Protein 7L0A (pdb70)

Radius of gyration: 26.51 Å; Cα contacts (8 Å, |Δi|>4): 1055; chains: 2; bounding box: 72×67×64 Å

Organism: Staphylococcus aureus (strain NCTC 8325 / PS 47) (NCBI:txid93061)

InterPro domains:
  IPR000801 Esterase-like [PF00756] (11-247)
  IPR014186 S-formylglutathione hydrolase [PTHR10061] (5-252)
  IPR029058 Alpha/Beta hydrolase fold [G3DSA:3.40.50.1820] (1-252)
  IPR029058 Alpha/Beta hydrolase fold [SSF53474] (3-250)

Sequence (503 aa):
GLVPRGSHMMAYISSLLNYHSPTIGMHQNLTVILPEDQSFFNSDTTVKPLKTLMLLHGLSSDETTYMRYTSIERYANEHKLAVIMPNVDHSAYANMAYGHSYYDYILEVYDYVHQIFPLSKKRDDNFIAGHSMGGYGTIKFALTQGDKFAKAVPLSAVFEAQNLMDLEWNDFSKEAEHDPYYLLDKAVAEDKQIPKLLIMCGKQDFLYQDNLDFIDYLSRINVPYQFEDGPGDHDYAYWDQAIKRAITWMVNSHMAYISLLNNYHSPTIGMHQNLTVILPEDQSFFNSDTTVKPLKTLMLLHGLSSDETTYMRYTSIERYANEHKLAVIMPNVDHSAYANMAYGHSSYYDYILEVYDYVHQIFPLSKKRDDNFIAGHSMGGYGTIKFALTQGDKFAKAVPLSAVFEAQNLMDLEWNDFSKEAIIGNLSSVKGTEHDPYYLLDKAVVAEDKQIPKLLIMCGKQDFLYQDNLDFIDYLSRINVPYQFEDGPGDHDYAYWDQAIKRAITWMVN

Solvent-accessible surface area: 21302 Å² total; per-residue (Å²): 106,74,46,2,216,66,73,49,16,0,62,0,46,3,48,0,30,0,79,50,28,46,109,98,16,64,1,1,0,0,0,4,8,13,100,6,0,4,55,63,135,60,111,46,105,83,9,81,2,0,4,1,0,7,3,23,121,13,49,18,36,17,4,36,160,130,13,38,0,49,150,12,0,36,121,47,103,0,0,0,0,5,0,10,6,40,22,73,13,13,26,75,0,34,157,48,144,15,20,54,79,0,1,36,16,0,15,29,0,0,9,16,3,8,11,5,6,129,140,62,108,33,1,3,0,0,0,4,9,8,2,0,8,1,0,7,4,0,1,6,35,41,2,92,48,2,13,26,0,0,1,0,0,0,10,28,116,30,103,52,32,80,103,82,176,66,97,92,164,46,96,154,80,122,97,71,0,59,103,4,0,61,63,1,56,88,99,133,73,98,40,3,111,10,0,1,6,0,0,104,111,7,196,24,42,107,64,0,55,72,5,20,80,53,2,58,170,38,130,10,113,66,70,44,53,62,13,114,17,65,68,60,28,74,19,13,36,119,5,0,97,90,0,0,49,20,2,26,126,118,75,12,0,63,0,50,2,60,0,31,0,19,4,22,48,105,110,8,58,1,1,0,0,0,3,26,6,155,8,0,43,65,64,137,63,116,40,85,81,5,74,3,0,3,2,0,7,4,24,98,21,54,24,40,13,5,37,158,128,13,37,0,47,154,12,0,37,123,46,87,0,0,0,0,6,0,21,8,44,34,39,3,31,33,44,66,70,210,24,66,23,8,56,36,1,1,28,12,0,16,25,0,0,8,17,2,8,10,6,3,133,142,59,102,25,1,2,0,0,0,4,7,3,0,0,22,0,0,0,20,0,0,9,53,29,6,100,54,2,13,30,0,0,0,0,0,0,0,0,51,26,137,9,14,61,89,21,124,21,75,132,147,0,59,119,15,14,88,58,76,57,118,65,16,175,45,36,91,85,13,2,52,87,8,0,68,88,3,75,83,82,135,118,97,41,2,119,0,0,0,11,0,0,103,109,8,103,1,39,109,33,0,43,57,0,13,71,46,0,66,172,52,133,8,112,62,68,46,48,61,14,112,19,65,50,59,29,76,16,12,35,118,3,0,95,89,0,0,47,21,3,35,131

Structure (mmCIF, N/CA/C/O backbone):
data_7L0A
#
_entry.id   7L0A
#
_cell.length_a   128.303
_cell.length_b   80.500
_cell.length_c   66.651
_cell.angle_alpha   90.000
_cell.angle_beta   113.840
_cell.angle_gamma   90.000
#
_symmetry.space_group_name_H-M   'C 1 2 1'
#
loop_
_entity.id
_entity.type
_entity.pdbx_description
1 polymer 'Esterase family protein'
2 non-polymer 'MAGNESIUM ION'
3 water water
#
loop_
_atom_site.group_PDB
_atom_site.id
_atom_site.type_symbol
_atom_site.label_atom_id
_atom_site.label_alt_id
_atom_site.label_comp_id
_atom_site.label_asym_id
_atom_site.label_entity_id
_atom_site.label_seq_id
_atom_site.pdbx_PDB_ins_code
_atom_site.Cartn_x
_atom_site.Cartn_y
_atom_site.Cartn_z
_atom_site.occupancy
_atom_site.B_iso_or_equiv
_atom_site.auth_seq_id
_atom_site.auth_comp_id
_atom_site.auth_asym_id
_atom_site.auth_atom_id
_atom_site.pdbx_PDB_model_num
ATOM 1 N N . GLY A 1 1 ? 7.664 13.982 65.526 1.00 38.04 -8 GLY A N 1
ATOM 2 C CA . GLY A 1 1 ? 9.052 13.910 65.084 1.00 22.75 -8 GLY A CA 1
ATOM 3 C C . GLY A 1 1 ? 9.496 12.479 64.843 1.00 22.08 -8 GLY A C 1
ATOM 4 O O . GLY A 1 1 ? 9.260 11.607 65.684 1.00 25.99 -8 GLY A O 1
ATOM 8 N N . LEU A 1 2 ? 10.155 12.244 63.707 1.00 18.17 -7 LEU A N 1
ATOM 9 C CA . LEU A 1 2 ? 10.544 10.891 63.339 1.00 19.38 -7 LEU A CA 1
ATOM 10 C C . LEU A 1 2 ? 11.711 10.399 64.194 1.00 17.50 -7 LEU A C 1
ATOM 11 O O . LEU A 1 2 ? 12.566 11.180 64.622 1.00 18.78 -7 LEU A O 1
ATOM 27 N N . VAL A 1 3 ? 11.741 9.092 64.415 1.00 17.99 -6 VAL A N 1
ATOM 28 C CA . VAL A 1 3 ? 12.782 8.461 65.229 1.00 16.70 -6 VAL A CA 1
ATOM 29 C C . VAL A 1 3 ? 13.429 7.340 64.431 1.00 17.41 -6 VAL A C 1
ATOM 30 O O . VAL A 1 3 ? 12.834 6.798 63.494 1.00 19.88 -6 VAL A O 1
ATOM 43 N N . PRO A 1 4 ? 14.650 6.944 64.798 1.00 17.21 -5 PRO A N 1
ATOM 44 C CA . PRO A 1 4 ? 15.335 5.913 64.010 1.00 20.58 -5 PRO A CA 1
ATOM 45 C C . PRO A 1 4 ? 14.617 4.576 64.019 1.00 25.85 -5 PRO A C 1
ATOM 46 O O . PRO A 1 4 ? 14.090 4.128 65.041 1.00 25.54 -5 PRO A O 1
ATOM 57 N N . ARG A 1 5 ? 14.625 3.932 62.851 1.00 22.01 -4 ARG A N 1
ATOM 58 C CA . ARG A 1 5 ? 14.298 2.520 62.733 1.00 24.65 -4 ARG A CA 1
ATOM 59 C C . ARG A 1 5 ? 15.601 1.735 62.866 1.00 25.33 -4 ARG A C 1
ATOM 60 O O . ARG A 1 5 ? 16.578 2.017 62.163 1.00 49.92 -4 ARG A O 1
ATOM 70 N N . GLY A 1 6 ? 15.618 0.767 63.732 1.00 34.65 -3 GLY A N 1
ATOM 71 C CA . GLY A 1 6 ? 16.766 -0.085 63.796 1.00 28.35 -3 GLY A CA 1
ATOM 72 C C . GLY A 1 6 ? 17.928 0.658 64.404 1.00 25.67 -3 GLY A C 1
ATOM 73 O O . GLY A 1 6 ? 17.796 1.727 64.975 1.00 31.59 -3 GLY A O 1
ATOM 77 N N . SER A 1 7 ? 19.092 0.048 64.247 1.00 22.70 -2 SER A N 1
ATOM 78 C CA . SER A 1 7 ? 20.284 0.421 65.004 1.00 18.71 -2 SER A CA 1
ATOM 79 C C . SER A 1 7 ? 21.232 1.268 64.173 1.00 16.80 -2 SER A C 1
ATOM 80 O O . SER A 1 7 ? 21.741 0.820 63.134 1.00 20.62 -2 SER A O 1
ATOM 88 N N . HIS A 1 8 ? 21.476 2.495 64.655 1.00 15.99 -1 HIS A N 1
ATOM 89 C CA . HIS A 1 8 ? 22.380 3.431 64.033 1.00 16.57 -1 HIS A CA 1
ATOM 90 C C . HIS A 1 8 ? 23.229 4.050 65.119 1.00 16.61 -1 HIS A C 1
ATOM 91 O O . HIS A 1 8 ? 22.823 4.107 66.278 1.00 17.67 -1 HIS A O 1
ATOM 105 N N A MET A 1 9 ? 24.433 4.472 64.725 0.51 16.83 0 MET A N 1
ATOM 106 N N B MET A 1 9 ? 24.391 4.553 64.710 0.49 17.11 0 MET A N 1
ATOM 107 C CA A MET A 1 9 ? 25.380 5.139 65.594 0.51 16.79 0 MET A CA 1
ATOM 108 C CA B MET A 1 9 ? 25.392 5.117 65.597 0.49 16.99 0 MET A CA 1
ATOM 109 C C A MET A 1 9 ? 25.669 6.543 65.085 0.51 17.19 0 MET A C 1
ATOM 110 C C B MET A 1 9 ? 25.798 6.492 65.099 0.49 17.66 0 MET A C 1
ATOM 111 O O A MET A 1 9 ? 25.756 6.779 63.875 0.51 19.12 0 MET A O 1
ATOM 112 O O B MET A 1 9 ? 26.078 6.662 63.907 0.49 16.33 0 MET A O 1
ATOM 139 N N . ALA A 1 10 ? 25.840 7.454 66.016 1.00 12.91 1 ALA A N 1
ATOM 140 C CA . ALA A 1 10 ? 26.432 8.744 65.742 1.00 13.43 1 ALA A CA 1
ATOM 141 C C . ALA A 1 10 ? 27.938 8.650 65.982 1.00 13.28 1 ALA A C 1
ATOM 142 O O . ALA A 1 10 ? 28.368 8.158 67.034 1.00 15.62 1 ALA A O 1
ATOM 150 N N . TYR A 1 11 ? 28.732 9.094 65.011 1.00 15.53 2 TYR A N 1
ATOM 151 C CA . TYR A 1 11 ? 30.186 9.168 65.123 1.00 14.73 2 TYR A CA 1
ATOM 152 C C . TYR A 1 11 ? 30.550 10.603 65.469 1.00 15.53 2 TYR A C 1
ATOM 153 O O . TYR A 1 11 ? 30.258 11.532 64.692 1.00 12.70 2 TYR A O 1
ATOM 164 N N . ILE A 1 12 ? 31.194 10.780 66.632 1.00 13.46 3 ILE A N 1
ATOM 165 C CA . ILE A 1 12 ? 31.426 12.100 67.217 1.00 13.32 3 ILE A CA 1
ATOM 166 C C . ILE A 1 12 ? 32.919 12.283 67.453 1.00 15.80 3 ILE A C 1
ATOM 167 O O . ILE A 1 12 ? 33.558 11.469 68.127 1.00 18.52 3 ILE A O 1
ATOM 183 N N A SER A 1 13 ? 33.472 13.344 66.892 0.84 14.51 4 SER A N 1
ATOM 184 N N B SER A 1 13 ? 33.470 13.360 66.895 0.16 14.09 4 SER A N 1
ATOM 185 C CA A SER A 1 13 ? 34.803 13.808 67.250 0.84 13.65 4 SER A CA 1
ATOM 186 C CA B SER A 1 13 ? 34.824 13.806 67.218 0.16 14.82 4 SER A CA 1
ATOM 187 C C A SER A 1 13 ? 34.669 15.061 68.097 0.84 15.23 4 SER A C 1
ATOM 188 C C B SER A 1 13 ? 34.743 15.090 68.050 0.16 14.92 4 SER A C 1
ATOM 189 O O A SER A 1 13 ? 34.015 16.025 67.682 0.84 17.27 4 SER A O 1
ATOM 190 O O B SER A 1 13 ? 34.151 16.082 67.608 0.16 12.79 4 SER A O 1
ATOM 205 N N . LEU A 1 14 ? 35.344 15.088 69.235 1.00 13.94 5 LEU A N 1
ATOM 206 C CA A LEU A 1 14 ? 35.262 16.197 70.176 0.64 13.80 5 LEU A CA 1
ATOM 207 C CA C LEU A 1 14 ? 35.273 16.189 70.192 0.36 13.86 5 LEU A CA 1
ATOM 208 C C . LEU A 1 14 ? 36.662 16.673 70.534 1.00 17.49 5 LEU A C 1
ATOM 209 O O . LEU A 1 14 ? 37.544 15.876 70.861 1.00 19.64 5 LEU A O 1
ATOM 239 N N . ASN A 1 15 ? 36.861 17.979 70.469 1.00 13.92 6 ASN A N 1
ATOM 240 C CA . ASN A 1 15 ? 38.103 18.556 70.961 1.00 14.69 6 ASN A CA 1
ATOM 241 C C . ASN A 1 15 ? 37.742 19.509 72.084 1.00 17.73 6 ASN A C 1
ATOM 242 O O . ASN A 1 15 ? 36.943 20.405 71.878 1.00 18.16 6 ASN A O 1
ATOM 253 N N . TYR A 1 16 ? 38.350 19.337 73.257 1.00 17.84 7 TYR A N 1
ATOM 254 C CA . TYR A 1 16 ? 37.985 20.165 74.401 1.00 18.51 7 TYR A CA 1
ATOM 255 C C . TYR A 1 16 ? 39.236 20.524 75.188 1.00 18.52 7 TYR A C 1
ATOM 256 O O . TYR A 1 16 ? 40.255 19.831 75.138 1.00 19.74 7 TYR A O 1
ATOM 274 N N . HIS A 1 17 ? 39.157 21.628 75.928 1.00 22.09 8 HIS A N 1
ATOM 275 C CA . HIS A 1 17 ? 40.252 22.012 76.807 1.00 23.59 8 HIS A CA 1
ATOM 276 C C . HIS A 1 17 ? 40.090 21.306 78.150 1.00 22.23 8 HIS A C 1
ATOM 277 O O . HIS A 1 17 ? 39.059 21.461 78.822 1.00 23.75 8 HIS A O 1
ATOM 291 N N . SER A 1 18 ? 41.105 20.535 78.531 1.00 22.78 9 SER A N 1
ATOM 292 C CA . SER A 1 18 ? 41.071 19.748 79.749 1.00 23.23 9 SER A CA 1
ATOM 293 C C . SER A 1 18 ? 41.531 20.584 80.928 1.00 24.23 9 SER A C 1
ATOM 294 O O . SER A 1 18 ? 42.690 21.006 80.955 1.00 30.12 9 SER A O 1
ATOM 302 N N . PRO A 1 19 ? 40.657 20.857 81.899 1.00 27.20 10 PRO A N 1
ATOM 303 C CA . PRO A 1 19 ? 41.126 21.529 83.120 1.00 30.04 10 PRO A CA 1
ATOM 304 C C . PRO A 1 19 ? 42.229 20.759 83.811 1.00 36.52 10 PRO A C 1
ATOM 305 O O . PRO A 1 19 ? 43.109 21.376 84.422 1.00 33.93 10 PRO A O 1
ATOM 316 N N . THR A 1 20 ? 42.231 19.423 83.708 1.00 30.01 11 THR A N 1
ATOM 317 C CA . THR A 1 20 ? 43.202 18.639 84.472 1.00 36.36 11 THR A CA 1
ATOM 318 C C . THR A 1 20 ? 44.615 18.859 83.971 1.00 35.21 11 THR A C 1
ATOM 319 O O . THR A 1 20 ? 45.534 19.074 84.770 1.00 33.15 11 THR A O 1
ATOM 323 N N . ILE A 1 21 ? 44.825 18.786 82.658 1.00 33.49 12 ILE A N 1
ATOM 324 C CA . ILE A 1 21 ? 46.170 18.929 82.111 1.00 40.43 12 ILE A CA 1
ATOM 325 C C . ILE A 1 21 ? 46.410 20.265 81.452 1.00 39.43 12 ILE A C 1
ATOM 326 O O . ILE A 1 21 ? 47.558 20.535 81.023 1.00 37.98 12 ILE A O 1
ATOM 342 N N . GLY A 1 22 ? 45.419 21.147 81.431 1.00 32.27 13 GLY A N 1
ATOM 343 C CA . GLY A 1 22 ? 45.600 22.466 80.852 1.00 31.59 13 GLY A CA 1
ATOM 344 C C . GLY A 1 22 ? 45.988 22.447 79.390 1.00 36.99 13 GLY A C 1
ATOM 345 O O . GLY A 1 22 ? 46.762 23.304 78.934 1.00 32.02 13 GLY A O 1
ATOM 349 N N . MET A 1 23 ? 45.450 21.491 78.636 1.00 31.29 14 MET A N 1
ATOM 350 C CA . MET A 1 23 ? 45.723 21.383 77.211 1.00 27.92 14 MET A CA 1
ATOM 351 C C . MET A 1 23 ? 44.463 20.903 76.502 1.00 22.34 14 MET A C 1
ATOM 352 O O . MET A 1 23 ? 43.587 20.277 77.108 1.00 24.85 14 MET A O 1
ATOM 357 N N . HIS A 1 24 ? 44.358 21.241 75.220 1.00 22.95 15 HIS A N 1
ATOM 358 C CA . HIS A 1 24 ? 43.317 20.672 74.381 1.00 23.84 15 HIS A CA 1
ATOM 359 C C . HIS A 1 24 ? 43.595 19.212 74.070 1.00 20.71 15 HIS A C 1
ATOM 360 O O . HIS A 1 24 ? 44.741 18.799 73.872 1.00 23.55 15 HIS A O 1
ATOM 374 N N . GLN A 1 25 ? 42.511 18.417 74.050 1.00 19.35 16 GLN A N 1
ATOM 375 C CA . GLN A 1 25 ? 42.616 16.976 73.860 1.00 18.01 16 GLN A CA 1
ATOM 376 C C . GLN A 1 25 ? 41.488 16.532 72.949 1.00 18.99 16 GLN A C 1
ATOM 377 O O . GLN A 1 25 ? 40.375 17.069 73.028 1.00 18.44 16 GLN A O 1
ATOM 391 N N . ASN A 1 26 ? 41.768 15.541 72.106 1.00 18.78 17 ASN A N 1
ATOM 392 C CA . ASN A 1 26 ? 40.747 14.941 71.259 1.00 16.11 17 ASN A CA 1
ATOM 393 C C . ASN A 1 26 ? 40.110 13.726 71.925 1.00 14.85 17 ASN A C 1
ATOM 394 O O . ASN A 1 26 ? 40.779 12.940 72.602 1.00 16.98 17 ASN A O 1
ATOM 405 N N . LEU A 1 27 ? 38.804 13.578 71.719 1.00 14.11 18 LEU A N 1
ATOM 406 C CA . LEU A 1 27 ? 38.069 12.391 72.090 1.00 15.31 18 LEU A CA 1
ATOM 407 C C . LEU A 1 27 ? 37.275 11.904 70.876 1.00 16.18 18 LEU A C 1
ATOM 408 O O . LEU A 1 27 ? 36.762 12.724 70.084 1.00 16.20 18 LEU A O 1
ATOM 424 N N . THR A 1 28 ? 37.150 10.588 70.754 1.00 14.06 19 THR A N 1
ATOM 425 C CA . THR A 1 28 ? 36.167 9.983 69.863 1.00 15.40 19 THR A CA 1
ATOM 426 C C . THR A 1 28 ? 35.048 9.373 70.705 1.00 14.74 19 THR A C 1
ATOM 427 O O . THR A 1 28 ? 35.301 8.633 71.655 1.00 16.01 19 THR A O 1
ATOM 438 N N . VAL A 1 29 ? 33.797 9.596 70.291 1.00 13.70 20 VAL A N 1
ATOM 439 C CA . VAL A 1 29 ? 32.635 9.061 70.996 1.00 13.92 20 VAL A CA 1
ATOM 440 C C . VAL A 1 29 ? 31.744 8.484 69.921 1.00 16.10 20 VAL A C 1
ATOM 441 O O . VAL A 1 29 ? 31.457 9.165 68.938 1.00 16.23 20 VAL A O 1
ATOM 454 N N . ILE A 1 30 ? 31.372 7.232 70.067 1.00 13.44 21 ILE A N 1
ATOM 455 C CA . ILE A 1 30 ? 30.313 6.647 69.253 1.00 12.69 21 ILE A CA 1
ATOM 456 C C . ILE A 1 30 ? 29.096 6.449 70.146 1.00 15.49 21 ILE A C 1
ATOM 457 O O . ILE A 1 30 ? 29.167 5.785 71.191 1.00 15.57 21 ILE A O 1
ATOM 473 N N . LEU A 1 31 ? 27.974 7.022 69.723 1.00 14.08 22 LEU A N 1
ATOM 474 C CA . LEU A 1 31 ? 26.791 7.170 70.564 1.00 12.64 22 LEU A CA 1
ATOM 475 C C . LEU A 1 31 ? 25.585 6.571 69.838 1.00 13.59 22 LEU A C 1
ATOM 476 O O . LEU A 1 31 ? 25.154 7.130 68.807 1.00 14.27 22 LEU A O 1
ATOM 492 N N . PRO A 1 32 ? 25.027 5.467 70.323 1.00 14.64 23 PRO A N 1
ATOM 493 C CA . PRO A 1 32 ? 23.835 4.905 69.679 1.00 13.73 23 PRO A CA 1
ATOM 494 C C . PRO A 1 32 ? 22.700 5.911 69.534 1.00 15.12 23 PRO A C 1
ATOM 495 O O . PRO A 1 32 ? 22.464 6.735 70.412 1.00 16.21 23 PRO A O 1
ATOM 506 N N . GLU A 1 33 ? 21.966 5.809 68.425 1.00 14.96 24 GLU A N 1
ATOM 507 C CA . GLU A 1 33 ? 20.837 6.696 68.148 1.00 15.64 24 GLU A CA 1
ATOM 508 C C . GLU A 1 33 ? 19.549 6.117 68.746 1.00 18.50 24 GLU A C 1
ATOM 509 O O . GLU A 1 33 ? 18.649 5.615 68.069 1.00 16.99 24 GLU A O 1
ATOM 521 N N . ASP A 1 34 ? 19.470 6.212 70.064 1.00 16.95 25 ASP A N 1
ATOM 522 C CA . ASP A 1 34 ? 18.281 5.723 70.723 1.00 16.02 25 ASP A CA 1
ATOM 523 C C . ASP A 1 34 ? 17.085 6.567 70.326 1.00 14.43 25 ASP A C 1
ATOM 524 O O . ASP A 1 34 ? 17.208 7.790 70.193 1.00 16.65 25 ASP A O 1
ATOM 533 N N . GLN A 1 35 ? 15.915 5.923 70.184 1.00 15.98 26 GLN A N 1
ATOM 534 C CA . GLN A 1 35 ? 14.707 6.651 69.812 1.00 17.38 26 GLN A CA 1
ATOM 535 C C . GLN A 1 35 ? 14.379 7.782 70.785 1.00 16.08 26 GLN A C 1
ATOM 536 O O . GLN A 1 35 ? 13.867 8.828 70.353 1.00 17.51 26 GLN A O 1
ATOM 550 N N . SER A 1 36 ? 14.716 7.623 72.071 1.00 14.34 27 SER A N 1
ATOM 551 C CA . SER A 1 36 ? 14.419 8.671 73.031 1.00 15.20 27 SER A CA 1
ATOM 552 C C . SER A 1 36 ? 15.195 9.948 72.744 1.00 17.61 27 SER A C 1
ATOM 553 O O . SER A 1 36 ? 14.807 11.016 73.218 1.00 18.05 27 SER A O 1
ATOM 561 N N . PHE A 1 37 ? 16.274 9.873 71.969 1.00 14.31 28 PHE A N 1
ATOM 562 C CA . PHE A 1 37 ? 17.069 11.059 71.690 1.00 17.78 28 PHE A CA 1
ATOM 563 C C . PHE A 1 37 ? 16.447 11.927 70.603 1.00 17.17 28 PHE A C 1
ATOM 564 O O . PHE A 1 37 ? 16.880 13.069 70.401 1.00 16.48 28 PHE A O 1
ATOM 581 N N . PHE A 1 38 ? 15.440 11.419 69.904 1.00 17.55 29 PHE A N 1
ATOM 582 C CA . PHE A 1 38 ? 14.774 12.123 68.821 1.00 19.56 29 PHE A CA 1
ATOM 583 C C . PHE A 1 38 ? 13.362 12.548 69.182 1.00 21.47 29 PHE A C 1
ATOM 584 O O . PHE A 1 38 ? 12.705 13.208 68.379 1.00 27.88 29 PHE A O 1
ATOM 601 N N . ASN A 1 39 ? 12.905 12.221 70.383 1.00 19.91 30 ASN A N 1
ATOM 602 C CA . ASN A 1 39 ? 11.534 12.453 70.831 1.00 20.44 30 ASN A CA 1
ATOM 603 C C . ASN A 1 39 ? 11.637 13.490 71.943 1.00 24.30 30 ASN A C 1
ATOM 604 O O . ASN A 1 39 ? 12.111 13.187 73.039 1.00 22.82 30 ASN A O 1
ATOM 615 N N . SER A 1 40 ? 11.240 14.722 71.643 1.00 21.37 31 SER A N 1
ATOM 616 C CA . SER A 1 40 ? 11.342 15.790 72.636 1.00 19.83 31 SER A CA 1
ATOM 617 C C . SER A 1 40 ? 10.361 15.628 73.791 1.00 25.94 31 SER A C 1
ATOM 618 O O . SER A 1 40 ? 10.476 16.356 74.783 1.00 31.30 31 SER A O 1
ATOM 626 N N . ASP A 1 41 ? 9.438 14.678 73.720 1.00 26.01 32 ASP A N 1
ATOM 627 C CA . ASP A 1 41 ? 8.457 14.541 74.782 1.00 33.50 32 ASP A CA 1
ATOM 628 C C . ASP A 1 41 ? 8.800 13.456 75.784 1.00 34.39 32 ASP A C 1
ATOM 629 O O . ASP A 1 41 ? 8.053 13.270 76.747 1.00 38.12 32 ASP A O 1
ATOM 634 N N . THR A 1 42 ? 9.889 12.749 75.605 1.00 24.68 33 THR A N 1
ATOM 635 C CA . THR A 1 42 ? 10.247 11.649 76.523 1.00 21.57 33 THR A CA 1
ATOM 636 C C . THR A 1 42 ? 11.551 11.965 77.240 1.00 24.81 33 THR A C 1
ATOM 637 O O . THR A 1 42 ? 12.281 12.747 76.771 1.00 26.09 33 THR A O 1
ATOM 648 N N . THR A 1 43 ? 11.829 11.349 78.357 1.00 22.42 34 THR A N 1
ATOM 649 C CA . THR A 1 43 ? 13.139 11.536 79.011 1.00 27.62 34 THR A CA 1
ATOM 650 C C . THR A 1 43 ? 14.159 10.699 78.232 1.00 24.26 34 THR A C 1
ATOM 651 O O . THR A 1 43 ? 13.773 9.699 77.704 1.00 30.60 34 THR A O 1
ATOM 662 N N . VAL A 1 44 ? 15.419 11.091 78.190 1.00 22.76 35 VAL A N 1
ATOM 663 C CA . VAL A 1 44 ? 16.448 10.323 77.443 1.00 20.82 35 VAL A CA 1
ATOM 664 C C . VAL A 1 44 ? 16.731 9.020 78.186 1.00 28.35 35 VAL A C 1
ATOM 665 O O . VAL A 1 44 ? 16.737 9.046 79.381 1.00 29.30 35 VAL A O 1
ATOM 678 N N . LYS A 1 45 ? 16.970 7.935 77.476 1.00 20.71 36 LYS A N 1
ATOM 679 C CA . LYS A 1 45 ? 17.289 6.639 78.091 1.00 25.90 36 LYS A CA 1
ATOM 680 C C . LYS A 1 45 ? 18.799 6.629 78.257 1.00 26.98 36 LYS A C 1
ATOM 681 O O . LYS A 1 45 ? 19.417 6.644 77.243 1.00 27.40 36 LYS A O 1
ATOM 689 N N . PRO A 1 46 ? 19.410 6.651 79.451 1.00 18.67 37 PRO A N 1
ATOM 690 C CA . PRO A 1 46 ? 20.861 6.636 79.522 1.00 21.58 37 PRO A CA 1
ATOM 691 C C . PRO A 1 46 ? 21.439 5.313 78.996 1.00 24.02 37 PRO A C 1
ATOM 692 O O . PRO A 1 46 ? 20.927 4.317 79.318 1.00 22.20 37 PRO A O 1
ATOM 703 N N . LEU A 1 47 ? 22.562 5.366 78.282 1.00 17.68 38 LEU A N 1
ATOM 704 C CA . LEU A 1 47 ? 23.114 4.221 77.592 1.00 16.83 38 LEU A CA 1
ATOM 705 C C . LEU A 1 47 ? 24.247 3.567 78.377 1.00 18.15 38 LEU A C 1
ATOM 706 O O . LEU A 1 47 ? 24.988 4.238 79.095 1.00 16.85 38 LEU A O 1
ATOM 722 N N . LYS A 1 48 ? 24.384 2.253 78.214 1.00 16.14 39 LYS A N 1
ATOM 723 C CA . LYS A 1 48 ? 25.581 1.578 78.681 1.00 15.88 39 LYS A CA 1
ATOM 724 C C . LYS A 1 48 ? 26.801 2.121 77.945 1.00 17.41 39 LYS A C 1
ATOM 725 O O . LYS A 1 48 ? 26.745 2.444 76.758 1.00 15.84 39 LYS A O 1
ATOM 744 N N . THR A 1 49 ? 27.943 2.169 78.647 1.00 16.15 40 THR A N 1
ATOM 745 C CA . THR A 1 49 ? 29.075 2.973 78.212 1.00 14.71 40 THR A CA 1
ATOM 746 C C . THR A 1 49 ? 30.385 2.253 78.499 1.00 17.80 40 THR A C 1
ATOM 747 O O . THR A 1 49 ? 30.611 1.780 79.615 1.00 15.28 40 THR A O 1
ATOM 758 N N . LEU A 1 50 ? 31.228 2.170 77.473 1.00 14.42 41 LEU A N 1
ATOM 759 C CA . LEU A 1 50 ? 32.579 1.637 77.564 1.00 14.26 41 LEU A CA 1
ATOM 760 C C . LEU A 1 50 ? 33.611 2.748 77.446 1.00 15.37 41 LEU A C 1
ATOM 761 O O . LEU A 1 50 ? 33.593 3.518 76.478 1.00 16.85 41 LEU A O 1
ATOM 777 N N . MET A 1 51 ? 34.532 2.802 78.409 1.00 15.19 42 MET A N 1
ATOM 778 C CA . MET A 1 51 ? 35.743 3.608 78.303 1.00 15.62 42 MET A CA 1
ATOM 779 C C . MET A 1 51 ? 36.827 2.712 77.714 1.00 17.27 42 MET A C 1
ATOM 780 O O . MET A 1 51 ? 37.144 1.667 78.299 1.00 15.97 42 MET A O 1
ATOM 794 N N . LEU A 1 52 ? 37.369 3.097 76.559 1.00 14.96 43 LEU A N 1
ATOM 795 C CA . LEU A 1 52 ? 38.342 2.275 75.833 1.00 16.80 43 LEU A CA 1
ATOM 796 C C . LEU A 1 52 ? 39.664 3.007 75.702 1.00 17.32 43 LEU A C 1
ATOM 797 O O . LEU A 1 52 ? 39.711 4.134 75.211 1.00 18.22 43 LEU A O 1
ATOM 813 N N . LEU A 1 53 ? 40.739 2.359 76.159 1.00 14.77 44 LEU A N 1
ATOM 814 C CA . LEU A 1 53 ? 42.060 2.967 76.243 1.00 17.37 44 LEU A CA 1
ATOM 815 C C . LEU A 1 53 ? 43.031 2.330 75.249 1.00 17.67 44 LEU A C 1
ATOM 816 O O . LEU A 1 53 ? 43.409 1.160 75.382 1.00 16.81 44 LEU A O 1
ATOM 832 N N . HIS A 1 54 ? 43.453 3.109 74.262 1.00 15.17 45 HIS A N 1
ATOM 833 C CA . HIS A 1 54 ? 44.416 2.651 73.277 1.00 16.25 45 HIS A CA 1
ATOM 834 C C . HIS A 1 54 ? 45.828 2.673 73.880 1.00 19.78 45 HIS A C 1
ATOM 835 O O . HIS A 1 54 ? 46.055 3.214 74.961 1.00 19.42 45 HIS A O 1
ATOM 849 N N . GLY A 1 55 ? 46.770 2.036 73.174 1.00 16.40 46 GLY A N 1
ATOM 850 C CA . GLY A 1 55 ? 48.156 1.971 73.579 1.00 16.78 46 GLY A CA 1
ATOM 851 C C . GLY A 1 55 ? 48.996 3.119 73.025 1.00 21.13 46 GLY A C 1
ATOM 852 O O . GLY A 1 55 ? 48.512 4.037 72.373 1.00 18.38 46 GLY A O 1
ATOM 856 N N . LEU A 1 56 ? 50.296 3.068 73.306 1.00 20.79 47 LEU A N 1
ATOM 857 C CA . LEU A 1 56 ? 51.150 4.207 72.995 1.00 17.02 47 LEU A CA 1
ATOM 858 C C . LEU A 1 56 ? 51.541 4.333 71.539 1.00 20.46 47 LEU A C 1
ATOM 859 O O . LEU A 1 56 ? 52.173 5.337 71.179 1.00 27.36 47 LEU A O 1
ATOM 875 N N . SER A 1 57 ? 51.170 3.381 70.686 1.00 18.02 48 SER A N 1
ATOM 876 C CA . SER A 1 57 ? 51.410 3.505 69.260 1.00 20.27 48 SER A CA 1
ATOM 877 C C . SER A 1 57 ? 50.172 3.942 68.503 1.00 21.75 48 SER A C 1
ATOM 878 O O . SER A 1 57 ? 50.130 3.795 67.279 1.00 24.47 48 SER A O 1
ATOM 886 N N . SER A 1 58 ? 49.164 4.455 69.201 1.00 17.44 49 SER A N 1
ATOM 887 C CA . SER A 1 58 ? 47.879 4.795 68.624 1.00 16.03 49 SER A CA 1
ATOM 888 C C . SER A 1 58 ? 47.452 6.195 69.053 1.00 18.66 49 SER A C 1
ATOM 889 O O . SER A 1 58 ? 48.063 6.840 69.918 1.00 19.23 49 SER A O 1
ATOM 897 N N . ASP A 1 59 ? 46.344 6.658 68.467 1.00 17.63 50 ASP A N 1
ATOM 898 C CA . ASP A 1 59 ? 45.642 7.848 68.933 1.00 18.10 50 ASP A CA 1
ATOM 899 C C . ASP A 1 59 ? 44.147 7.506 69.010 1.00 16.79 50 ASP A C 1
ATOM 900 O O . ASP A 1 59 ? 43.756 6.332 68.932 1.00 15.97 50 ASP A O 1
ATOM 909 N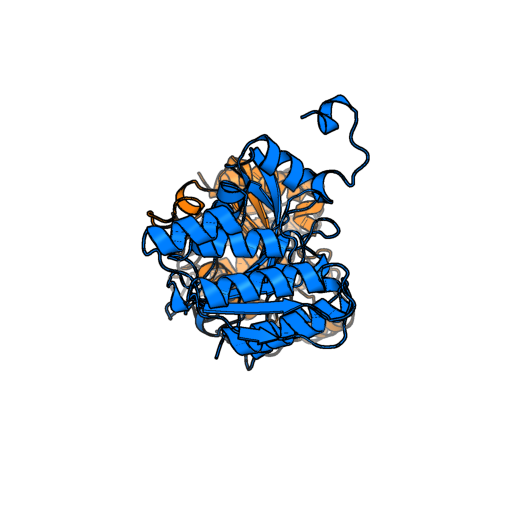 N . GLU A 1 60 ? 43.321 8.524 69.227 1.00 16.21 51 GLU A N 1
ATOM 910 C CA . GLU A 1 60 ? 41.894 8.330 69.446 1.00 17.01 51 GLU A CA 1
ATOM 911 C C . GLU A 1 60 ? 41.122 7.905 68.206 1.00 14.90 51 GLU A C 1
ATOM 912 O O . GLU A 1 60 ? 39.918 7.657 68.314 1.00 18.72 51 GLU A O 1
ATOM 924 N N . THR A 1 61 ? 41.768 7.844 67.041 1.00 14.81 52 THR A N 1
ATOM 925 C CA . THR A 1 61 ? 41.141 7.380 65.810 1.00 12.35 52 THR A CA 1
ATOM 926 C C . THR A 1 61 ? 41.527 5.958 65.445 1.00 15.16 52 THR A C 1
ATOM 927 O O . THR A 1 61 ? 40.923 5.384 64.538 1.00 14.81 52 THR A O 1
ATOM 938 N N . THR A 1 62 ? 42.535 5.366 66.121 1.00 13.16 53 THR A N 1
ATOM 939 C CA . THR A 1 62 ? 43.086 4.136 65.590 1.00 13.71 53 THR A CA 1
ATOM 940 C C . THR A 1 62 ? 42.108 2.977 65.680 1.00 13.54 53 THR A C 1
ATOM 941 O O . THR A 1 62 ? 42.021 2.180 64.735 1.00 15.06 53 THR A O 1
ATOM 952 N N . TYR A 1 63 ? 41.396 2.828 66.814 1.00 14.46 54 TYR A N 1
ATOM 953 C CA . TYR A 1 63 ? 40.409 1.752 66.913 1.00 14.32 54 TYR A CA 1
ATOM 954 C C . TYR A 1 63 ? 39.351 1.876 65.814 1.00 15.64 54 TYR A C 1
ATOM 955 O O . TYR A 1 63 ? 38.941 0.870 65.222 1.00 15.23 54 TYR A O 1
ATOM 973 N N . MET A 1 64 ? 38.905 3.105 65.525 1.00 15.44 55 MET A N 1
ATOM 974 C CA . MET A 1 64 ? 37.917 3.308 64.468 1.00 15.40 55 MET A CA 1
ATOM 975 C C . MET A 1 64 ? 38.435 2.778 63.147 1.00 15.84 55 MET A C 1
ATOM 976 O O . MET A 1 64 ? 37.719 2.106 62.396 1.00 17.32 55 MET A O 1
ATOM 990 N N . ARG A 1 65 ? 39.705 3.085 62.838 1.00 13.89 56 ARG A N 1
ATOM 991 C CA . ARG A 1 65 ? 40.265 2.791 61.538 1.00 14.66 56 ARG A CA 1
ATOM 992 C C . ARG A 1 65 ? 40.697 1.331 61.430 1.00 21.10 56 ARG A C 1
ATOM 993 O O . ARG A 1 65 ? 40.460 0.696 60.407 1.00 20.74 56 ARG A O 1
ATOM 1014 N N . TYR A 1 66 ? 41.323 0.769 62.460 1.00 13.78 57 TYR A N 1
ATOM 1015 C CA . TYR A 1 66 ? 41.985 -0.510 62.319 1.00 13.09 57 TYR A CA 1
ATOM 1016 C C . TYR A 1 66 ? 41.188 -1.671 62.879 1.00 14.97 57 TYR A C 1
ATOM 1017 O O . TYR A 1 66 ? 41.662 -2.815 62.837 1.00 15.31 57 TYR A O 1
ATOM 1035 N N . THR A 1 67 ? 39.977 -1.414 63.368 1.00 15.18 58 THR A N 1
ATOM 1036 C CA . THR A 1 67 ? 39.057 -2.465 63.768 1.00 15.66 58 THR A CA 1
ATOM 1037 C C . THR A 1 67 ? 37.682 -2.098 63.201 1.00 13.78 58 THR A C 1
ATOM 1038 O O . THR A 1 67 ? 37.481 -1.009 62.646 1.00 15.58 58 THR A O 1
ATOM 1049 N N . SER A 1 68 ? 36.713 -2.988 63.400 1.00 13.54 59 SER A N 1
ATOM 1050 C CA . SER A 1 68 ? 35.310 -2.672 63.143 1.00 15.62 59 SER A CA 1
ATOM 1051 C C . SER A 1 68 ? 34.533 -2.417 64.434 1.00 16.10 59 SER A C 1
ATOM 1052 O O . SER A 1 68 ? 33.336 -2.761 64.499 1.00 15.44 59 SER A O 1
ATOM 1060 N N . ILE A 1 69 ? 35.175 -1.822 65.447 1.00 15.49 60 ILE A N 1
ATOM 1061 C CA . ILE A 1 69 ? 34.519 -1.647 66.738 1.00 15.73 60 ILE A CA 1
ATOM 1062 C C . ILE A 1 69 ? 33.163 -0.961 66.614 1.00 16.03 60 ILE A C 1
ATOM 1063 O O . ILE A 1 69 ? 32.217 -1.330 67.310 1.00 15.82 60 ILE A O 1
ATOM 1079 N N . GLU A 1 70 ? 33.029 0.038 65.739 1.00 13.40 61 GLU A N 1
ATOM 1080 C CA . GLU A 1 70 ? 31.739 0.715 65.676 1.00 11.65 61 GLU A CA 1
ATOM 1081 C C . GLU A 1 70 ? 30.614 -0.229 65.242 1.00 15.41 61 GLU A C 1
ATOM 1082 O O . GLU A 1 70 ? 29.456 -0.096 65.690 1.00 14.77 61 GLU A O 1
ATOM 1094 N N . ARG A 1 71 ? 30.918 -1.178 64.338 1.00 16.18 62 ARG A N 1
ATOM 1095 C CA . ARG A 1 71 ? 29.915 -2.155 63.925 1.00 15.70 62 ARG A CA 1
ATOM 1096 C C . ARG A 1 71 ? 29.494 -3.056 65.086 1.00 14.43 62 ARG A C 1
ATOM 1097 O O . ARG A 1 71 ? 28.299 -3.368 65.239 1.00 17.31 62 ARG A O 1
ATOM 1118 N N . TYR A 1 72 ? 30.453 -3.441 65.928 1.00 14.65 63 TYR A N 1
ATOM 1119 C CA . TYR A 1 72 ? 30.149 -4.276 67.079 1.00 14.99 63 TYR A CA 1
ATOM 1120 C C . TYR A 1 72 ? 29.324 -3.516 68.102 1.00 16.90 63 TYR A C 1
ATOM 1121 O O . TYR A 1 72 ? 28.337 -4.041 68.650 1.00 18.19 63 TYR A O 1
ATOM 1139 N N . ALA A 1 73 ? 29.704 -2.266 68.351 1.00 14.46 64 ALA A N 1
ATOM 1140 C CA . ALA A 1 73 ? 29.009 -1.437 69.308 1.00 14.68 64 ALA A CA 1
ATOM 1141 C C . ALA A 1 73 ? 27.616 -1.102 68.815 1.00 16.36 64 ALA A C 1
ATOM 1142 O O . ALA A 1 73 ? 26.678 -1.038 69.608 1.00 16.09 64 ALA A O 1
ATOM 1149 N N . ASN A 1 74 ? 27.460 -0.881 67.518 1.00 15.17 65 ASN A N 1
ATOM 1150 C CA . ASN A 1 74 ? 26.123 -0.616 66.997 1.00 14.87 65 ASN A CA 1
ATOM 1151 C C . ASN A 1 74 ? 25.180 -1.789 67.233 1.00 20.41 65 ASN A C 1
ATOM 1152 O O . ASN A 1 74 ? 24.031 -1.606 67.650 1.00 22.98 65 ASN A O 1
ATOM 1163 N N . GLU A 1 75 ? 25.639 -3.011 66.952 1.00 18.85 66 GLU A N 1
ATOM 1164 C CA . GLU A 1 75 ? 24.833 -4.204 67.209 1.00 19.46 66 GLU A CA 1
ATOM 1165 C C . GLU A 1 75 ? 24.354 -4.298 68.657 1.00 18.09 66 GLU A C 1
ATOM 1166 O O . GLU A 1 75 ? 23.197 -4.693 68.918 1.00 22.03 66 GLU A O 1
ATOM 1178 N N . HIS A 1 76 ? 25.199 -3.936 69.611 1.00 19.49 67 HIS A N 1
ATOM 1179 C CA . HIS A 1 76 ? 24.921 -4.115 71.021 1.00 19.68 67 HIS A CA 1
ATOM 1180 C C . HIS A 1 76 ? 24.514 -2.831 71.722 1.00 19.44 67 HIS A C 1
ATOM 1181 O O . HIS A 1 76 ? 24.381 -2.820 72.944 1.00 21.17 67 HIS A O 1
ATOM 1195 N N . LYS A 1 77 ? 24.220 -1.779 70.960 1.00 16.80 68 LYS A N 1
ATOM 1196 C CA . LYS A 1 77 ? 23.733 -0.507 71.487 1.00 15.59 68 LYS A CA 1
ATOM 1197 C C . LYS A 1 77 ? 24.619 0.029 72.610 1.00 16.54 68 LYS A C 1
ATOM 1198 O O . LYS A 1 77 ? 24.141 0.544 73.618 1.00 20.92 68 LYS A O 1
ATOM 1204 N N . LEU A 1 78 ? 25.935 -0.020 72.397 1.00 14.24 69 LEU A N 1
ATOM 1205 C CA . LEU A 1 78 ? 26.918 0.404 73.390 1.00 15.75 69 LEU A CA 1
ATOM 1206 C C . LEU A 1 78 ? 27.569 1.721 72.984 1.00 14.35 69 LEU A C 1
ATOM 1207 O O . LEU A 1 78 ? 28.132 1.844 71.893 1.00 17.27 69 LEU A O 1
ATOM 1223 N N . ALA A 1 79 ? 27.553 2.689 73.900 1.00 15.16 70 ALA A N 1
ATOM 1224 C CA . ALA A 1 79 ? 28.335 3.893 73.714 1.00 13.29 70 ALA A CA 1
ATOM 1225 C C . ALA A 1 79 ? 29.788 3.592 74.036 1.00 15.11 70 ALA A C 1
ATOM 1226 O O . ALA A 1 79 ? 30.081 2.858 74.990 1.00 15.10 70 ALA A O 1
ATOM 1233 N N . VAL A 1 80 ? 30.692 4.132 73.238 1.00 13.36 71 VAL A N 1
ATOM 1234 C CA . VAL A 1 80 ? 32.115 3.901 73.470 1.00 13.68 71 VAL A CA 1
ATOM 1235 C C . VAL A 1 80 ? 32.834 5.241 73.476 1.00 13.47 71 VAL A C 1
ATOM 1236 O O . VAL A 1 80 ? 32.637 6.060 72.571 1.00 13.69 71 VAL A O 1
ATOM 1249 N N . ILE A 1 81 ? 33.687 5.442 74.492 1.00 13.34 72 ILE A N 1
ATOM 1250 C CA . ILE A 1 81 ? 34.436 6.668 74.717 1.00 12.66 72 ILE A CA 1
ATOM 1251 C C . ILE A 1 81 ? 35.893 6.335 74.506 1.00 15.91 72 ILE A C 1
ATOM 1252 O O . ILE A 1 81 ? 36.417 5.465 75.195 1.00 15.11 72 ILE A O 1
ATOM 1268 N N . MET A 1 82 ? 36.531 6.992 73.529 1.00 14.53 73 MET A N 1
ATOM 1269 C CA . MET A 1 82 ? 37.937 6.724 73.174 1.00 16.73 73 MET A CA 1
ATOM 1270 C C . MET A 1 82 ? 38.737 8.011 73.311 1.00 15.50 73 MET A C 1
ATOM 1271 O O . MET A 1 82 ? 38.842 8.797 72.355 1.00 15.63 73 MET A O 1
ATOM 1285 N N . PRO A 1 83 ? 39.310 8.270 74.494 1.00 15.66 74 PRO A N 1
ATOM 1286 C CA . PRO A 1 83 ? 40.114 9.479 74.697 1.00 15.68 74 PRO A CA 1
ATOM 1287 C C . PRO A 1 83 ? 41.490 9.310 74.087 1.00 20.30 74 PRO A C 1
ATOM 1288 O O . PRO A 1 83 ? 42.030 8.209 74.031 1.00 18.81 74 PRO A O 1
ATOM 1299 N N . ASN A 1 84 ? 42.056 10.427 73.636 1.00 16.17 75 ASN A N 1
ATOM 1300 C CA . ASN A 1 84 ? 43.469 10.411 73.283 1.00 17.00 75 ASN A CA 1
ATOM 1301 C C . ASN A 1 84 ? 44.302 10.200 74.540 1.00 18.87 75 ASN A C 1
ATOM 1302 O O . ASN A 1 84 ? 44.147 10.908 75.545 1.00 21.34 75 ASN A O 1
ATOM 1313 N N . VAL A 1 85 ? 45.138 9.157 74.501 1.00 15.74 76 VAL A N 1
ATOM 1314 C CA . VAL A 1 85 ? 46.193 8.894 75.481 1.00 15.19 76 VAL A CA 1
ATOM 1315 C C . VAL A 1 85 ? 47.469 8.557 74.702 1.00 16.80 76 VAL A C 1
ATOM 1316 O O . VAL A 1 85 ? 48.102 7.521 74.955 1.00 22.95 76 VAL A O 1
ATOM 1329 N N . ASP A 1 86 ? 47.850 9.414 73.747 1.00 22.08 77 ASP A N 1
ATOM 1330 C CA . ASP A 1 86 ? 48.975 9.120 72.854 1.00 19.94 77 ASP A CA 1
ATOM 1331 C C . ASP A 1 86 ? 50.264 9.358 73.608 1.00 23.78 77 ASP A C 1
ATOM 1332 O O . ASP A 1 86 ? 50.271 9.739 74.782 1.00 22.29 77 ASP A O 1
ATOM 1341 N N . HIS A 1 87 ? 51.377 9.085 72.935 1.00 25.02 78 HIS A N 1
ATOM 1342 C CA . HIS A 1 87 ? 52.621 8.901 73.647 1.00 25.42 78 HIS A CA 1
ATOM 1343 C C . HIS A 1 87 ? 53.051 10.188 74.350 1.00 31.30 78 HIS A C 1
ATOM 1344 O O . HIS A 1 87 ? 53.463 10.151 75.519 1.00 26.25 78 HIS A O 1
ATOM 1358 N N . SER A 1 88 ? 52.946 11.340 73.670 1.00 27.98 79 SER A N 1
ATOM 1359 C CA . SER A 1 88 ? 53.335 12.597 74.305 1.00 30.32 79 SER A CA 1
ATOM 1360 C C . SER A 1 88 ? 52.348 12.982 75.405 1.00 31.39 79 SER A C 1
ATOM 1361 O O . SER A 1 88 ? 52.750 13.483 76.465 1.00 25.50 79 SER A O 1
ATOM 1369 N N . ALA A 1 89 ? 51.052 12.775 75.173 1.00 28.91 80 ALA A N 1
ATOM 1370 C CA . ALA A 1 89 ? 50.074 13.107 76.206 1.00 31.97 80 ALA A CA 1
ATOM 1371 C C . ALA A 1 89 ? 50.279 12.249 77.444 1.00 35.08 80 ALA A C 1
ATOM 1372 O O . ALA A 1 89 ? 50.240 12.758 78.582 1.00 25.64 80 ALA A O 1
ATOM 1379 N N . TYR A 1 90 ? 50.534 10.950 77.245 1.00 29.14 81 TYR A N 1
ATOM 1380 C CA . TYR A 1 90 ? 50.776 10.078 78.388 1.00 21.31 81 TYR A CA 1
ATOM 1381 C C . TYR A 1 90 ? 52.029 10.492 79.147 1.00 35.39 81 TYR A C 1
ATOM 1382 O O . TYR A 1 90 ? 52.039 10.489 80.387 1.00 26.99 81 TYR A O 1
ATOM 1400 N N . ALA A 1 91 ? 53.107 10.820 78.417 1.00 23.18 82 ALA A N 1
ATOM 1401 C CA . ALA A 1 91 ? 54.337 11.244 79.071 1.00 22.48 82 ALA A CA 1
ATOM 1402 C C . ALA A 1 91 ? 54.073 12.435 79.984 1.00 30.74 82 ALA A C 1
ATOM 1403 O O . ALA A 1 91 ? 54.643 12.523 81.078 1.00 29.99 82 ALA A O 1
ATOM 1410 N N . ASN A 1 92 ? 53.232 13.376 79.538 1.00 29.85 83 ASN A N 1
ATOM 1411 C CA . ASN A 1 92 ? 52.918 14.539 80.366 1.00 29.84 83 ASN A CA 1
ATOM 1412 C C . ASN A 1 92 ? 52.070 14.147 81.573 1.00 31.40 83 ASN A C 1
ATOM 1413 O O . ASN A 1 92 ? 52.315 14.630 82.693 1.00 29.11 83 ASN A O 1
ATOM 1424 N N . MET A 1 93 ? 51.095 13.258 81.373 1.00 26.00 84 MET A N 1
ATOM 1425 C CA . MET A 1 93 ? 50.251 12.791 82.472 1.00 27.68 84 MET A CA 1
ATOM 1426 C C . MET A 1 93 ? 51.052 11.984 83.483 1.00 34.02 84 MET A C 1
ATOM 1427 O O . MET A 1 93 ? 50.799 12.072 84.694 1.00 28.71 84 MET A O 1
ATOM 1434 N N . ALA A 1 94 ? 51.997 11.163 83.004 1.00 28.43 85 ALA A N 1
ATOM 1435 C CA . ALA A 1 94 ? 52.819 10.377 83.925 1.00 27.06 85 ALA A CA 1
ATOM 1436 C C . ALA A 1 94 ? 53.761 11.265 84.725 1.00 39.28 85 ALA A C 1
ATOM 1437 O O . ALA A 1 94 ? 53.917 11.074 85.940 1.00 39.34 85 ALA A O 1
ATOM 1444 N N . TYR A 1 95 ? 54.382 12.248 84.074 1.00 33.27 86 TYR A N 1
ATOM 1445 C CA . TYR A 1 95 ? 55.291 13.126 84.796 1.00 37.20 86 TYR A CA 1
ATOM 1446 C C . TYR A 1 95 ? 54.548 13.971 85.825 1.00 42.02 86 TYR A C 1
ATOM 1447 O O . TYR A 1 95 ? 55.006 14.125 86.966 1.00 35.92 86 TYR A O 1
ATOM 1465 N N . GLY A 1 96 ? 53.427 14.566 85.425 1.00 40.27 87 GLY A N 1
ATOM 1466 C CA . GLY A 1 96 ? 52.653 15.391 86.321 1.00 35.03 87 GLY A CA 1
ATOM 1467 C C . GLY A 1 96 ? 51.727 14.644 87.234 1.00 46.33 87 GLY A C 1
ATOM 1468 O O . GLY A 1 96 ? 50.966 15.280 87.968 1.00 38.36 87 GLY A O 1
ATOM 1472 N N . HIS A 1 97 ? 51.760 13.309 87.193 1.00 34.01 88 HIS A N 1
ATOM 1473 C CA . HIS A 1 97 ? 50.892 12.472 88.021 1.00 45.84 88 HIS A CA 1
ATOM 1474 C C . HIS A 1 97 ? 49.424 12.855 87.848 1.00 39.97 88 HIS A C 1
ATOM 1475 O O . HIS A 1 97 ? 48.685 13.051 88.810 1.00 33.06 88 HIS A O 1
ATOM 1489 N N . SER A 1 98 ? 48.989 12.927 86.595 1.00 32.00 89 SER A N 1
ATOM 1490 C CA . SER A 1 98 ? 47.634 13.369 86.286 1.00 32.24 89 SER A CA 1
ATOM 1491 C C . SER A 1 98 ? 46.885 12.377 85.395 1.00 30.68 89 SER A C 1
ATOM 1492 O O . SER A 1 98 ? 45.829 12.721 84.843 1.00 26.89 89 SER A O 1
ATOM 1500 N N . TYR A 1 99 ? 47.381 11.145 85.278 1.00 28.03 90 TYR A N 1
ATOM 1501 C CA . TYR A 1 99 ? 46.755 10.159 84.400 1.00 30.10 90 TYR A CA 1
ATOM 1502 C C . TYR A 1 99 ? 45.408 9.687 84.940 1.00 29.00 90 TYR A C 1
ATOM 1503 O O . TYR A 1 99 ? 44.399 9.676 84.204 1.00 23.20 90 TYR A O 1
ATOM 1521 N N . TYR A 1 100 ? 45.375 9.249 86.199 1.00 29.24 91 TYR A N 1
ATOM 1522 C CA . TYR A 1 100 ? 44.104 8.930 86.835 1.00 29.20 91 TYR A CA 1
ATOM 1523 C C . TYR A 1 100 ? 43.162 10.118 86.732 1.00 22.16 91 TYR A C 1
ATOM 1524 O O . TYR A 1 100 ? 41.987 9.976 86.352 1.00 22.16 91 TYR A O 1
ATOM 1542 N N . ASP A 1 101 ? 43.676 11.312 87.040 1.00 23.63 92 ASP A N 1
ATOM 1543 C CA . ASP A 1 101 ? 42.838 12.507 87.033 1.00 21.22 92 ASP A CA 1
ATOM 1544 C C . ASP A 1 101 ? 42.257 12.755 85.647 1.00 21.04 92 ASP A C 1
ATOM 1545 O O . ASP A 1 101 ? 41.076 13.101 85.522 1.00 22.98 92 ASP A O 1
ATOM 1554 N N . TYR A 1 102 ? 43.056 12.563 84.590 1.00 19.87 93 TYR A N 1
ATOM 1555 C CA . TYR A 1 102 ? 42.565 12.843 83.244 1.00 20.75 93 TYR A CA 1
ATOM 1556 C C . TYR A 1 102 ? 41.488 11.859 82.828 1.00 17.59 93 TYR A C 1
ATOM 1557 O O . TYR A 1 102 ? 40.443 12.260 82.305 1.00 16.64 93 TYR A O 1
ATOM 1575 N N . ILE A 1 103 ? 41.730 10.557 83.015 1.00 17.97 94 ILE A N 1
ATOM 1576 C CA . ILE A 1 103 ? 40.722 9.595 82.567 1.00 18.33 94 ILE A CA 1
ATOM 1577 C C . ILE A 1 103 ? 39.438 9.767 83.379 1.00 20.66 94 ILE A C 1
ATOM 1578 O O . ILE A 1 103 ? 38.331 9.691 82.826 1.00 17.80 94 ILE A O 1
ATOM 1594 N N . LEU A 1 104 ? 39.560 10.051 84.693 1.00 20.11 95 LEU A N 1
ATOM 1595 C CA . LEU A 1 104 ? 38.373 10.330 85.503 1.00 17.92 95 LEU A CA 1
ATOM 1596 C C . LEU A 1 104 ? 37.664 11.614 85.044 1.00 17.77 95 LEU A C 1
ATOM 1597 O O . LEU A 1 104 ? 36.429 11.709 85.128 1.00 20.18 95 LEU A O 1
ATOM 1613 N N . GLU A 1 105 ? 38.436 12.608 84.597 1.00 16.79 96 GLU A N 1
ATOM 1614 C CA . GLU A 1 105 ? 37.866 13.821 84.041 1.00 19.83 96 GLU A CA 1
ATOM 1615 C C . GLU A 1 105 ? 37.088 13.520 82.765 1.00 20.09 96 GLU A C 1
ATOM 1616 O O . GLU A 1 105 ? 35.982 14.032 82.568 1.00 18.68 96 GLU A O 1
ATOM 1628 N N . VAL A 1 106 ? 37.674 12.713 81.868 1.00 17.92 97 VAL A N 1
ATOM 1629 C CA . VAL A 1 106 ? 36.964 12.342 80.651 1.00 15.00 97 VAL A CA 1
ATOM 1630 C C . VAL A 1 106 ? 35.663 11.638 81.011 1.00 15.30 97 VAL A C 1
ATOM 1631 O O . VAL A 1 106 ? 34.601 11.933 80.458 1.00 15.92 97 VAL A O 1
ATOM 1644 N N . TYR A 1 107 ? 35.743 10.663 81.919 1.00 17.07 98 TYR A N 1
ATOM 1645 C CA . TYR A 1 107 ? 34.553 9.959 82.395 1.00 16.11 98 TYR A CA 1
ATOM 1646 C C . TYR A 1 107 ? 33.497 10.941 82.876 1.00 17.24 98 TYR A C 1
ATOM 1647 O O . TYR A 1 107 ? 32.339 10.882 82.434 1.00 16.95 98 TYR A O 1
ATOM 1665 N N . ASP A 1 108 ? 33.875 11.858 83.774 1.00 18.58 99 ASP A N 1
ATOM 1666 C CA . ASP A 1 108 ? 32.901 12.787 84.337 1.00 18.48 99 ASP A CA 1
ATOM 1667 C C . ASP A 1 108 ? 32.318 13.697 83.261 1.00 19.72 99 ASP A C 1
ATOM 1668 O O . ASP A 1 108 ? 31.101 13.918 83.213 1.00 22.34 99 ASP A O 1
ATOM 1677 N N . TYR A 1 109 ? 33.167 14.233 82.380 1.00 15.01 100 TYR A N 1
ATOM 1678 C CA . TYR A 1 109 ? 32.718 15.150 81.342 1.00 15.89 100 TYR A CA 1
ATOM 1679 C C . TYR A 1 109 ? 31.720 14.494 80.401 1.00 16.87 100 TYR A C 1
ATOM 1680 O O . TYR A 1 109 ? 30.654 15.064 80.124 1.00 17.69 100 TYR A O 1
ATOM 1698 N N . VAL A 1 110 ? 32.038 13.296 79.892 1.00 15.50 101 VAL A N 1
ATOM 1699 C CA . VAL A 1 110 ? 31.129 12.703 78.916 1.00 16.29 101 VAL A CA 1
ATOM 1700 C C . VAL A 1 110 ? 29.835 12.253 79.587 1.00 17.32 101 VAL A C 1
ATOM 1701 O O . VAL A 1 110 ? 28.778 12.257 78.952 1.00 16.27 101 VAL A O 1
ATOM 1714 N N . HIS A 1 111 ? 29.878 11.845 80.862 1.00 15.79 102 HIS A N 1
ATOM 1715 C CA . HIS A 1 111 ? 28.619 11.501 81.535 1.00 15.03 102 HIS A CA 1
ATOM 1716 C C . HIS A 1 111 ? 27.804 12.748 81.881 1.00 17.72 102 HIS A C 1
ATOM 1717 O O . HIS A 1 111 ? 26.572 12.650 81.982 1.00 21.03 102 HIS A O 1
ATOM 1732 N N . GLN A 1 112 ? 28.436 13.917 81.996 1.00 19.04 103 GLN A N 1
ATOM 1733 C CA . GLN A 1 112 ? 27.667 15.142 82.177 1.00 20.05 103 GLN A CA 1
ATOM 1734 C C . GLN A 1 112 ? 27.027 15.609 80.880 1.00 22.81 103 GLN A C 1
ATOM 1735 O O . GLN A 1 112 ? 25.829 15.944 80.874 1.00 26.96 103 GLN A O 1
ATOM 1749 N N . ILE A 1 113 ? 27.757 15.571 79.762 1.00 17.62 104 ILE A N 1
ATOM 1750 C CA . ILE A 1 113 ? 27.247 16.237 78.573 1.00 18.10 104 ILE A CA 1
ATOM 1751 C C . ILE A 1 113 ? 26.514 15.304 77.616 1.00 23.50 104 ILE A C 1
ATOM 1752 O O . ILE A 1 113 ? 25.863 15.787 76.679 1.00 28.52 104 ILE A O 1
ATOM 1768 N N . PHE A 1 114 ? 26.615 13.997 77.795 1.00 14.49 105 PHE A N 1
ATOM 1769 C CA . PHE A 1 114 ? 25.969 13.011 76.947 1.00 17.18 105 PHE A CA 1
ATOM 1770 C C . PHE A 1 114 ? 25.015 12.132 77.760 1.00 17.88 105 PHE A C 1
ATOM 1771 O O . PHE A 1 114 ? 25.165 11.991 78.980 1.00 18.06 105 PHE A O 1
ATOM 1788 N N . PRO A 1 115 ? 24.016 11.482 77.090 1.00 18.23 106 PRO A N 1
ATOM 1789 C CA . PRO A 1 115 ? 23.052 10.581 77.766 1.00 17.94 106 PRO A CA 1
ATOM 1790 C C . PRO A 1 115 ? 23.610 9.196 78.084 1.00 19.24 106 PRO A C 1
ATOM 1791 O O . PRO A 1 115 ? 23.223 8.164 77.514 1.00 19.21 106 PRO A O 1
ATOM 1802 N N . LEU A 1 116 ? 24.536 9.185 79.030 1.00 18.22 107 LEU A N 1
ATOM 1803 C CA . LEU A 1 116 ? 25.266 7.991 79.440 1.00 18.89 107 LEU A CA 1
ATOM 1804 C C . LEU A 1 116 ? 24.873 7.590 80.845 1.00 18.60 107 LEU A C 1
ATOM 1805 O O . LEU A 1 116 ? 24.813 8.434 81.741 1.00 20.30 107 LEU A O 1
ATOM 1821 N N . SER A 1 117 ? 24.592 6.307 81.032 1.00 15.41 108 SER A N 1
ATOM 1822 C CA . SER A 1 117 ? 24.227 5.822 82.343 1.00 16.13 108 SER A CA 1
ATOM 1823 C C . SER A 1 117 ? 25.345 6.074 83.326 1.00 18.50 108 SER A C 1
ATOM 1824 O O . SER A 1 117 ? 26.525 5.857 83.011 1.00 16.84 108 SER A O 1
ATOM 1832 N N . LYS A 1 118 ? 24.971 6.505 84.526 1.00 20.68 109 LYS A N 1
ATOM 1833 C CA . LYS A 1 118 ? 25.915 6.711 85.617 1.00 17.18 109 LYS A CA 1
ATOM 1834 C C . LYS A 1 118 ? 25.984 5.526 86.566 1.00 17.53 109 LYS A C 1
ATOM 1835 O O . LYS A 1 118 ? 26.781 5.551 87.523 1.00 24.67 109 LYS A O 1
ATOM 1854 N N . LYS A 1 119 ? 25.222 4.472 86.295 1.00 20.36 110 LYS A N 1
ATOM 1855 C CA . LYS A 1 119 ? 25.202 3.307 87.175 1.00 22.43 110 LYS A CA 1
ATOM 1856 C C . LYS A 1 119 ? 26.394 2.393 86.909 1.00 19.61 110 LYS A C 1
ATOM 1857 O O . LYS A 1 119 ? 26.747 2.129 85.756 1.00 19.28 110 LYS A O 1
ATOM 1865 N N . ARG A 1 120 ? 26.985 1.873 87.996 1.00 21.43 111 ARG A N 1
ATOM 1866 C CA . ARG A 1 120 ? 28.131 0.986 87.866 1.00 20.05 111 ARG A CA 1
ATOM 1867 C C . ARG A 1 120 ? 27.837 -0.162 86.910 1.00 18.53 111 ARG A C 1
ATOM 1868 O O . ARG A 1 120 ? 28.673 -0.513 86.079 1.00 20.04 111 ARG A O 1
ATOM 1889 N N . ASP A 1 121 ? 26.649 -0.769 87.016 1.00 21.94 112 ASP A N 1
ATOM 1890 C CA . ASP A 1 121 ? 26.359 -1.957 86.215 1.00 22.09 112 ASP A CA 1
ATOM 1891 C C . ASP A 1 121 ? 26.366 -1.674 84.721 1.00 20.44 112 ASP A C 1
ATOM 1892 O O . ASP A 1 121 ? 26.397 -2.613 83.913 1.00 24.85 112 ASP A O 1
ATOM 1901 N N . ASP A 1 122 ? 26.306 -0.397 84.342 1.00 18.01 113 ASP A N 1
ATOM 1902 C CA . ASP A 1 122 ? 26.251 0.033 82.955 1.00 18.19 113 ASP A CA 1
ATOM 1903 C C . ASP A 1 122 ? 27.568 0.613 82.441 1.00 14.28 113 ASP A C 1
ATOM 1904 O O . ASP A 1 122 ? 27.600 1.147 81.331 1.00 17.18 113 ASP A O 1
ATOM 1913 N N . ASN A 1 123 ? 28.638 0.564 83.225 1.00 16.59 114 ASN A N 1
ATOM 1914 C CA . ASN A 1 123 ? 29.892 1.181 82.842 1.00 18.41 114 ASN A CA 1
ATOM 1915 C C . ASN A 1 123 ? 31.024 0.168 82.863 1.00 17.71 114 ASN A C 1
ATOM 1916 O O . ASN A 1 123 ? 31.185 -0.587 83.829 1.00 18.58 114 ASN A O 1
ATOM 1927 N N . PHE A 1 124 ? 31.764 0.143 81.766 1.00 15.44 115 PHE A N 1
ATOM 1928 C CA . PHE A 1 124 ? 32.824 -0.831 81.540 1.00 17.25 115 PHE A CA 1
ATOM 1929 C C . PHE A 1 124 ? 34.081 -0.102 81.112 1.00 13.55 115 PHE A C 1
ATOM 1930 O O . PHE A 1 124 ? 34.049 1.045 80.637 1.00 15.10 115 PHE A O 1
ATOM 1947 N N . ILE A 1 125 ? 35.220 -0.779 81.278 1.00 18.12 116 ILE A N 1
ATOM 1948 C CA . ILE A 1 125 ? 36.495 -0.230 80.846 1.00 16.41 116 ILE A CA 1
ATOM 1949 C C . ILE A 1 125 ? 37.309 -1.340 80.192 1.00 16.99 116 ILE A C 1
ATOM 1950 O O . ILE A 1 125 ? 37.254 -2.504 80.588 1.00 16.34 116 ILE A O 1
ATOM 1966 N N . ALA A 1 126 ? 38.102 -0.957 79.200 1.00 15.59 117 ALA A N 1
ATOM 1967 C CA . ALA A 1 126 ? 38.875 -1.905 78.402 1.00 16.52 117 ALA A CA 1
ATOM 1968 C C . ALA A 1 126 ? 40.025 -1.159 77.739 1.00 17.65 117 ALA A C 1
ATOM 1969 O O . ALA A 1 126 ? 40.002 0.066 77.605 1.00 17.29 117 ALA A O 1
ATOM 1976 N N . GLY A 1 127 ? 41.043 -1.899 77.329 1.00 18.29 118 GLY A N 1
ATOM 1977 C CA . GLY A 1 127 ? 42.176 -1.272 76.648 1.00 17.57 118 GLY A CA 1
ATOM 1978 C C . GLY A 1 127 ? 43.239 -2.307 76.372 1.00 16.19 118 GLY A C 1
ATOM 1979 O O . GLY A 1 127 ? 43.221 -3.391 76.956 1.00 18.32 118 GLY A O 1
ATOM 1983 N N . HIS A 1 128 ? 44.138 -1.965 75.454 1.00 15.25 119 HIS A N 1
ATOM 1984 C CA . HIS A 1 128 ? 45.212 -2.885 75.083 1.00 16.10 119 HIS A CA 1
ATOM 1985 C C . HIS A 1 128 ? 46.585 -2.282 75.340 1.00 18.39 119 HIS A C 1
ATOM 1986 O O . HIS A 1 128 ? 46.785 -1.073 75.274 1.00 17.74 119 HIS A O 1
ATOM 2000 N N . SER A 1 129 ? 47.537 -3.174 75.643 1.00 17.74 120 SER A N 1
ATOM 2001 C CA . SER A 1 129 ? 48.948 -2.818 75.856 1.00 16.99 120 SER A CA 1
ATOM 2002 C C . SER A 1 129 ? 49.012 -1.819 77.004 1.00 17.82 120 SER A C 1
ATOM 2003 O O . SER A 1 129 ? 48.549 -2.163 78.108 1.00 19.58 120 SER A O 1
ATOM 2011 N N . MET A 1 130 ? 49.567 -0.612 76.826 1.00 18.01 121 MET A N 1
ATOM 2012 C CA . MET A 1 130 ? 49.565 0.354 77.924 1.00 18.59 121 MET A CA 1
ATOM 2013 C C . MET A 1 130 ? 48.149 0.724 78.348 1.00 16.98 121 MET A C 1
ATOM 2014 O O . MET A 1 130 ? 47.916 1.093 79.505 1.00 19.13 121 MET A O 1
ATOM 2028 N N . GLY A 1 131 ? 47.174 0.619 77.445 1.00 16.38 122 GLY A N 1
ATOM 2029 C CA . GLY A 1 131 ? 45.776 0.763 77.805 1.00 15.42 122 GLY A CA 1
ATOM 2030 C C . GLY A 1 131 ? 45.216 -0.408 78.575 1.00 16.59 122 GLY A C 1
ATOM 2031 O O . GLY A 1 131 ? 44.193 -0.256 79.258 1.00 19.55 122 GLY A O 1
ATOM 2035 N N . GLY A 1 132 ? 45.858 -1.570 78.483 1.00 17.21 123 GLY A N 1
ATOM 2036 C CA . GLY A 1 132 ? 45.480 -2.695 79.311 1.00 17.99 123 GLY A CA 1
ATOM 2037 C C . GLY A 1 132 ? 46.030 -2.537 80.711 1.00 21.90 123 GLY A C 1
ATOM 2038 O O . GLY A 1 132 ? 45.364 -2.846 81.700 1.00 19.29 123 GLY A O 1
ATOM 2042 N N . TYR A 1 133 ? 47.279 -2.075 80.782 1.00 19.67 124 TYR A N 1
ATOM 2043 C CA . TYR A 1 133 ? 47.869 -1.659 82.055 1.00 18.94 124 TYR A CA 1
ATOM 2044 C C . TYR A 1 133 ? 46.995 -0.612 82.729 1.00 19.45 124 TYR A C 1
ATOM 2045 O O . TYR A 1 133 ? 46.634 -0.761 83.90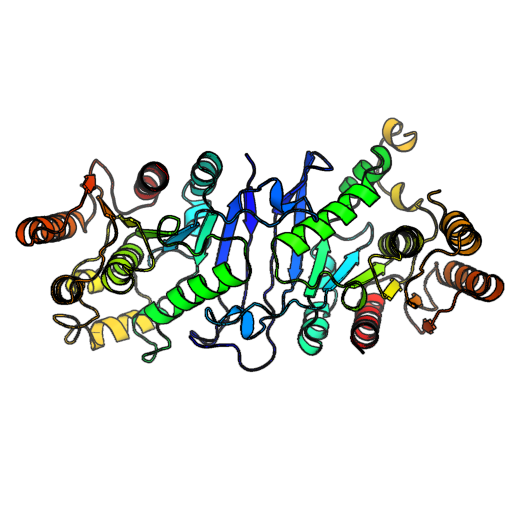8 1.00 20.73 124 TYR A O 1
ATOM 2063 N N . GLY A 1 134 ? 46.566 0.413 81.983 1.00 18.69 125 GLY A N 1
ATOM 2064 C CA . GLY A 1 134 ? 45.635 1.383 82.544 1.00 18.66 125 GLY A CA 1
ATOM 2065 C C . GLY A 1 134 ? 44.323 0.759 82.996 1.00 18.92 125 GLY A C 1
ATOM 2066 O O . GLY A 1 134 ? 43.800 1.087 84.068 1.00 19.38 125 GLY A O 1
ATOM 2070 N N . THR A 1 135 ? 43.769 -0.144 82.185 1.00 18.09 126 THR A N 1
ATOM 2071 C CA . THR A 1 135 ? 42.531 -0.814 82.562 1.00 16.38 126 THR A CA 1
ATOM 2072 C C . THR A 1 135 ? 42.672 -1.554 83.875 1.00 17.78 126 THR A C 1
ATOM 2073 O O . THR A 1 135 ? 41.793 -1.459 84.744 1.00 19.69 126 THR A O 1
ATOM 2084 N N . ILE A 1 136 ? 43.789 -2.273 84.060 1.00 18.37 127 ILE A N 1
ATOM 2085 C CA . ILE A 1 136 ? 44.005 -2.995 85.305 1.00 18.59 127 ILE A CA 1
ATOM 2086 C C . ILE A 1 136 ? 44.112 -2.024 86.481 1.00 20.74 127 ILE A C 1
ATOM 2087 O O . ILE A 1 136 ? 43.500 -2.245 87.524 1.00 19.28 127 ILE A O 1
ATOM 2103 N N . LYS A 1 137 ? 44.853 -0.919 86.323 1.00 18.34 128 LYS A N 1
ATOM 2104 C CA . LYS A 1 137 ? 44.977 0.059 87.406 1.00 23.10 128 LYS A CA 1
ATOM 2105 C C . LYS A 1 137 ? 43.625 0.667 87.789 1.00 21.11 128 LYS A C 1
ATOM 2106 O O . LYS A 1 137 ? 43.346 0.857 88.980 1.00 20.57 128 LYS A O 1
ATOM 2125 N N . PHE A 1 138 ? 42.794 1.025 86.807 1.00 19.17 129 PHE A N 1
ATOM 2126 C CA . PHE A 1 138 ? 41.465 1.545 87.117 1.00 17.04 129 PHE A CA 1
ATOM 2127 C C . PHE A 1 138 ? 40.561 0.478 87.730 1.00 24.18 129 PHE A C 1
ATOM 2128 O O . PHE A 1 138 ? 39.758 0.775 88.623 1.00 23.31 129 PHE A O 1
ATOM 2145 N N . ALA A 1 139 ? 40.661 -0.766 87.266 1.00 19.19 130 ALA A N 1
ATOM 2146 C CA . ALA A 1 139 ? 39.889 -1.836 87.878 1.00 19.08 130 ALA A CA 1
ATOM 2147 C C . ALA A 1 139 ? 40.212 -1.999 89.363 1.00 22.55 130 ALA A C 1
ATOM 2148 O O . ALA A 1 139 ? 39.337 -2.367 90.168 1.00 23.79 130 ALA A O 1
ATOM 2155 N N . LEU A 1 140 ? 41.471 -1.758 89.749 1.00 20.28 131 LEU A N 1
ATOM 2156 C CA . LEU A 1 140 ? 41.909 -2.017 91.114 1.00 23.73 131 LEU A CA 1
ATOM 2157 C C . LEU A 1 140 ? 41.799 -0.797 92.016 1.00 28.45 131 LEU A C 1
ATOM 2158 O O . LEU A 1 140 ? 41.718 -0.959 93.237 1.00 27.88 131 LEU A O 1
ATOM 2174 N N . THR A 1 141 ? 41.726 0.407 91.451 1.00 24.54 132 THR A N 1
ATOM 2175 C CA . THR A 1 141 ? 41.599 1.624 92.234 1.00 23.67 132 THR A CA 1
ATOM 2176 C C . THR A 1 141 ? 40.252 2.302 92.062 1.00 26.98 132 THR A C 1
ATOM 2177 O O . THR A 1 141 ? 39.885 3.128 92.902 1.00 28.28 132 THR A O 1
ATOM 2188 N N . GLN A 1 142 ? 39.508 1.977 91.001 1.00 26.33 133 GLN A N 1
ATOM 2189 C CA . GLN A 1 142 ? 38.195 2.560 90.764 1.00 25.63 133 GLN A CA 1
ATOM 2190 C C . GLN A 1 142 ? 37.159 1.464 90.569 1.00 30.10 133 GLN A C 1
ATOM 2191 O O . GLN A 1 142 ? 36.225 1.621 89.778 1.00 29.05 133 GLN A O 1
ATOM 2205 N N . GLY A 1 143 ? 37.308 0.342 91.277 1.00 30.60 134 GLY A N 1
ATOM 2206 C CA . GLY A 1 143 ? 36.416 -0.782 91.094 1.00 29.91 134 GLY A CA 1
ATOM 2207 C C . GLY A 1 143 ? 34.963 -0.458 91.353 1.00 31.67 134 GLY A C 1
ATOM 2208 O O . GLY A 1 143 ? 34.083 -1.208 90.920 1.00 31.75 134 GLY A O 1
ATOM 2212 N N . ASP A 1 144 ? 34.689 0.633 92.071 1.00 30.81 135 ASP A N 1
ATOM 2213 C CA . ASP A 1 144 ? 33.333 1.057 92.368 1.00 30.43 135 ASP A CA 1
ATOM 2214 C C . ASP A 1 144 ? 32.648 1.747 91.197 1.00 31.42 135 ASP A C 1
ATOM 2215 O O . ASP A 1 144 ? 31.422 1.922 91.225 1.00 32.59 135 ASP A O 1
ATOM 2222 N N . LYS A 1 145 ? 33.396 2.135 90.173 1.00 26.29 136 LYS A N 1
ATOM 2223 C CA . LYS A 1 145 ? 32.879 2.880 89.040 1.00 26.91 136 LYS A CA 1
ATOM 2224 C C . LYS A 1 145 ? 32.567 1.993 87.839 1.00 26.10 136 LYS A C 1
ATOM 2225 O O . LYS A 1 145 ? 31.669 2.322 87.051 1.00 28.03 136 LYS A O 1
ATOM 2244 N N . PHE A 1 146 ? 33.205 0.841 87.734 1.00 22.46 137 PHE A N 1
ATOM 2245 C CA . PHE A 1 146 ? 33.103 -0.030 86.574 1.00 19.83 137 PHE A CA 1
ATOM 2246 C C . PHE A 1 146 ? 32.668 -1.414 87.027 1.00 22.07 137 PHE A C 1
ATOM 2247 O O . PHE A 1 146 ? 33.275 -1.991 87.923 1.00 22.02 137 PHE A O 1
ATOM 2264 N N . ALA A 1 147 ? 31.646 -1.960 86.383 1.00 20.36 138 ALA A N 1
ATOM 2265 C CA . ALA A 1 147 ? 31.195 -3.298 86.721 1.00 18.34 138 ALA A CA 1
ATOM 2266 C C . ALA A 1 147 ? 32.052 -4.373 86.070 1.00 16.87 138 ALA A C 1
ATOM 2267 O O . ALA A 1 147 ? 32.087 -5.499 86.577 1.00 19.84 138 ALA A O 1
ATOM 2274 N N . LYS A 1 148 ? 32.702 -4.046 84.957 1.00 16.75 139 LYS A N 1
ATOM 2275 C CA . LYS A 1 148 ? 33.443 -5.011 84.162 1.00 17.67 139 LYS A CA 1
ATOM 2276 C C . LYS A 1 148 ? 34.670 -4.338 83.579 1.00 17.78 139 LYS A C 1
ATOM 2277 O O . LYS A 1 148 ? 34.623 -3.156 83.220 1.00 17.80 139 LYS A O 1
ATOM 2296 N N . ALA A 1 149 ? 35.765 -5.090 83.494 1.00 18.31 140 ALA A N 1
ATOM 2297 C CA . ALA A 1 149 ? 37.016 -4.584 82.959 1.00 17.93 140 ALA A CA 1
ATOM 2298 C C . ALA A 1 149 ? 37.665 -5.629 82.066 1.00 18.28 140 ALA A C 1
AT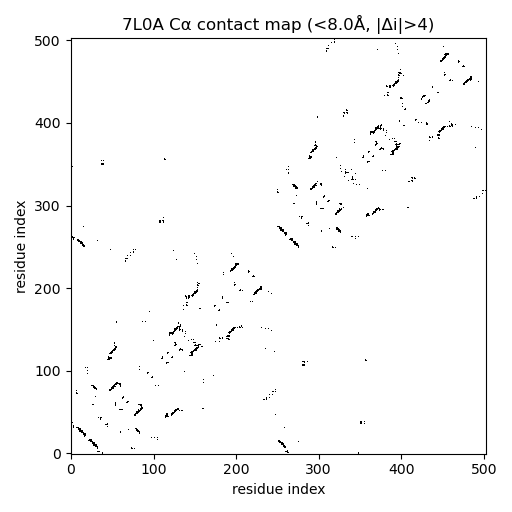OM 2299 O O . ALA A 1 149 ? 37.731 -6.809 82.435 1.00 18.81 140 ALA A O 1
ATOM 2306 N N . VAL A 1 150 ? 38.199 -5.175 80.936 1.00 16.86 141 VAL A N 1
ATOM 2307 C CA . VAL A 1 150 ? 38.763 -6.077 79.932 1.00 15.47 141 VAL A CA 1
ATOM 2308 C C . VAL A 1 150 ? 40.158 -5.616 79.523 1.00 15.60 141 VAL A C 1
ATOM 2309 O O . VAL A 1 150 ? 40.300 -4.822 78.574 1.00 16.92 141 VAL A O 1
ATOM 2322 N N . PRO A 1 151 ? 41.218 -6.116 80.172 1.00 16.91 142 PRO A N 1
ATOM 2323 C CA . PRO A 1 151 ? 42.571 -5.849 79.687 1.00 18.64 142 PRO A CA 1
ATOM 2324 C C . PRO A 1 151 ? 42.908 -6.774 78.524 1.00 19.38 142 PRO A C 1
ATOM 2325 O O . PRO A 1 151 ? 42.772 -8.002 78.630 1.00 20.34 142 PRO A O 1
ATOM 2336 N N . LEU A 1 152 ? 43.356 -6.175 77.428 1.00 15.71 143 LEU A N 1
ATOM 2337 C CA . LEU A 1 152 ? 43.786 -6.875 76.224 1.00 16.30 143 LEU A CA 1
ATOM 2338 C C . LEU A 1 152 ? 45.299 -6.760 76.055 1.00 17.09 143 LEU A C 1
ATOM 2339 O O . LEU A 1 152 ? 45.826 -5.657 75.965 1.00 19.84 143 LEU A O 1
ATOM 2356 N N . SER A 1 153 ? 45.991 -7.895 75.970 1.00 18.53 144 SER A N 1
ATOM 2357 C CA . SER A 1 153 ? 47.428 -7.898 75.708 1.00 17.70 144 SER A CA 1
ATOM 2358 C C . SER A 1 153 ? 48.154 -6.878 76.590 1.00 19.72 144 SER A C 1
ATOM 2359 O O . SER A 1 153 ? 49.001 -6.098 76.132 1.00 20.12 144 SER A O 1
ATOM 2367 N N . ALA A 1 154 ? 47.849 -6.911 77.879 1.00 17.60 145 ALA A N 1
ATOM 2368 C CA . ALA A 1 154 ? 48.325 -5.860 78.759 1.00 19.28 145 ALA A CA 1
ATOM 2369 C C . ALA A 1 154 ? 49.827 -5.977 78.991 1.00 22.30 145 ALA A C 1
ATOM 2370 O O . ALA A 1 154 ? 50.400 -7.075 79.014 1.00 23.38 145 ALA A O 1
ATOM 2377 N N . VAL A 1 155 ? 50.457 -4.825 79.171 1.00 21.57 146 VAL A N 1
ATOM 2378 C CA . VAL A 1 155 ? 51.776 -4.765 79.793 1.00 23.60 146 VAL A CA 1
ATOM 2379 C C . VAL A 1 155 ? 51.597 -4.580 81.294 1.00 22.44 146 VAL A C 1
ATOM 2380 O O . VAL A 1 155 ? 50.543 -4.168 81.786 1.00 22.54 146 VAL A O 1
ATOM 2393 N N . PHE A 1 156 ? 52.651 -4.871 82.046 1.00 23.99 147 PHE A N 1
ATOM 2394 C CA . PHE A 1 156 ? 52.587 -4.785 83.503 1.00 44.11 147 PHE A CA 1
ATOM 2395 C C . PHE A 1 156 ? 53.616 -3.819 84.064 1.00 51.66 147 PHE A C 1
ATOM 2396 O O . PHE A 1 156 ? 53.787 -3.748 85.283 1.00 46.98 147 PHE A O 1
ATOM 2413 N N . GLU A 1 157 ? 54.255 -3.036 83.203 1.00 47.20 148 GLU A N 1
ATOM 2414 C CA . GLU A 1 157 ? 55.096 -1.916 83.600 1.00 47.28 148 GLU A CA 1
ATOM 2415 C C . GLU A 1 157 ? 54.959 -0.860 82.515 1.00 45.59 148 GLU A C 1
ATOM 2416 O O . GLU A 1 157 ? 54.457 -1.134 81.419 1.00 32.90 148 GLU A O 1
ATOM 2424 N N . ALA A 1 158 ? 55.382 0.362 82.838 1.00 35.45 149 ALA A N 1
ATOM 2425 C CA . ALA A 1 158 ? 55.289 1.483 81.909 1.00 28.33 149 ALA A CA 1
ATOM 2426 C C . ALA A 1 158 ? 56.570 1.697 81.100 1.00 30.08 149 ALA A C 1
ATOM 2427 O O . ALA A 1 158 ? 56.802 2.809 80.590 1.00 29.02 149 ALA A O 1
ATOM 2434 N N . GLN A 1 159 ? 57.373 0.649 80.911 1.00 37.53 150 GLN A N 1
ATOM 2435 C CA . GLN A 1 159 ? 58.635 0.785 80.189 1.00 40.77 150 GLN A CA 1
ATOM 2436 C C . GLN A 1 159 ? 58.445 1.278 78.752 1.00 35.75 150 GLN A C 1
ATOM 2437 O O . GLN A 1 159 ? 59.321 1.982 78.223 1.00 34.33 150 GLN A O 1
ATOM 2445 N N . ASN A 1 160 ? 57.325 0.943 78.107 1.00 34.19 151 ASN A N 1
ATOM 2446 C CA . ASN A 1 160 ? 57.086 1.424 76.750 1.00 36.12 151 ASN A CA 1
ATOM 2447 C C . ASN A 1 160 ? 57.141 2.946 76.672 1.00 38.30 151 ASN A C 1
ATOM 2448 O O . ASN A 1 160 ? 57.360 3.493 75.578 1.00 30.39 151 ASN A O 1
ATOM 2459 N N . LEU A 1 161 ? 56.913 3.640 77.796 1.00 32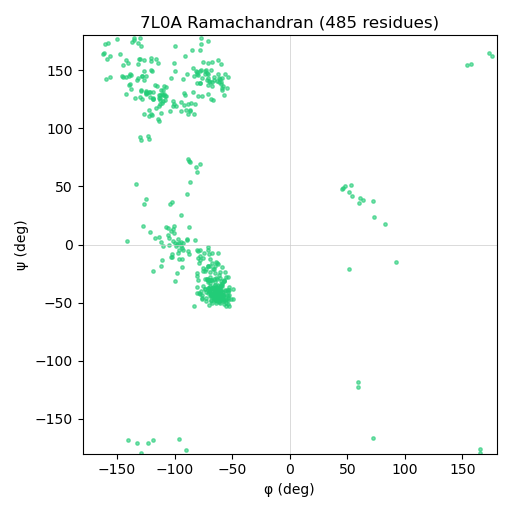.26 152 LEU A N 1
ATOM 2460 C CA . LEU A 1 161 ? 57.018 5.090 77.800 1.00 31.99 152 LEU A CA 1
ATOM 2461 C C . LEU A 1 161 ? 58.357 5.528 77.238 1.00 30.89 152 LEU A C 1
ATOM 2462 O O . LEU A 1 161 ? 58.468 6.582 76.603 1.00 29.76 152 LEU A O 1
ATOM 2469 N N . MET A 1 162 ? 59.402 4.761 77.525 1.00 30.60 153 MET A N 1
ATOM 2470 C CA . MET A 1 162 ? 60.747 5.146 77.118 1.00 31.33 153 MET A CA 1
ATOM 2471 C C . MET A 1 162 ? 61.005 4.963 75.628 1.00 38.38 153 MET A C 1
ATOM 2472 O O . MET A 1 162 ? 62.051 5.413 75.143 1.00 33.79 153 MET A O 1
ATOM 2486 N N . ASP A 1 163 ? 60.075 4.357 74.891 1.00 34.65 154 ASP A N 1
ATOM 2487 C CA . ASP A 1 163 ? 60.305 4.010 73.484 1.00 31.96 154 ASP A CA 1
ATOM 2488 C C . ASP A 1 163 ? 59.956 5.161 72.551 1.00 39.50 154 ASP A C 1
ATOM 2489 O O . ASP A 1 163 ? 59.183 5.042 71.606 1.00 46.66 154 ASP A O 1
ATOM 2494 N N . LEU A 1 164 ? 60.545 6.307 72.841 1.00 30.91 155 LEU A N 1
ATOM 2495 C CA . LEU A 1 164 ? 60.425 7.513 72.029 1.00 33.44 155 LEU A CA 1
ATOM 2496 C C . LEU A 1 164 ? 61.798 8.170 72.071 1.00 27.67 155 LEU A C 1
ATOM 2497 O O . LEU A 1 164 ? 62.601 7.903 72.965 1.00 30.92 155 LEU A O 1
ATOM 2513 N N . GLU A 1 165 ? 62.083 9.016 71.084 1.00 27.10 156 GLU A N 1
ATOM 2514 C CA . GLU A 1 165 ? 63.396 9.660 71.012 1.00 27.03 156 GLU A CA 1
ATOM 2515 C C . GLU A 1 165 ? 63.477 10.860 71.949 1.00 30.77 156 GLU A C 1
ATOM 2516 O O . GLU A 1 165 ? 63.691 11.997 71.535 1.00 28.15 156 GLU A O 1
ATOM 2528 N N . TRP A 1 166 ? 63.327 10.566 73.242 1.00 28.26 157 TRP A N 1
ATOM 2529 C CA . TRP A 1 166 ? 63.489 11.569 74.282 1.00 28.03 157 TRP A CA 1
ATOM 2530 C C . TRP A 1 166 ? 64.942 12.020 74.394 1.00 30.25 157 TRP A C 1
ATOM 2531 O O . TRP A 1 166 ? 65.872 11.249 74.153 1.00 29.37 157 TRP A O 1
ATOM 2552 N N . ASN A 1 167 ? 65.136 13.265 74.812 1.00 28.04 158 ASN A N 1
ATOM 2553 C CA . ASN A 1 167 ? 66.490 13.687 75.164 1.00 28.21 158 ASN A CA 1
ATOM 2554 C C . ASN A 1 167 ? 66.879 13.139 76.535 1.00 34.27 158 ASN A C 1
ATOM 2555 O O . ASN A 1 167 ? 66.087 12.520 77.246 1.00 30.19 158 ASN A O 1
ATOM 2566 N N . ASP A 1 168 ? 68.151 13.329 76.886 1.00 30.12 159 ASP A N 1
ATOM 2567 C CA . ASP A 1 168 ? 68.650 12.735 78.127 1.00 42.75 159 ASP A CA 1
ATOM 2568 C C . ASP A 1 168 ? 67.933 13.318 79.341 1.00 36.67 159 ASP A C 1
ATOM 2569 O O . ASP A 1 168 ? 67.581 12.592 80.280 1.00 31.79 159 ASP A O 1
ATOM 2576 N N . PHE A 1 169 ? 67.683 14.627 79.327 1.00 32.81 160 PHE A N 1
ATOM 2577 C CA . PHE A 1 169 ? 66.914 15.249 80.396 1.00 33.39 160 PHE A CA 1
ATOM 2578 C C . PHE A 1 169 ? 65.583 14.541 80.602 1.00 34.69 160 PHE A C 1
ATOM 2579 O O . PHE A 1 169 ? 65.194 14.242 81.742 1.00 31.04 160 PHE A O 1
ATOM 2596 N N . SER A 1 170 ? 64.858 14.294 79.504 1.00 29.88 161 SER A N 1
ATOM 2597 C CA . SER A 1 170 ? 63.532 13.695 79.616 1.00 33.56 161 SER A CA 1
ATOM 2598 C C . SER A 1 170 ? 63.628 12.218 79.968 1.00 36.76 161 SER A C 1
ATOM 2599 O O . SER A 1 170 ? 62.813 11.715 80.746 1.00 35.61 161 SER A O 1
ATOM 2607 N N . LYS A 1 171 ? 64.620 11.509 79.407 1.00 39.33 162 LYS A N 1
ATOM 2608 C CA . LYS A 1 171 ? 64.854 10.128 79.812 1.00 47.00 162 LYS A CA 1
ATOM 2609 C C . LYS A 1 171 ? 65.070 10.042 81.318 1.00 48.74 162 LYS A C 1
ATOM 2610 O O . LYS A 1 171 ? 64.392 9.276 82.016 1.00 45.63 162 LYS A O 1
ATOM 2618 N N . GLU A 1 172 ? 66.000 10.840 81.840 1.00 43.06 163 GLU A N 1
ATOM 2619 C CA . GLU A 1 172 ? 66.274 10.795 83.272 1.00 48.71 163 GLU A CA 1
ATOM 2620 C C . GLU A 1 172 ? 65.029 11.119 84.084 1.00 47.36 163 GLU A C 1
ATOM 2621 O O . GLU A 1 172 ? 64.815 10.544 85.157 1.00 46.18 163 GLU A O 1
ATOM 2627 N N . ALA A 1 173 ? 64.184 12.030 83.581 1.00 40.87 164 ALA A N 1
ATOM 2628 C CA . ALA A 1 173 ? 62.975 12.390 84.312 1.00 43.09 164 ALA A CA 1
ATOM 2629 C C . ALA A 1 173 ? 61.980 11.234 84.338 1.00 56.39 164 ALA A C 1
ATOM 2630 O O . ALA A 1 173 ? 61.314 11.005 85.355 1.00 58.66 164 ALA A O 1
ATOM 2637 N N . GLU A 1 185 ? 52.856 1.502 94.019 1.00 93.55 176 GLU A N 1
ATOM 2638 C CA . GLU A 1 185 ? 51.506 2.109 93.765 1.00 79.43 176 GLU A CA 1
ATOM 2639 C C . GLU A 1 185 ? 51.158 2.249 92.286 1.00 81.96 176 GLU A C 1
ATOM 2640 O O . GLU A 1 185 ? 50.009 2.552 92.012 1.00 84.09 176 GLU A O 1
ATOM 2646 N N . HIS A 1 186 ? 52.116 2.252 91.380 1.00 73.85 177 HIS A N 1
ATOM 2647 C CA . HIS A 1 186 ? 51.779 2.075 89.953 1.00 71.16 177 HIS A CA 1
ATOM 2648 C C . HIS A 1 186 ? 52.046 0.635 89.499 1.00 63.35 177 HIS A C 1
ATOM 2649 O O . HIS A 1 186 ? 52.045 0.416 88.323 1.00 64.97 177 HIS A O 1
ATOM 2658 N N . ASP A 1 187 ? 52.324 -0.295 90.409 1.00 44.07 178 ASP A N 1
ATOM 2659 C CA . ASP A 1 187 ? 52.579 -1.706 90.165 1.00 49.49 178 ASP A CA 1
ATOM 2660 C C . ASP A 1 187 ? 51.254 -2.445 90.236 1.00 41.21 178 ASP A C 1
ATOM 2661 O O . ASP A 1 187 ? 50.612 -2.430 91.297 1.00 38.37 178 ASP A O 1
ATOM 2670 N N . PRO A 1 188 ? 50.780 -3.048 89.138 1.00 36.72 179 PRO A N 1
ATOM 2671 C CA . PRO A 1 188 ? 49.522 -3.807 89.221 1.00 34.57 179 PRO A CA 1
ATOM 2672 C C . PRO A 1 188 ? 49.479 -4.791 90.377 1.00 29.21 179 PRO A C 1
ATOM 2673 O O . PRO A 1 188 ? 48.432 -4.956 91.012 1.00 26.22 179 PRO A O 1
ATOM 2684 N N . TYR A 1 189 ? 50.603 -5.451 90.679 1.00 28.08 180 TYR A N 1
ATOM 2685 C CA . TYR A 1 189 ? 50.580 -6.445 91.741 1.00 28.64 180 TYR A CA 1
ATOM 2686 C C . TYR A 1 189 ? 50.432 -5.785 93.099 1.00 31.09 180 TYR A C 1
ATOM 2687 O O . TYR A 1 189 ? 49.742 -6.310 93.975 1.00 27.43 180 TYR A O 1
ATOM 2705 N N . TYR A 1 190 ? 51.067 -4.631 93.299 1.00 27.17 181 TYR A N 1
ATOM 2706 C CA . TYR A 1 190 ? 50.865 -3.883 94.534 1.00 31.01 181 TYR A CA 1
ATOM 2707 C C . TYR A 1 190 ? 49.417 -3.440 94.685 1.00 31.45 181 TYR A C 1
ATOM 2708 O O . TYR A 1 190 ? 48.834 -3.552 95.772 1.00 28.13 181 TYR A O 1
ATOM 2726 N N . LEU A 1 191 ? 48.819 -2.938 93.597 1.00 26.92 182 LEU A N 1
ATOM 2727 C CA . LEU A 1 191 ? 47.432 -2.492 93.630 1.00 25.88 182 LEU A CA 1
ATOM 2728 C C . LEU A 1 191 ? 46.481 -3.660 93.862 1.00 22.29 182 LEU A C 1
ATOM 2729 O O . LEU A 1 191 ? 45.457 -3.503 94.537 1.00 22.33 182 LEU A O 1
ATOM 2745 N N . LEU A 1 192 ? 46.811 -4.831 93.310 1.00 23.51 183 LEU A N 1
ATOM 2746 C CA . LEU A 1 192 ? 46.004 -6.024 93.524 1.00 22.86 183 LEU A CA 1
ATOM 2747 C C . LEU A 1 192 ? 46.075 -6.481 94.974 1.00 23.03 183 LEU A C 1
ATOM 2748 O O . LEU A 1 192 ? 45.041 -6.724 95.608 1.00 23.48 183 LEU A O 1
ATOM 2764 N N . ASP A 1 193 ? 47.292 -6.610 95.516 1.00 23.27 184 ASP A N 1
ATOM 2765 C CA . ASP A 1 193 ? 47.443 -6.930 96.935 1.00 23.12 184 ASP A CA 1
ATOM 2766 C C . ASP A 1 193 ? 46.606 -5.977 97.783 1.00 24.87 184 ASP A C 1
ATOM 2767 O O . ASP A 1 193 ? 45.892 -6.396 98.699 1.00 25.13 184 ASP A O 1
ATOM 2776 N N . LYS A 1 194 ? 46.699 -4.675 97.487 1.00 26.06 185 LYS A N 1
ATOM 2777 C CA . LYS A 1 194 ? 45.997 -3.669 98.274 1.00 25.30 185 LYS A CA 1
ATOM 2778 C C . LYS A 1 194 ? 44.489 -3.842 98.166 1.00 29.35 185 LYS A C 1
ATOM 2779 O O . LYS A 1 194 ? 43.765 -3.796 99.172 1.00 25.77 185 LYS A O 1
ATOM 2798 N N . ALA A 1 195 ? 44.000 -4.085 96.956 1.00 22.21 186 ALA A N 1
ATOM 2799 C CA . ALA A 1 195 ? 42.564 -4.238 96.776 1.00 20.14 186 ALA A CA 1
ATOM 2800 C C . ALA A 1 195 ? 42.039 -5.458 97.521 1.00 24.48 186 ALA A C 1
ATOM 2801 O O . ALA A 1 195 ? 40.963 -5.403 98.147 1.00 23.28 186 ALA A O 1
ATOM 2808 N N . VAL A 1 196 ? 42.778 -6.575 97.471 1.00 21.33 187 VAL A N 1
ATOM 2809 C CA . VAL A 1 196 ? 42.336 -7.766 98.181 1.00 21.15 187 VAL A CA 1
ATOM 2810 C C . VAL A 1 196 ? 42.450 -7.553 99.687 1.00 25.11 187 VAL A C 1
ATOM 2811 O O . VAL A 1 196 ? 41.528 -7.888 100.437 1.00 24.55 187 VAL A O 1
ATOM 2824 N N . ALA A 1 197 ? 43.567 -6.974 100.150 1.00 22.78 188 ALA A N 1
ATOM 2825 C CA . ALA A 1 197 ? 43.755 -6.780 101.584 1.00 24.35 188 ALA A CA 1
ATOM 2826 C C . ALA A 1 197 ? 42.669 -5.890 102.176 1.00 26.56 188 ALA A C 1
ATOM 2827 O O . ALA A 1 197 ? 42.175 -6.156 103.280 1.00 26.16 188 ALA A O 1
ATOM 2834 N N . GLU A 1 198 ? 42.298 -4.822 101.463 1.00 26.20 189 GLU A N 1
ATOM 2835 C CA . GLU A 1 198 ? 41.316 -3.862 101.953 1.00 23.34 189 GLU A CA 1
ATOM 2836 C C . GLU A 1 198 ? 39.891 -4.228 101.571 1.00 25.99 189 GLU A C 1
ATOM 2837 O O . GLU A 1 198 ? 38.960 -3.465 101.872 1.00 27.98 189 GLU A O 1
ATOM 2843 N N . ASP A 1 199 ? 39.684 -5.377 100.931 1.00 26.65 190 ASP A N 1
ATOM 2844 C CA . ASP A 1 199 ? 38.345 -5.853 100.588 1.00 27.65 190 ASP A CA 1
ATOM 2845 C C . ASP A 1 199 ? 37.630 -4.878 99.655 1.00 26.53 190 ASP A C 1
ATOM 2846 O O . ASP A 1 199 ? 36.426 -4.638 99.788 1.00 28.64 190 ASP A O 1
ATOM 2855 N N . LYS A 1 200 ? 38.367 -4.312 98.699 1.00 23.41 191 LYS A N 1
ATOM 2856 C CA . LYS A 1 200 ? 37.782 -3.402 97.729 1.00 26.00 191 LYS A CA 1
ATOM 2857 C C . LYS A 1 200 ? 36.970 -4.157 96.678 1.00 24.20 191 LYS A C 1
ATOM 2858 O O . LYS A 1 200 ? 37.152 -5.358 96.439 1.00 25.95 191 LYS A O 1
ATOM 2866 N N . GLN A 1 201 ? 36.046 -3.427 96.062 1.00 27.52 192 GLN A N 1
ATOM 2867 C CA . GLN A 1 201 ? 35.295 -3.951 94.935 1.00 31.77 192 GLN A CA 1
ATOM 2868 C C . GLN A 1 201 ? 36.197 -4.067 93.715 1.00 23.73 192 GLN A C 1
ATOM 2869 O O . GLN A 1 201 ? 36.904 -3.117 93.370 1.00 28.45 192 GLN A O 1
ATOM 2883 N N . ILE A 1 202 ? 36.194 -5.226 93.074 1.00 23.39 193 ILE A N 1
ATOM 2884 C CA . ILE A 1 202 ? 36.941 -5.442 91.839 1.00 20.67 193 ILE A CA 1
ATOM 2885 C C . ILE A 1 202 ? 35.939 -5.785 90.747 1.00 21.69 193 ILE A C 1
ATOM 2886 O O . ILE A 1 202 ? 35.092 -6.650 90.944 1.00 22.89 193 ILE A O 1
ATOM 2902 N N . PRO A 1 203 ? 36.025 -5.139 89.583 1.00 19.73 194 PRO A N 1
ATOM 2903 C CA . PRO A 1 203 ? 35.092 -5.461 88.508 1.00 16.65 194 PRO A CA 1
ATOM 2904 C C . PRO A 1 203 ? 35.242 -6.897 88.046 1.00 19.59 194 PRO A C 1
ATOM 2905 O O . PRO A 1 203 ? 36.273 -7.533 88.233 1.00 22.25 194 PRO A O 1
ATOM 2916 N N . LYS A 1 204 ? 34.189 -7.407 87.405 1.00 19.16 195 LYS A N 1
ATOM 2917 C CA . LYS A 1 204 ? 34.308 -8.667 86.698 1.00 19.25 195 LYS A CA 1
ATOM 2918 C C . LYS A 1 204 ? 35.393 -8.520 85.634 1.00 20.55 195 LYS A C 1
ATOM 2919 O O . LYS A 1 204 ? 35.441 -7.516 84.917 1.00 21.11 195 LYS A O 1
ATOM 2927 N N . LEU A 1 205 ? 36.276 -9.510 85.540 1.00 21.30 196 LEU A N 1
ATOM 2928 C CA . LEU A 1 205 ? 37.455 -9.423 84.698 1.00 18.98 196 LEU A CA 1
ATOM 2929 C C . LEU A 1 205 ? 37.390 -10.420 83.555 1.00 20.86 196 LEU A C 1
ATOM 2930 O O . LEU A 1 205 ? 37.206 -11.622 83.782 1.00 22.97 196 LEU A O 1
ATOM 2946 N N . LEU A 1 206 ? 37.596 -9.922 82.341 1.00 17.53 197 LEU A N 1
ATOM 2947 C CA . LEU A 1 206 ? 37.818 -10.729 81.145 1.00 19.36 197 LEU A CA 1
ATOM 2948 C C . LEU A 1 206 ? 39.191 -10.321 80.618 1.00 21.58 197 LEU A C 1
ATOM 2949 O O . LEU A 1 206 ? 39.388 -9.167 80.228 1.00 23.38 197 LEU A O 1
ATOM 2965 N N . ILE A 1 207 ? 40.155 -11.234 80.691 1.00 21.09 198 ILE A N 1
ATOM 2966 C CA . ILE A 1 207 ? 41.538 -10.966 80.323 1.00 17.92 198 ILE A CA 1
ATOM 2967 C C . ILE A 1 207 ? 41.865 -11.743 79.061 1.00 18.54 198 ILE A C 1
ATOM 2968 O O . ILE A 1 207 ? 41.591 -12.940 78.984 1.00 21.43 198 ILE A O 1
ATOM 2984 N N . MET A 1 208 ? 42.422 -11.060 78.064 1.00 18.81 199 MET A N 1
ATOM 2985 C CA . MET A 1 208 ? 42.683 -11.669 76.763 1.00 20.84 199 MET A CA 1
ATOM 2986 C C . MET A 1 208 ? 44.110 -11.368 76.323 1.00 19.39 199 MET A C 1
ATOM 2987 O O . MET A 1 208 ? 44.626 -10.272 76.556 1.00 22.80 199 MET A O 1
ATOM 3001 N N . CYS A 1 209 ? 44.731 -12.346 75.664 1.00 20.51 200 CYS A N 1
ATOM 3002 C CA . CYS A 1 209 ? 46.044 -12.152 75.073 1.00 23.28 200 CYS A CA 1
ATOM 3003 C C . CYS A 1 209 ? 46.247 -13.216 74.007 1.00 22.54 200 CYS A C 1
ATOM 3004 O O . CYS A 1 209 ? 45.815 -14.357 74.183 1.00 26.31 200 CYS A O 1
ATOM 3012 N N . GLY A 1 210 ? 46.886 -12.833 72.909 1.00 21.34 201 GLY A N 1
ATOM 3013 C CA . GLY A 1 210 ? 47.184 -13.792 71.873 1.00 30.08 201 GLY A CA 1
ATOM 3014 C C . GLY A 1 210 ? 48.406 -14.616 72.192 1.00 27.25 201 GLY A C 1
ATOM 3015 O O . GLY A 1 210 ? 49.357 -14.149 72.819 1.00 24.28 201 GLY A O 1
ATOM 3019 N N . LYS A 1 211 ? 48.395 -15.878 71.746 1.00 28.26 202 LYS A N 1
ATOM 3020 C CA . LYS A 1 211 ? 49.450 -16.803 72.164 1.00 34.49 202 LYS A CA 1
ATOM 3021 C C . LYS A 1 211 ? 50.820 -16.505 71.552 1.00 31.58 202 LYS A C 1
ATOM 3022 O O . LYS A 1 211 ? 51.830 -16.998 72.073 1.00 31.17 202 LYS A O 1
ATOM 3041 N N . GLN A 1 212 ? 50.891 -15.735 70.468 1.00 28.46 203 GLN A N 1
ATOM 3042 C CA . GLN A 1 212 ? 52.174 -15.366 69.875 1.00 29.24 203 GLN A CA 1
ATOM 3043 C C . GLN A 1 212 ? 52.696 -14.015 70.369 1.00 29.32 203 GLN A C 1
ATOM 3044 O O . GLN A 1 212 ? 53.780 -13.600 69.955 1.00 30.95 203 GLN A O 1
ATOM 3058 N N . ASP A 1 213 ? 51.953 -13.329 71.235 1.00 25.91 204 ASP A N 1
ATOM 3059 C CA . ASP A 1 213 ? 52.364 -12.045 71.792 1.00 25.97 204 ASP A CA 1
ATOM 3060 C C . ASP A 1 213 ? 53.563 -12.221 72.713 1.00 28.40 204 ASP A C 1
ATOM 3061 O O . ASP A 1 213 ? 53.608 -13.143 73.530 1.00 27.95 204 ASP A O 1
ATOM 3070 N N . PHE A 1 214 ? 54.537 -11.319 72.585 1.00 29.73 205 PHE A N 1
ATOM 3071 C CA . PHE A 1 214 ? 55.655 -11.326 73.519 1.00 33.51 205 PHE A CA 1
ATOM 3072 C C . PHE A 1 214 ? 55.178 -11.265 74.965 1.00 28.76 205 PHE A C 1
ATOM 3073 O O . PHE A 1 214 ? 55.856 -11.764 75.868 1.00 29.67 205 PHE A O 1
ATOM 3083 N N . LEU A 1 215 ? 54.014 -10.664 75.203 1.00 27.27 206 LEU A N 1
ATOM 3084 C CA . LEU A 1 215 ? 53.482 -10.466 76.543 1.00 27.76 206 LEU A CA 1
ATOM 3085 C C . LEU A 1 215 ? 52.628 -11.621 77.036 1.00 25.40 206 LEU A C 1
ATOM 3086 O O . LEU A 1 215 ? 52.079 -11.547 78.139 1.00 25.03 206 LEU A O 1
ATOM 3102 N N . TYR A 1 216 ? 52.526 -12.706 76.274 1.00 26.14 207 TYR A N 1
ATOM 3103 C CA . TYR A 1 216 ? 51.667 -13.807 76.691 1.00 24.73 207 TYR A CA 1
ATOM 3104 C C . TYR A 1 216 ? 52.091 -14.367 78.056 1.00 26.15 207 TYR A C 1
ATOM 3105 O O . TYR A 1 216 ? 51.246 -14.572 78.937 1.00 23.69 207 TYR A O 1
ATOM 3123 N N . GLN A 1 217 ? 53.396 -14.608 78.264 1.00 32.10 208 GLN A N 1
ATOM 3124 C CA . GLN A 1 217 ? 53.810 -15.184 79.542 1.00 33.97 208 GLN A CA 1
ATOM 3125 C C . GLN A 1 217 ? 53.539 -14.231 80.704 1.00 30.49 208 GLN A C 1
ATOM 3126 O O . GLN A 1 217 ? 53.178 -14.676 81.802 1.00 29.13 208 GLN A O 1
ATOM 3140 N N . ASP A 1 218 ? 53.725 -12.923 80.493 1.00 25.17 209 ASP A N 1
ATOM 3141 C CA . ASP A 1 218 ? 53.400 -11.960 81.538 1.00 25.18 209 ASP A CA 1
ATOM 3142 C C . ASP A 1 218 ? 51.920 -12.043 81.911 1.00 25.98 209 ASP A C 1
ATOM 3143 O O . ASP A 1 218 ? 51.549 -11.873 83.075 1.00 22.14 209 ASP A O 1
ATOM 3152 N N . ASN A 1 219 ? 51.056 -12.305 80.931 1.00 24.00 210 ASN A N 1
ATOM 3153 C CA . ASN A 1 219 ? 49.626 -12.398 81.219 1.00 23.56 210 ASN A CA 1
ATOM 3154 C C . ASN A 1 219 ? 49.279 -13.711 81.916 1.00 24.78 210 ASN A C 1
ATOM 3155 O O . ASN A 1 219 ? 48.399 -13.734 82.788 1.00 21.83 210 ASN A O 1
ATOM 3166 N N . LEU A 1 220 ? 49.975 -14.800 81.550 1.00 24.39 211 LEU A N 1
ATOM 3167 C CA . LEU A 1 220 ? 49.789 -16.057 82.246 1.00 28.53 211 LEU A CA 1
ATOM 3168 C C . LEU A 1 220 ? 50.252 -15.932 83.686 1.00 23.96 211 LEU A C 1
ATOM 3169 O O . LEU A 1 220 ? 49.630 -16.502 84.591 1.00 27.80 211 LEU A O 1
ATOM 3185 N N . ASP A 1 221 ? 51.345 -15.196 83.916 1.00 25.76 212 ASP A N 1
ATOM 3186 C CA . ASP A 1 221 ? 51.805 -14.993 85.283 1.00 25.92 212 ASP A CA 1
ATOM 3187 C C . ASP A 1 221 ? 50.764 -14.235 86.094 1.00 28.40 212 ASP A C 1
ATOM 3188 O O . ASP A 1 221 ? 50.546 -14.525 87.279 1.00 27.34 212 ASP A O 1
ATOM 3197 N N . PHE A 1 222 ? 50.120 -13.247 85.468 1.00 25.54 213 PHE A N 1
ATOM 3198 C CA . PHE A 1 222 ? 49.148 -12.431 86.189 1.00 20.77 213 PHE A CA 1
ATOM 3199 C C . PHE A 1 222 ? 47.906 -13.231 86.554 1.00 24.96 213 PHE A C 1
ATOM 3200 O O . PHE A 1 222 ? 47.413 -13.129 87.679 1.00 24.19 213 PHE A O 1
ATOM 3217 N N . ILE A 1 223 ? 47.386 -14.042 85.633 1.00 24.13 214 ILE A N 1
ATOM 3218 C CA . ILE A 1 223 ? 46.175 -14.787 85.969 1.00 22.28 214 ILE A CA 1
ATOM 3219 C C . ILE A 1 223 ? 46.497 -15.886 86.977 1.00 18.78 214 ILE A C 1
ATOM 3220 O O . ILE A 1 223 ? 45.641 -16.259 87.791 1.00 26.26 214 ILE A O 1
ATOM 3236 N N . ASP A 1 224 ? 47.712 -16.437 86.941 1.00 23.44 215 ASP A N 1
ATOM 3237 C CA . ASP A 1 224 ? 48.117 -17.364 87.989 1.00 23.64 215 ASP A CA 1
ATOM 3238 C C . ASP A 1 224 ? 48.065 -16.685 89.351 1.00 22.83 215 ASP A C 1
ATOM 3239 O O . ASP A 1 224 ? 47.615 -17.275 90.340 1.00 29.95 215 ASP A O 1
ATOM 3248 N N . TYR A 1 225 ? 48.543 -15.449 89.425 1.00 24.80 216 TYR A N 1
ATOM 3249 C CA . TYR A 1 225 ? 48.505 -14.711 90.685 1.00 24.72 216 TYR A CA 1
ATOM 3250 C C . TYR A 1 225 ? 47.073 -14.395 91.095 1.00 24.70 216 TYR A C 1
ATOM 3251 O O . TYR A 1 225 ? 46.736 -14.499 92.283 1.00 23.39 216 TYR A O 1
ATOM 3269 N N . LEU A 1 226 ? 46.199 -14.055 90.135 1.00 20.23 217 LEU A N 1
ATOM 3270 C CA . LEU A 1 226 ? 44.794 -13.838 90.464 1.00 18.87 217 LEU A CA 1
ATOM 3271 C C . LEU A 1 226 ? 44.158 -15.096 91.037 1.00 21.11 217 LEU A C 1
ATOM 3272 O O . LEU A 1 226 ? 43.335 -15.021 91.967 1.00 23.38 217 LEU A O 1
ATOM 3288 N N . SER A 1 227 ? 44.489 -16.266 90.474 1.00 24.94 218 SER A N 1
ATOM 3289 C CA . SER A 1 227 ? 43.973 -17.521 91.012 1.00 27.91 218 SER A CA 1
ATOM 3290 C C . SER A 1 227 ? 44.433 -17.725 92.450 1.00 25.25 218 SER A C 1
ATOM 3291 O O . SER A 1 227 ? 43.635 -18.051 93.338 1.00 25.29 218 SER A O 1
ATOM 3299 N N . ARG A 1 228 ? 45.733 -17.531 92.695 1.00 26.42 219 ARG A N 1
ATOM 3300 C CA . ARG A 1 228 ? 46.291 -17.772 94.022 1.00 25.87 219 ARG A CA 1
ATOM 3301 C C . ARG A 1 228 ? 45.737 -16.811 95.069 1.00 28.43 219 ARG A C 1
ATOM 3302 O O . ARG A 1 228 ? 45.595 -17.189 96.241 1.00 25.57 219 ARG A O 1
ATOM 3323 N N . ILE A 1 229 ? 45.414 -15.576 94.672 1.00 23.03 220 ILE A N 1
ATOM 3324 C CA . ILE A 1 229 ? 44.916 -14.576 95.612 1.00 20.91 220 ILE A CA 1
ATOM 3325 C C . ILE A 1 229 ? 43.395 -14.543 95.640 1.00 19.22 220 ILE A C 1
ATOM 3326 O O . ILE A 1 229 ? 42.821 -13.730 96.377 1.00 23.08 220 ILE A O 1
ATOM 3342 N N . ASN A 1 230 ? 42.734 -15.422 94.885 1.00 24.47 221 ASN A N 1
ATOM 3343 C CA . ASN A 1 230 ? 41.278 -15.659 94.965 1.00 26.17 221 ASN A CA 1
ATOM 3344 C C . ASN A 1 230 ? 40.437 -14.525 94.393 1.00 23.80 221 ASN A C 1
ATOM 3345 O O . ASN A 1 230 ? 39.351 -14.220 94.894 1.00 26.15 221 ASN A O 1
ATOM 3356 N N . VAL A 1 231 ? 40.911 -13.918 93.317 1.00 20.18 222 VAL A N 1
ATOM 3357 C CA . VAL A 1 231 ? 40.151 -12.922 92.562 1.00 24.90 222 VAL A CA 1
ATOM 3358 C C . VAL A 1 231 ? 39.585 -13.604 91.320 1.00 23.61 222 VAL A C 1
ATOM 3359 O O . VAL A 1 231 ? 40.351 -14.180 90.533 1.00 25.11 222 VAL A O 1
ATOM 3372 N N . PRO A 1 232 ? 38.275 -13.580 91.115 1.00 22.30 223 PRO A N 1
ATOM 3373 C CA . PRO A 1 232 ? 37.722 -14.286 89.954 1.00 22.44 223 PRO A CA 1
ATOM 3374 C C . PRO A 1 232 ? 38.030 -13.566 88.658 1.00 18.56 223 PRO A C 1
ATOM 3375 O O . PRO A 1 232 ? 38.133 -12.336 88.600 1.00 24.35 223 PRO A O 1
ATOM 3386 N N . TYR A 1 233 ? 38.151 -14.357 87.594 1.00 20.77 224 TYR A N 1
ATOM 3387 C CA . TYR A 1 233 ? 38.384 -13.806 86.267 1.00 25.39 224 TYR A CA 1
ATOM 3388 C C . TYR A 1 233 ? 38.034 -14.845 85.209 1.00 25.78 224 TYR A C 1
ATOM 3389 O O . TYR A 1 233 ? 37.886 -16.031 85.503 1.00 25.20 224 TYR A O 1
ATOM 3407 N N . GLN A 1 234 ? 37.896 -14.378 83.974 1.00 23.85 225 GLN A N 1
ATOM 3408 C CA . GLN A 1 234 ? 37.891 -15.234 82.794 1.00 24.63 225 GLN A CA 1
ATOM 3409 C C . GLN A 1 234 ? 39.092 -14.866 81.936 1.00 23.35 225 GLN A C 1
ATOM 3410 O O . GLN A 1 234 ? 39.395 -13.684 81.772 1.00 25.90 225 GLN A O 1
ATOM 3424 N N . PHE A 1 235 ? 39.782 -15.873 81.406 1.00 22.67 226 PHE A N 1
ATOM 3425 C CA . PHE A 1 235 ? 40.924 -15.661 80.523 1.00 22.09 226 PHE A CA 1
ATOM 3426 C C . PHE A 1 235 ? 40.648 -16.329 79.191 1.00 26.12 226 PHE A C 1
ATOM 3427 O O . PHE A 1 235 ? 40.330 -17.525 79.151 1.00 27.48 226 PHE A O 1
ATOM 3444 N N . GLU A 1 236 ? 40.775 -15.569 78.108 1.00 24.05 227 GLU A N 1
ATOM 3445 C CA . GLU A 1 236 ? 40.575 -16.103 76.770 1.00 23.61 227 GLU A CA 1
ATOM 3446 C C . GLU A 1 236 ? 41.822 -15.823 75.958 1.00 27.75 227 GLU A C 1
ATOM 3447 O O . GLU A 1 236 ? 42.348 -14.704 75.950 1.00 28.99 227 GLU A O 1
ATOM 3459 N N . ASP A 1 237 ? 42.320 -16.857 75.316 1.00 29.88 228 ASP A N 1
ATOM 3460 C CA . ASP A 1 237 ? 43.494 -16.744 74.489 1.00 27.17 228 ASP A CA 1
ATOM 3461 C C . ASP A 1 237 ? 43.216 -17.485 73.192 1.00 36.49 228 ASP A C 1
ATOM 3462 O O . ASP A 1 237 ? 42.157 -18.095 73.000 1.00 37.64 228 ASP A O 1
ATOM 3471 N N . GLY A 1 238 ? 44.189 -17.435 72.313 1.00 37.73 229 GLY A N 1
ATOM 3472 C CA . GLY A 1 238 ? 44.094 -18.070 71.033 1.00 36.91 229 GLY A CA 1
ATOM 3473 C C . GLY A 1 238 ? 45.194 -17.497 70.184 1.00 33.51 229 GLY A C 1
ATOM 3474 O O . GLY A 1 238 ? 46.014 -16.700 70.649 1.00 31.06 229 GLY A O 1
ATOM 3478 N N . PRO A 1 239 ? 45.242 -17.894 68.919 1.00 32.12 230 PRO A N 1
ATOM 3479 C CA . PRO A 1 239 ? 46.263 -17.337 68.025 1.00 30.95 230 PRO A CA 1
ATOM 3480 C C . PRO A 1 239 ? 46.106 -15.825 67.922 1.00 27.76 230 PRO A C 1
ATOM 3481 O O . PRO A 1 239 ? 44.993 -15.298 67.855 1.00 32.61 230 PRO A O 1
ATOM 3492 N N . GLY A 1 240 ? 47.220 -15.131 67.914 1.00 29.79 231 GLY A N 1
ATOM 3493 C CA . GLY A 1 240 ? 47.228 -13.692 67.728 1.00 30.22 231 GLY A CA 1
ATOM 3494 C C . GLY A 1 240 ? 48.494 -13.119 68.303 1.00 26.36 231 GLY A C 1
ATOM 3495 O O . GLY A 1 240 ? 49.167 -13.676 69.164 1.00 25.52 231 GLY A O 1
ATOM 3499 N N . ASP A 1 241 ? 48.840 -11.945 67.750 1.00 26.38 232 ASP A N 1
ATOM 3500 C CA . ASP A 1 241 ? 50.049 -11.230 68.163 1.00 28.94 232 ASP A CA 1
ATOM 3501 C C . ASP A 1 241 ? 49.655 -9.863 68.725 1.00 23.18 232 ASP A C 1
ATOM 3502 O O . ASP A 1 241 ? 48.483 -9.575 68.957 1.00 23.78 232 ASP A O 1
ATOM 3511 N N . HIS A 1 242 ? 50.651 -9.000 68.911 1.00 21.25 233 HIS A N 1
ATOM 3512 C CA . HIS A 1 242 ? 50.430 -7.671 69.482 1.00 19.55 233 HIS A CA 1
ATOM 3513 C C . HIS A 1 242 ? 50.067 -6.670 68.382 1.00 21.39 233 HIS A C 1
ATOM 3514 O O . HIS A 1 242 ? 50.843 -5.786 68.024 1.00 24.24 233 HIS A O 1
ATOM 3528 N N . ASP A 1 243 ? 48.846 -6.814 67.850 1.00 18.55 234 ASP A N 1
ATOM 3529 C CA . ASP A 1 243 ? 48.440 -5.964 66.750 1.00 18.15 234 ASP A CA 1
ATOM 3530 C C . ASP A 1 243 ? 46.917 -5.901 66.675 1.00 18.20 234 ASP A C 1
ATOM 3531 O O . ASP A 1 243 ? 46.212 -6.616 67.402 1.00 18.53 234 ASP A O 1
ATOM 3540 N N . TYR A 1 244 ? 46.434 -5.037 65.783 1.00 18.09 235 TYR A N 1
ATOM 3541 C CA . TYR A 1 244 ? 45.001 -4.780 65.628 1.00 15.26 235 TYR A CA 1
ATOM 3542 C C . TYR A 1 244 ? 44.262 -5.896 64.908 1.00 15.88 235 TYR A C 1
ATOM 3543 O O . TYR A 1 244 ? 43.046 -6.009 65.094 1.00 18.69 235 TYR A O 1
ATOM 3561 N N . ALA A 1 245 ? 44.939 -6.758 64.143 1.00 20.28 236 ALA A N 1
ATOM 3562 C CA . ALA A 1 245 ? 44.273 -7.994 63.727 1.00 21.51 236 ALA A CA 1
ATOM 3563 C C . ALA A 1 245 ? 43.747 -8.757 64.941 1.00 18.88 236 ALA A C 1
ATOM 3564 O O . ALA A 1 245 ? 42.589 -9.200 64.945 1.00 20.92 236 ALA A O 1
ATOM 3571 N N . TYR A 1 246 ? 44.550 -8.851 66.008 1.00 18.56 237 TYR A N 1
ATOM 3572 C CA . TYR A 1 246 ? 44.098 -9.501 67.231 1.00 16.93 237 TYR A CA 1
ATOM 3573 C C . TYR A 1 246 ? 43.077 -8.635 67.965 1.00 18.54 237 TYR A C 1
ATOM 3574 O O . TYR A 1 246 ? 42.028 -9.128 68.395 1.00 20.24 237 TYR A O 1
ATOM 3592 N N . TRP A 1 247 ? 43.350 -7.333 68.114 1.00 17.34 238 TRP A N 1
ATOM 3593 C CA . TRP A 1 247 ? 42.489 -6.513 68.971 1.00 18.03 238 TRP A CA 1
ATOM 3594 C C . TRP A 1 247 ? 41.112 -6.326 68.339 1.00 17.77 238 TRP A C 1
ATOM 3595 O O . TRP A 1 247 ? 40.123 -6.174 69.061 1.00 18.54 238 TRP A O 1
ATOM 3616 N N . ASP A 1 248 ? 41.021 -6.363 66.997 1.00 18.03 239 ASP A N 1
ATOM 3617 C CA . ASP A 1 248 ? 39.719 -6.325 66.340 1.00 15.44 239 ASP A CA 1
ATOM 3618 C C . ASP A 1 248 ? 38.858 -7.516 66.765 1.00 20.35 239 ASP A C 1
ATOM 3619 O O . ASP A 1 248 ? 37.695 -7.346 67.153 1.00 19.71 239 ASP A O 1
ATOM 3628 N N . GLN A 1 249 ? 39.416 -8.734 66.688 1.00 18.59 240 GLN A N 1
ATOM 3629 C CA . GLN A 1 249 ? 38.698 -9.926 67.134 1.00 19.51 240 GLN A CA 1
ATOM 3630 C C . GLN A 1 249 ? 38.415 -9.878 68.630 1.00 20.15 240 GLN A C 1
ATOM 3631 O O . GLN A 1 249 ? 37.343 -10.277 69.095 1.00 20.24 240 GLN A O 1
ATOM 3639 N N . ALA A 1 250 ? 39.400 -9.438 69.422 1.00 17.86 241 ALA A N 1
ATOM 3640 C CA . ALA A 1 250 ? 39.237 -9.440 70.865 1.00 16.74 241 ALA A CA 1
ATOM 3641 C C . ALA A 1 250 ? 38.200 -8.429 71.314 1.00 16.96 241 ALA A C 1
ATOM 3642 O O . ALA A 1 250 ? 37.381 -8.720 72.194 1.00 18.52 241 ALA A O 1
ATOM 3649 N N . ILE A 1 251 ? 38.177 -7.236 70.716 1.00 18.83 242 ILE A N 1
ATOM 3650 C CA . ILE A 1 251 ? 37.193 -6.256 71.170 1.00 19.54 242 ILE A CA 1
ATOM 3651 C C . ILE A 1 251 ? 35.791 -6.663 70.729 1.00 17.45 242 ILE A C 1
ATOM 3652 O O . ILE A 1 251 ? 34.827 -6.394 71.454 1.00 19.22 242 ILE A O 1
ATOM 3668 N N . LYS A 1 252 ? 35.643 -7.370 69.597 1.00 17.38 243 LYS A N 1
ATOM 3669 C CA . LYS A 1 252 ? 34.335 -7.929 69.260 1.00 16.51 243 LYS A CA 1
ATOM 3670 C C . LYS A 1 252 ? 33.835 -8.836 70.383 1.00 17.06 243 LYS A C 1
ATOM 3671 O O . LYS A 1 252 ? 32.700 -8.694 70.870 1.00 19.05 243 LYS A O 1
ATOM 3690 N N . ARG A 1 253 ? 34.680 -9.789 70.804 1.00 19.56 244 ARG A N 1
ATOM 3691 C CA . ARG A 1 253 ? 34.306 -10.709 71.875 1.00 17.99 244 ARG A CA 1
ATOM 3692 C C . ARG A 1 253 ? 34.016 -9.967 73.167 1.00 18.99 244 ARG A C 1
ATOM 3693 O O . ARG A 1 253 ? 33.040 -10.277 73.864 1.00 23.26 244 ARG A O 1
ATOM 3714 N N . ALA A 1 254 ? 34.852 -8.982 73.495 1.00 17.23 245 ALA A N 1
ATOM 3715 C CA . ALA A 1 254 ? 34.693 -8.235 74.730 1.00 20.35 245 ALA A CA 1
ATOM 3716 C C . ALA A 1 254 ? 33.370 -7.490 74.775 1.00 18.13 245 ALA A C 1
ATOM 3717 O O . ALA A 1 254 ? 32.717 -7.434 75.827 1.00 19.43 245 ALA A O 1
ATOM 3724 N N . ILE A 1 255 ? 32.974 -6.878 73.659 1.00 19.70 246 ILE A N 1
ATOM 3725 C CA . ILE A 1 255 ? 31.740 -6.103 73.668 1.00 17.58 246 ILE A CA 1
ATOM 3726 C C . ILE A 1 255 ? 30.547 -7.035 73.877 1.00 20.72 246 ILE A C 1
ATOM 3727 O O . ILE A 1 255 ? 29.663 -6.749 74.686 1.00 18.92 246 ILE A O 1
ATOM 3743 N N . THR A 1 256 ? 30.525 -8.184 73.197 1.00 19.09 247 THR A N 1
ATOM 3744 C CA . THR A 1 256 ? 29.448 -9.148 73.431 1.00 19.98 247 THR A CA 1
ATOM 3745 C C . THR A 1 256 ? 29.386 -9.564 74.899 1.00 20.65 247 THR A C 1
ATOM 3746 O O . THR A 1 256 ? 28.307 -9.624 75.498 1.00 23.84 247 THR A O 1
ATOM 3757 N N . TRP A 1 257 ? 30.549 -9.828 75.506 1.00 18.17 248 TRP A N 1
ATOM 3758 C CA . TRP A 1 257 ? 30.611 -10.252 76.902 1.00 15.82 248 TRP A CA 1
ATOM 3759 C C . TRP A 1 257 ? 30.148 -9.149 77.831 1.00 16.62 248 TRP A C 1
ATOM 3760 O O . TRP A 1 257 ? 29.427 -9.422 78.802 1.00 20.34 248 TRP A O 1
ATOM 3781 N N . MET A 1 258 ? 30.559 -7.907 77.568 1.00 20.24 249 MET A N 1
ATOM 3782 C CA . MET A 1 258 ? 30.216 -6.793 78.446 1.00 22.36 249 MET A CA 1
ATOM 3783 C C . MET A 1 258 ? 28.707 -6.603 78.563 1.00 21.31 249 MET A C 1
ATOM 3784 O O . MET A 1 258 ? 28.169 -6.334 79.650 1.00 22.49 249 MET A O 1
ATOM 3798 N N . VAL A 1 259 ? 28.010 -6.653 77.431 1.00 23.17 250 VAL A N 1
ATOM 3799 C CA . VAL A 1 259 ? 26.611 -6.244 77.450 1.00 23.53 250 VAL A CA 1
ATOM 3800 C C . VAL A 1 259 ? 25.673 -7.388 77.792 1.00 30.33 250 VAL A C 1
ATOM 3801 O O . VAL A 1 259 ? 24.470 -7.151 77.976 1.00 34.54 250 VAL A O 1
ATOM 3814 N N . ASN A 1 260 ? 26.178 -8.609 77.920 1.00 32.18 251 ASN A N 1
ATOM 3815 C CA . ASN A 1 260 ? 25.318 -9.736 78.303 1.00 32.33 251 ASN A CA 1
ATOM 3816 C C . ASN A 1 260 ? 25.482 -10.141 79.756 1.00 41.35 251 ASN A C 1
ATOM 3817 O O . ASN A 1 260 ? 26.296 -9.567 80.473 1.00 49.47 251 ASN A O 1
ATOM 3824 N N . SER B 1 7 ? 37.478 31.286 79.284 1.00 40.71 -2 SER B N 1
ATOM 3825 C CA . SER B 1 7 ? 36.459 30.833 78.343 1.00 40.47 -2 SER B CA 1
ATOM 3826 C C . SER B 1 7 ? 37.033 29.867 77.315 1.00 30.04 -2 SER B C 1
ATOM 3827 O O . SER B 1 7 ? 37.940 30.198 76.567 1.00 27.96 -2 SER B O 1
ATOM 3835 N N . HIS B 1 8 ? 36.470 28.661 77.273 1.00 29.10 -1 HIS B N 1
ATOM 3836 C CA . HIS B 1 8 ? 36.899 27.622 76.352 1.00 22.33 -1 HIS B CA 1
ATOM 3837 C C . HIS B 1 8 ? 35.669 27.049 75.673 1.00 20.66 -1 HIS B C 1
ATOM 3838 O O . HIS B 1 8 ? 34.566 27.107 76.207 1.00 24.66 -1 HIS B O 1
ATOM 3852 N N . MET B 1 9 ? 35.899 26.490 74.489 1.00 22.74 0 MET B N 1
ATOM 3853 C CA . MET B 1 9 ? 34.868 25.853 73.711 1.00 17.77 0 MET B CA 1
ATOM 3854 C C . MET B 1 9 ? 35.254 24.441 73.326 1.00 18.77 0 MET B C 1
ATOM 3855 O O . MET B 1 9 ? 36.417 24.201 72.963 1.00 23.69 0 MET B O 1
ATOM 3869 N N . ALA B 1 10 ? 34.270 23.533 73.342 1.00 16.61 1 ALA B N 1
ATOM 3870 C CA . ALA B 1 10 ? 34.453 22.222 72.743 1.00 19.85 1 ALA B CA 1
ATOM 3871 C C . ALA B 1 10 ? 33.972 22.294 71.295 1.00 16.87 1 ALA B C 1
ATOM 3872 O O . ALA B 1 10 ? 32.864 22.778 71.012 1.00 18.98 1 ALA B O 1
ATOM 3879 N N . TYR B 1 11 ? 34.807 21.820 70.382 1.00 15.74 2 TYR B N 1
ATOM 3880 C CA . TYR B 1 11 ? 34.503 21.772 68.965 1.00 16.99 2 TYR B CA 1
ATOM 3881 C C . TYR B 1 11 ? 34.088 20.342 68.635 1.00 16.17 2 TYR B C 1
ATOM 3882 O O . TYR B 1 11 ? 34.858 19.412 68.870 1.00 15.58 2 TYR B O 1
ATOM 3893 N N . ILE B 1 12 ? 32.866 20.162 68.118 1.00 12.14 3 ILE B N 1
ATOM 3894 C CA . ILE B 1 12 ? 32.291 18.834 67.924 1.00 12.96 3 ILE B CA 1
ATOM 3895 C C . ILE B 1 12 ? 31.870 18.652 66.479 1.00 16.52 3 ILE B C 1
ATOM 3896 O O . ILE B 1 12 ? 31.179 19.505 65.916 1.00 17.04 3 ILE B O 1
ATOM 3912 N N . SER B 1 13 ? 32.264 17.526 65.892 1.00 16.41 4 SER B N 1
ATOM 3913 C CA . SER B 1 13 ? 31.727 17.079 64.609 1.00 15.88 4 SER B CA 1
ATOM 3914 C C . SER B 1 13 ? 30.920 15.807 64.835 1.00 14.13 4 SER B C 1
ATOM 3915 O O . SER B 1 13 ? 31.392 14.870 65.481 1.00 16.35 4 SER B O 1
ATOM 3923 N N A LEU B 1 14 ? 29.695 15.770 64.315 0.69 13.16 5 LEU B N 1
ATOM 3924 N N B LEU B 1 14 ? 29.675 15.811 64.347 0.31 13.55 5 LEU B N 1
ATOM 3925 C CA A LEU B 1 14 ? 28.813 14.630 64.511 0.69 14.02 5 LEU B CA 1
ATOM 3926 C CA B LEU B 1 14 ? 28.763 14.688 64.458 0.31 15.21 5 LEU B CA 1
ATOM 3927 C C A LEU B 1 14 ? 28.243 14.165 63.180 0.69 17.10 5 LEU B C 1
ATOM 3928 C C B LEU B 1 14 ? 28.366 14.189 63.072 0.31 16.10 5 LEU B C 1
ATOM 3929 O O A LEU B 1 14 ? 27.697 14.968 62.424 0.69 16.76 5 LEU B O 1
ATOM 3930 O O B LEU B 1 14 ? 28.077 14.982 62.176 0.31 16.05 5 LEU B O 1
ATOM 3943 N N A ASN B 1 15 ? 28.357 12.865 62.911 0.69 13.75 6 ASN B N 1
ATOM 3944 N N B ASN B 1 15 ? 28.341 12.867 62.906 0.31 14.55 6 ASN B N 1
ATOM 3945 C CA A ASN B 1 15 ? 27.816 12.209 61.716 0.69 14.53 6 ASN B CA 1
ATOM 3946 C CA B ASN B 1 15 ? 27.821 12.205 61.708 0.31 14.91 6 ASN B CA 1
ATOM 3947 C C A ASN B 1 15 ? 26.767 11.228 62.210 0.69 13.34 6 ASN B C 1
ATOM 3948 C C B ASN B 1 15 ? 26.779 11.199 62.172 0.31 13.93 6 ASN B C 1
ATOM 3949 O O A ASN B 1 15 ? 27.078 10.339 62.996 0.69 15.59 6 ASN B O 1
ATOM 3950 O O B ASN B 1 15 ? 27.118 10.245 62.873 0.31 14.45 6 ASN B O 1
ATOM 3971 N N . TYR B 1 16 ? 25.517 11.392 61.780 1.00 13.81 7 TYR B N 1
ATOM 3972 C CA . TYR B 1 16 ? 24.456 10.530 62.292 1.00 14.16 7 TYR B CA 1
ATOM 3973 C C . TYR B 1 16 ? 23.506 10.186 61.155 1.00 15.48 7 TYR B C 1
ATOM 3974 O O . TYR B 1 16 ? 23.464 10.869 60.140 1.00 15.64 7 TYR B O 1
ATOM 3992 N N . HIS B 1 17 ? 22.768 9.094 61.326 1.00 16.24 8 HIS B N 1
ATOM 3993 C CA . HIS B 1 17 ? 21.676 8.779 60.407 1.00 14.60 8 HIS B CA 1
ATOM 3994 C C . HIS B 1 17 ? 20.416 9.553 60.796 1.00 14.36 8 HIS B C 1
ATOM 3995 O O . HIS B 1 17 ? 19.926 9.444 61.918 1.00 15.34 8 HIS B O 1
ATOM 4009 N N . SER B 1 18 ? 19.919 10.372 59.879 1.00 14.66 9 SER B N 1
ATOM 4010 C CA . SER B 1 18 ? 18.732 11.181 60.100 1.00 14.93 9 SER B CA 1
ATOM 4011 C C . SER B 1 18 ? 17.476 10.396 59.751 1.00 15.06 9 SER B C 1
ATOM 4012 O O . SER B 1 18 ? 17.321 9.996 58.593 1.00 16.65 9 SER B O 1
ATOM 4020 N N . PRO B 1 19 ? 16.595 10.119 60.730 1.00 16.07 10 PRO B N 1
ATOM 4021 C CA . PRO B 1 19 ? 15.297 9.480 60.410 1.00 17.82 10 PRO B CA 1
ATOM 4022 C C . PRO B 1 19 ? 14.466 10.291 59.442 1.00 21.99 10 PRO B C 1
ATOM 4023 O O . PRO B 1 19 ? 13.760 9.714 58.595 1.00 19.57 10 PRO B O 1
ATOM 4034 N N . THR B 1 20 ? 14.560 11.622 59.512 1.00 16.27 11 THR B N 1
ATOM 4035 C CA . THR B 1 20 ? 13.720 12.472 58.676 1.00 15.86 11 THR B CA 1
ATOM 4036 C C . THR B 1 20 ? 14.164 12.442 57.228 1.00 17.72 11 THR B C 1
ATOM 4037 O O . THR B 1 20 ? 13.345 12.235 56.332 1.00 20.75 11 THR B O 1
ATOM 4048 N N . ILE B 1 21 ? 15.465 12.625 56.981 1.00 16.49 12 ILE B N 1
ATOM 4049 C CA . ILE B 1 21 ? 15.986 12.620 55.617 1.00 18.48 12 ILE B CA 1
ATOM 4050 C C . ILE B 1 21 ? 16.149 11.205 55.114 1.00 21.66 12 ILE B C 1
ATOM 4051 O O . ILE B 1 21 ? 16.010 10.952 53.916 1.00 20.27 12 ILE B O 1
ATOM 4067 N N . GLY B 1 22 ? 16.428 10.265 56.005 1.00 17.68 13 GLY B N 1
ATOM 4068 C CA . GLY B 1 22 ? 16.667 8.904 55.619 1.00 18.80 13 GLY B CA 1
ATOM 4069 C C . GLY B 1 22 ? 18.060 8.611 55.145 1.00 24.02 13 GLY B C 1
ATOM 4070 O O . GLY B 1 22 ? 18.276 7.574 54.512 1.00 22.43 13 GLY B O 1
ATOM 4074 N N . MET B 1 23 ? 19.020 9.483 55.444 1.00 19.13 14 MET B N 1
ATOM 4075 C CA . MET B 1 23 ? 20.413 9.224 55.116 1.00 18.24 14 MET B CA 1
ATOM 4076 C C . MET B 1 23 ? 21.283 9.917 56.149 1.00 16.01 14 MET B C 1
ATOM 4077 O O . MET B 1 23 ? 20.786 10.610 57.047 1.00 17.45 14 MET B O 1
ATOM 4091 N N . HIS B 1 24 ? 22.590 9.715 56.031 1.00 17.94 15 HIS B N 1
ATOM 4092 C CA . HIS B 1 24 ? 23.505 10.315 56.983 1.00 15.75 15 HIS B CA 1
ATOM 4093 C C . HIS B 1 24 ? 23.646 11.809 56.739 1.00 15.88 15 HIS B C 1
ATOM 4094 O O . HIS B 1 24 ? 23.575 12.295 55.598 1.00 16.76 15 HIS B O 1
ATOM 4108 N N . GLN B 1 25 ? 23.831 12.534 57.848 1.00 13.59 16 GLN B N 1
ATOM 4109 C CA . GLN B 1 25 ? 23.984 13.974 57.858 1.00 15.07 16 GLN B CA 1
ATOM 4110 C C . GLN B 1 25 ? 25.084 14.338 58.834 1.00 16.06 16 GLN B C 1
ATOM 4111 O O . GLN B 1 25 ? 25.254 13.672 59.862 1.00 16.61 16 GLN B O 1
ATOM 4125 N N . ASN B 1 26 ? 25.814 15.393 58.505 1.00 17.48 17 ASN B N 1
ATOM 4126 C CA . ASN B 1 26 ? 26.842 15.929 59.394 1.00 14.69 17 ASN B CA 1
ATOM 4127 C C . ASN B 1 26 ? 26.349 17.185 60.097 1.00 13.41 17 ASN B C 1
ATOM 4128 O O . ASN B 1 26 ? 25.641 18.012 59.505 1.00 17.35 17 ASN B O 1
ATOM 4139 N N . LEU B 1 27 ? 26.762 17.330 61.356 1.00 12.51 18 LEU B N 1
ATOM 4140 C CA . LEU B 1 27 ? 26.484 18.492 62.170 1.00 13.72 18 LEU B CA 1
ATOM 4141 C C . LEU B 1 27 ? 27.803 18.992 62.755 1.00 14.91 18 LEU B C 1
ATOM 4142 O O . LEU B 1 27 ? 28.670 18.205 63.132 1.00 17.29 18 LEU B O 1
ATOM 4158 N N . THR B 1 28 ? 27.929 20.304 62.884 1.00 14.03 19 THR B N 1
ATOM 4159 C CA . THR B 1 28 ? 28.972 20.925 63.705 1.00 12.77 19 THR B CA 1
ATOM 4160 C C . THR B 1 28 ? 28.296 21.540 64.927 1.00 17.03 19 THR B C 1
ATOM 4161 O O . THR B 1 28 ? 27.294 22.254 64.801 1.00 16.32 19 THR B O 1
ATOM 4172 N N . VAL B 1 29 ? 28.851 21.283 66.107 1.00 14.46 20 VAL B N 1
ATOM 4173 C CA . VAL B 1 29 ? 28.355 21.831 67.370 1.00 12.69 20 VAL B CA 1
ATOM 4174 C C . VAL B 1 29 ? 29.551 22.430 68.090 1.00 14.21 20 VAL B C 1
ATOM 4175 O O . VAL B 1 29 ? 30.579 21.767 68.262 1.00 17.00 20 VAL B O 1
ATOM 4188 N N . ILE B 1 30 ? 29.437 23.695 68.498 1.00 13.59 21 ILE B N 1
ATOM 4189 C CA . ILE B 1 30 ? 30.445 24.287 69.380 1.00 13.15 21 ILE B CA 1
ATOM 4190 C C . ILE B 1 30 ? 29.750 24.538 70.711 1.00 14.77 21 ILE B C 1
ATOM 4191 O O . ILE B 1 30 ? 28.685 25.190 70.775 1.00 15.13 21 ILE B O 1
ATOM 4207 N N . LEU B 1 31 ? 30.330 23.976 71.759 1.00 16.50 22 LEU B N 1
ATOM 4208 C CA . LEU B 1 31 ? 29.695 23.887 73.068 1.00 18.59 22 LEU B CA 1
ATOM 4209 C C . LEU B 1 31 ? 30.575 24.570 74.083 1.00 20.25 22 LEU B C 1
ATOM 4210 O O . LEU B 1 31 ? 31.655 24.036 74.401 1.00 21.20 22 LEU B O 1
ATOM 4226 N N . PRO B 1 32 ? 30.197 25.722 74.641 1.00 18.28 23 PRO B N 1
ATOM 4227 C CA . PRO B 1 32 ? 31.065 26.335 75.663 1.00 17.40 23 PRO B CA 1
ATOM 4228 C C . PRO B 1 32 ? 31.333 25.385 76.810 1.00 21.38 23 PRO B C 1
ATOM 4229 O O . PRO B 1 32 ? 30.511 24.563 77.184 1.00 21.01 23 PRO B O 1
ATOM 4240 N N . GLU B 1 33 ? 32.531 25.494 77.369 1.00 18.96 24 GLU B N 1
ATOM 4241 C CA . GLU B 1 33 ? 32.855 24.680 78.535 1.00 24.97 24 GLU B CA 1
ATOM 4242 C C . GLU B 1 33 ? 32.316 25.407 79.753 1.00 37.32 24 GLU B C 1
ATOM 4243 O O . GLU B 1 33 ? 32.397 26.636 79.856 1.00 45.32 24 GLU B O 1
ATOM 4255 N N . ASP B 1 34 ? 31.603 24.671 80.590 1.00 27.11 25 ASP B N 1
ATOM 4256 C CA . ASP B 1 34 ? 31.054 25.198 81.818 1.00 28.40 25 ASP B CA 1
ATOM 4257 C C . ASP B 1 34 ? 31.540 24.328 82.963 1.00 24.95 25 ASP B C 1
ATOM 4258 O O . ASP B 1 34 ? 31.664 23.108 82.805 1.00 24.13 25 ASP B O 1
ATOM 4267 N N . GLN B 1 35 ? 31.789 24.944 84.122 1.00 22.26 26 GLN B N 1
ATOM 4268 C CA . GLN B 1 35 ? 32.339 24.186 85.233 1.00 24.86 26 GLN B CA 1
ATOM 4269 C C . GLN B 1 35 ? 31.427 23.044 85.662 1.00 20.16 26 GLN B C 1
ATOM 4270 O O . GLN B 1 35 ? 31.915 22.022 86.147 1.00 23.46 26 GLN B O 1
ATOM 4278 N N . SER B 1 36 ? 30.106 23.182 85.479 1.00 22.00 27 SER B N 1
ATOM 4279 C CA . SER B 1 36 ? 29.196 22.101 85.856 1.00 20.37 27 SER B CA 1
ATOM 4280 C C . SER B 1 36 ? 29.391 20.839 85.017 1.00 27.13 27 SER B C 1
ATOM 4281 O O . SER B 1 36 ? 28.993 19.750 85.449 1.00 21.96 27 SER B O 1
ATOM 4289 N N . PHE B 1 37 ? 29.979 20.948 83.836 1.00 21.04 28 PHE B N 1
ATOM 4290 C CA . PHE B 1 37 ? 30.187 19.792 82.972 1.00 16.78 28 PHE B CA 1
ATOM 4291 C C . PHE B 1 37 ? 31.331 18.898 83.446 1.00 23.78 28 PHE B C 1
ATOM 4292 O O . PHE B 1 37 ? 31.473 17.766 82.952 1.00 21.89 28 PHE B O 1
ATOM 4309 N N . PHE B 1 38 ? 32.129 19.358 84.403 1.00 23.42 29 PHE B N 1
ATOM 4310 C CA . PHE B 1 38 ? 33.258 18.603 84.928 1.00 24.77 29 PHE B CA 1
ATOM 4311 C C . PHE B 1 38 ? 33.040 18.155 86.364 1.00 23.65 29 PHE B C 1
ATOM 4312 O O . PHE B 1 38 ? 33.933 17.552 86.971 1.00 29.48 29 PHE B O 1
ATOM 4329 N N . ASN B 1 39 ? 31.894 18.457 86.924 1.00 22.47 30 ASN B N 1
ATOM 4330 C CA . ASN B 1 39 ? 31.601 18.169 88.320 1.00 22.70 30 ASN B CA 1
ATOM 4331 C C . ASN B 1 39 ? 30.487 17.135 88.334 1.00 24.38 30 ASN B C 1
ATOM 4332 O O . ASN B 1 39 ? 29.343 17.441 87.979 1.00 23.94 30 ASN B O 1
ATOM 4343 N N . SER B 1 40 ? 30.829 15.899 88.697 1.00 26.34 31 SER B N 1
ATOM 4344 C CA . SER B 1 40 ? 29.831 14.841 88.698 1.00 25.12 31 SER B CA 1
ATOM 4345 C C . SER B 1 40 ? 28.773 15.001 89.781 1.00 34.96 31 SER B C 1
ATOM 4346 O O . SER B 1 40 ? 27.748 14.310 89.716 1.00 32.30 31 SER B O 1
ATOM 4354 N N . ASP B 1 41 ? 28.962 15.891 90.748 1.00 28.12 32 ASP B N 1
ATOM 4355 C CA . ASP B 1 41 ? 28.006 16.027 91.843 1.00 33.54 32 ASP B CA 1
ATOM 4356 C C . ASP B 1 41 ? 26.990 17.141 91.632 1.00 36.41 32 ASP B C 1
ATOM 4357 O O . ASP B 1 41 ? 26.070 17.288 92.446 1.00 35.15 32 ASP B O 1
ATOM 4366 N N . THR B 1 42 ? 27.122 17.923 90.571 1.00 24.55 33 THR B N 1
ATOM 4367 C CA . THR B 1 42 ? 26.180 18.986 90.271 1.00 23.64 33 THR B CA 1
ATOM 4368 C C . THR B 1 42 ? 25.432 18.684 88.979 1.00 26.90 33 THR B C 1
ATOM 4369 O O . THR B 1 42 ? 25.896 17.915 88.129 1.00 30.78 33 THR B O 1
ATOM 4380 N N . THR B 1 43 ? 24.251 19.279 88.857 1.00 24.63 34 THR B N 1
ATOM 4381 C CA . THR B 1 43 ? 23.476 19.232 87.626 1.00 29.93 34 THR B CA 1
ATOM 4382 C C . THR B 1 43 ? 24.161 20.089 86.560 1.00 28.97 34 THR B C 1
ATOM 4383 O O . THR B 1 43 ? 24.926 21.007 86.871 1.00 40.03 34 THR B O 1
ATOM 4394 N N . VAL B 1 44 ? 23.892 19.790 85.294 1.00 28.53 35 VAL B N 1
ATOM 4395 C CA . VAL B 1 44 ? 24.464 20.607 84.230 1.00 24.15 35 VAL B CA 1
ATOM 4396 C C . VAL B 1 44 ? 23.701 21.917 84.143 1.00 28.89 35 VAL B C 1
ATOM 4397 O O . VAL B 1 44 ? 22.488 21.961 84.352 1.00 31.76 35 VAL B O 1
ATOM 4410 N N . LYS B 1 45 ? 24.406 23.007 83.863 1.00 23.70 36 LYS B N 1
ATOM 4411 C CA . LYS B 1 45 ? 23.738 24.295 83.676 1.00 30.12 36 LYS B CA 1
ATOM 4412 C C . LYS B 1 45 ? 23.481 24.474 82.187 1.00 25.32 36 LYS B C 1
ATOM 4413 O O . LYS B 1 45 ? 24.436 24.590 81.407 1.00 29.80 36 LYS B O 1
ATOM 4421 N N . PRO B 1 46 ? 22.221 24.522 81.744 1.00 20.76 37 PRO B N 1
ATOM 4422 C CA . PRO B 1 46 ? 21.948 24.486 80.303 1.00 25.37 37 PRO B CA 1
ATOM 4423 C C . PRO B 1 46 ? 22.365 25.769 79.594 1.00 24.31 37 PRO B C 1
ATOM 4424 O O . PRO B 1 46 ? 22.173 26.871 80.101 1.00 23.86 37 PRO B O 1
ATOM 4435 N N . LEU B 1 47 ? 22.922 25.602 78.406 1.00 17.26 38 LEU B N 1
ATOM 4436 C CA . LEU B 1 47 ? 23.484 26.708 77.651 1.00 18.22 38 LEU B CA 1
ATOM 4437 C C . LEU B 1 47 ? 22.467 27.376 76.737 1.00 18.20 38 LEU B C 1
ATOM 4438 O O . LEU B 1 47 ? 21.622 26.710 76.132 1.00 19.35 38 LEU B O 1
ATOM 4454 N N . LYS B 1 48 ? 22.620 28.693 76.568 1.00 16.72 39 LYS B N 1
ATOM 4455 C CA . LYS B 1 48 ? 21.958 29.389 75.473 1.00 17.14 39 LYS B CA 1
ATOM 4456 C C . LYS B 1 48 ? 22.448 28.826 74.135 1.00 17.38 39 LYS B C 1
ATOM 4457 O O . LYS B 1 48 ? 23.629 28.501 73.964 1.00 15.78 39 LYS B O 1
ATOM 4465 N N . THR B 1 49 ? 21.542 28.733 73.175 1.00 15.35 40 THR B N 1
ATOM 4466 C CA . THR B 1 49 ? 21.794 27.981 71.961 1.00 14.43 40 THR B CA 1
ATOM 4467 C C . THR B 1 49 ? 21.299 28.700 70.724 1.00 15.93 40 THR B C 1
ATOM 4468 O O . THR B 1 49 ? 20.151 29.173 70.692 1.00 18.05 40 THR B O 1
ATOM 4479 N N . LEU B 1 50 ? 22.152 28.735 69.692 1.00 14.67 41 LEU B N 1
ATOM 4480 C CA . LEU B 1 50 ? 21.831 29.292 68.388 1.00 13.98 41 LEU B CA 1
ATOM 4481 C C . LEU B 1 50 ? 21.817 28.183 67.348 1.00 15.27 41 LEU B C 1
ATOM 4482 O O . LEU B 1 50 ? 22.796 27.445 67.208 1.00 16.70 41 LEU B O 1
ATOM 4498 N N . MET B 1 51 ? 20.716 28.072 66.617 1.00 13.66 42 MET B N 1
ATOM 4499 C CA . MET B 1 51 ? 20.643 27.288 65.396 1.00 14.30 42 MET B CA 1
ATOM 4500 C C . MET B 1 51 ? 21.046 28.158 64.208 1.00 14.82 42 MET B C 1
ATOM 4501 O O . MET B 1 51 ? 20.426 29.197 63.965 1.00 15.30 42 MET B O 1
ATOM 4515 N N . LEU B 1 52 ? 22.092 27.755 63.479 1.00 13.39 43 LEU B N 1
ATOM 4516 C CA . LEU B 1 52 ? 22.653 28.567 62.405 1.00 13.49 43 LEU B CA 1
ATOM 4517 C C . LEU B 1 52 ? 22.559 27.839 61.079 1.00 15.97 43 LEU B C 1
ATOM 4518 O O . LEU B 1 52 ? 22.993 26.691 60.950 1.00 17.51 43 LEU B O 1
ATOM 4534 N N . LEU B 1 53 ? 21.948 28.501 60.091 1.00 14.39 44 LEU B N 1
ATOM 4535 C CA . LEU B 1 53 ? 21.547 27.852 58.844 1.00 17.29 44 LEU B CA 1
ATOM 4536 C C . LEU B 1 53 ? 22.293 28.434 57.652 1.00 16.00 44 LEU B C 1
ATOM 4537 O O . LEU B 1 53 ? 22.149 29.620 57.332 1.00 17.09 44 LEU B O 1
ATOM 4553 N N . HIS B 1 54 ? 23.072 27.589 56.983 1.00 15.77 45 HIS B N 1
ATOM 4554 C CA . HIS B 1 54 ? 23.887 28.054 55.864 1.00 17.55 45 HIS B CA 1
ATOM 4555 C C . HIS B 1 54 ? 23.080 28.063 54.547 1.00 17.15 45 HIS B C 1
ATOM 4556 O O . HIS B 1 54 ? 21.983 27.499 54.451 1.00 16.25 45 HIS B O 1
ATOM 4570 N N . GLY B 1 55 ? 23.642 28.702 53.522 1.00 17.50 46 GLY B N 1
ATOM 4571 C CA . GLY B 1 55 ? 23.043 28.770 52.203 1.00 14.99 46 GLY B CA 1
ATOM 4572 C C . GLY B 1 55 ? 23.579 27.716 51.236 1.00 17.64 46 GLY B C 1
ATOM 4573 O O . GLY B 1 55 ? 24.224 26.747 51.618 1.00 16.19 46 GLY B O 1
ATOM 4577 N N . LEU B 1 56 ? 23.267 27.891 49.946 1.00 15.29 47 LEU B N 1
ATOM 4578 C CA . LEU B 1 56 ? 23.376 26.770 49.009 1.00 15.65 47 LEU B CA 1
ATOM 4579 C C . LEU B 1 56 ? 24.785 26.488 48.522 1.00 18.01 47 LEU B C 1
ATOM 4580 O O . LEU B 1 56 ? 24.973 25.535 47.741 1.00 22.71 47 LEU B O 1
ATOM 4596 N N . SER B 1 57 ? 25.759 27.305 48.877 1.00 16.58 48 SER B N 1
ATOM 4597 C CA . SER B 1 57 ? 27.140 27.102 48.490 1.00 17.54 48 SER B CA 1
ATOM 4598 C C . SER B 1 57 ? 27.989 26.651 49.651 1.00 19.05 48 SER B C 1
ATOM 4599 O O . SER B 1 57 ? 29.218 26.678 49.559 1.00 23.82 48 SER B O 1
ATOM 4607 N N . SER B 1 58 ? 27.357 26.211 50.725 1.00 16.74 49 SER B N 1
ATOM 4608 C CA . SER B 1 58 ? 27.992 25.898 51.983 1.00 14.98 49 SER B CA 1
ATOM 4609 C C . SER B 1 58 ? 27.591 24.514 52.477 1.00 15.74 49 SER B C 1
ATOM 4610 O O . SER B 1 58 ? 26.666 23.857 51.979 1.00 18.87 49 SER B O 1
ATOM 4618 N N . ASP B 1 59 ? 28.283 24.085 53.522 1.00 15.52 50 ASP B N 1
ATOM 4619 C CA . ASP B 1 59 ? 27.945 22.899 54.293 1.00 16.93 50 ASP B CA 1
ATOM 4620 C C . ASP B 1 59 ? 28.190 23.227 55.771 1.00 16.01 50 ASP B C 1
ATOM 4621 O O . ASP B 1 59 ? 28.346 24.393 56.155 1.00 15.67 50 ASP B O 1
ATOM 4630 N N . GLU B 1 60 ? 28.166 22.200 56.617 1.00 14.74 51 GLU B N 1
ATOM 4631 C CA . GLU B 1 60 ? 28.243 22.373 58.058 1.00 12.91 51 GLU B CA 1
ATOM 4632 C C . GLU B 1 60 ? 29.603 22.897 58.537 1.00 13.88 51 GLU B C 1
ATOM 4633 O O . GLU B 1 60 ? 29.733 23.206 59.734 1.00 16.12 51 GLU B O 1
ATOM 4645 N N . THR B 1 61 ? 30.586 22.995 57.649 1.00 13.90 52 THR B N 1
ATOM 4646 C CA . THR B 1 61 ? 31.912 23.492 57.996 1.00 13.76 52 THR B CA 1
ATOM 4647 C C . THR B 1 61 ? 32.179 24.926 57.539 1.00 15.52 52 THR B C 1
ATOM 4648 O O . THR B 1 61 ? 33.182 25.524 57.963 1.00 14.41 52 THR B O 1
ATOM 4659 N N . THR B 1 62 ? 31.317 25.516 56.705 1.00 14.58 53 THR B N 1
ATOM 4660 C CA . THR B 1 62 ? 31.711 26.740 56.015 1.00 12.49 53 THR B CA 1
ATOM 4661 C C . THR B 1 62 ? 31.744 27.937 56.955 1.00 13.38 53 THR B C 1
ATOM 4662 O O . THR B 1 62 ? 32.629 28.791 56.834 1.00 15.18 53 THR B O 1
ATOM 4673 N N . TYR B 1 63 ? 30.772 28.058 57.860 1.00 12.83 54 TYR B N 1
ATOM 4674 C CA . TYR B 1 63 ? 30.811 29.167 58.800 1.00 16.24 54 TYR B CA 1
ATOM 4675 C C . TYR B 1 63 ? 32.070 29.092 59.648 1.00 15.74 54 TYR B C 1
ATOM 4676 O O . TYR B 1 63 ? 32.713 30.118 59.893 1.00 16.18 54 TYR B O 1
ATOM 4694 N N . MET B 1 64 ? 32.458 27.873 60.079 1.00 14.55 55 MET B N 1
ATOM 4695 C CA . MET B 1 64 ? 33.685 27.731 60.850 1.00 15.67 55 MET B CA 1
ATOM 4696 C C . MET B 1 64 ? 34.890 28.227 60.073 1.00 14.01 55 MET B C 1
ATOM 4697 O O . MET B 1 64 ? 35.764 28.895 60.636 1.00 16.95 55 MET B O 1
ATOM 4710 N N . ARG B 1 65 ? 34.971 27.890 58.781 1.00 13.90 56 ARG B N 1
ATOM 4711 C CA . ARG B 1 65 ? 36.144 28.191 57.980 1.00 13.81 56 ARG B CA 1
ATOM 4712 C C . ARG B 1 65 ? 36.182 29.648 57.535 1.00 15.86 56 ARG B C 1
ATOM 4713 O O . ARG B 1 65 ? 37.250 30.276 57.564 1.00 19.73 56 ARG B O 1
ATOM 4735 N N . TYR B 1 66 ? 35.047 30.205 57.113 1.00 12.39 57 TYR B N 1
ATOM 4736 C CA . TYR B 1 66 ? 35.030 31.501 56.448 1.00 15.55 57 TYR B CA 1
ATOM 4737 C C . TYR B 1 66 ? 34.652 32.653 57.363 1.00 16.07 57 TYR B C 1
ATOM 4738 O O . TYR B 1 66 ? 34.565 33.800 56.884 1.00 16.44 57 TYR B O 1
ATOM 4756 N N . THR B 1 67 ? 34.409 32.387 58.651 1.00 14.94 58 THR B N 1
ATOM 4757 C CA . THR B 1 67 ? 34.157 33.432 59.641 1.00 14.16 58 THR B CA 1
ATOM 4758 C C . THR B 1 67 ? 34.935 33.073 60.893 1.00 13.06 58 THR B C 1
ATOM 4759 O O . THR B 1 67 ? 35.510 31.985 60.995 1.00 14.60 58 THR B O 1
ATOM 4770 N N . SER B 1 68 ? 34.919 33.972 61.875 1.00 13.04 59 SER B N 1
ATOM 4771 C CA . SER B 1 68 ? 35.417 33.656 63.208 1.00 14.19 59 SER B CA 1
ATOM 4772 C C . SER B 1 68 ? 34.282 33.387 64.184 1.00 15.74 59 SER B C 1
ATOM 4773 O O . SER B 1 68 ? 34.384 33.731 65.358 1.00 15.64 59 SER B O 1
ATOM 4781 N N . ILE B 1 69 ? 33.188 32.750 63.736 1.00 15.59 60 ILE B N 1
ATOM 4782 C CA . ILE B 1 69 ? 32.037 32.584 64.611 1.00 16.17 60 ILE B CA 1
ATOM 4783 C C . ILE B 1 69 ? 32.391 31.927 65.942 1.00 17.13 60 ILE B C 1
ATOM 4784 O O . ILE B 1 69 ? 31.856 32.308 66.986 1.00 15.89 60 ILE B O 1
ATOM 4800 N N . GLU B 1 70 ? 33.279 30.939 65.949 1.00 14.44 61 GLU B N 1
ATOM 4801 C CA . GLU B 1 70 ? 33.582 30.286 67.218 1.00 16.24 61 GLU B CA 1
ATOM 4802 C C . GLU B 1 70 ? 34.172 31.274 68.229 1.00 15.58 61 GLU B C 1
ATOM 4803 O O . GLU B 1 70 ? 33.868 31.215 69.430 1.00 16.45 61 GLU B O 1
ATOM 4815 N N . ARG B 1 71 ? 35.031 32.184 67.765 1.00 15.76 62 ARG B N 1
ATOM 4816 C CA . ARG B 1 71 ? 35.597 33.204 68.642 1.00 15.13 62 ARG B CA 1
ATOM 4817 C C . ARG B 1 71 ? 34.500 34.099 69.219 1.00 17.38 62 ARG B C 1
ATOM 4818 O O . ARG B 1 71 ? 34.548 34.462 70.401 1.00 16.84 62 ARG B O 1
ATOM 4839 N N . TYR B 1 72 ? 33.509 34.462 68.403 1.00 15.53 63 TYR B N 1
ATOM 4840 C CA . TYR B 1 72 ? 32.424 35.298 68.895 1.00 15.27 63 TYR B CA 1
ATOM 4841 C C . TYR B 1 72 ? 31.575 34.542 69.909 1.00 15.22 63 TYR B C 1
ATOM 4842 O O . TYR B 1 72 ? 31.199 35.085 70.970 1.00 16.34 63 TYR B O 1
ATOM 4860 N N . ALA B 1 73 ? 31.241 33.282 69.579 1.00 14.84 64 ALA B N 1
ATOM 4861 C CA . ALA B 1 73 ? 30.457 32.440 70.466 1.00 15.86 64 ALA B CA 1
ATOM 4862 C C . ALA B 1 73 ? 31.169 32.193 71.784 1.00 18.02 64 ALA B C 1
ATOM 4863 O O . ALA B 1 73 ? 30.543 32.180 72.843 1.00 19.45 64 ALA B O 1
ATOM 4870 N N . ASN B 1 74 ? 32.481 32.012 71.739 1.00 17.28 65 ASN B N 1
ATOM 4871 C CA . ASN B 1 74 ? 33.241 31.771 72.964 1.00 18.59 65 ASN B CA 1
ATOM 4872 C C . ASN B 1 74 ? 33.163 32.963 73.906 1.00 19.65 65 ASN B C 1
ATOM 4873 O O . ASN B 1 74 ? 33.008 32.804 75.122 1.00 27.27 65 ASN B O 1
ATOM 4884 N N . GLU B 1 75 ? 33.243 34.178 73.355 1.00 19.14 66 GLU B N 1
ATOM 4885 C CA . GLU B 1 75 ? 33.150 35.385 74.165 1.00 21.12 66 GLU B CA 1
ATOM 4886 C C . GLU B 1 75 ? 31.822 35.475 74.890 1.00 24.84 66 GLU B C 1
ATOM 4887 O O . GLU B 1 75 ? 31.754 35.977 76.025 1.00 23.93 66 GLU B O 1
ATOM 4899 N N . HIS B 1 76 ? 30.749 35.041 74.243 1.00 19.43 67 HIS B N 1
ATOM 4900 C CA . HIS B 1 76 ? 29.415 35.215 74.778 1.00 21.23 67 HIS B CA 1
ATOM 4901 C C . HIS B 1 76 ? 28.808 33.936 75.327 1.00 19.61 67 HIS B C 1
ATOM 4902 O O . HIS B 1 76 ? 27.602 33.907 75.590 1.00 23.65 67 HIS B O 1
ATOM 4916 N N . LYS B 1 77 ? 29.630 32.899 75.539 1.00 20.82 68 LYS B N 1
ATOM 4917 C CA . LYS B 1 77 ? 29.182 31.616 76.088 1.00 18.83 68 LYS B CA 1
ATOM 4918 C C . LYS B 1 77 ? 27.932 31.073 75.389 1.00 18.16 68 LYS B C 1
ATOM 4919 O O . LYS B 1 77 ? 26.970 30.629 76.019 1.00 24.08 68 LYS B O 1
ATOM 4938 N N . LEU B 1 78 ? 27.975 31.038 74.063 1.00 15.46 6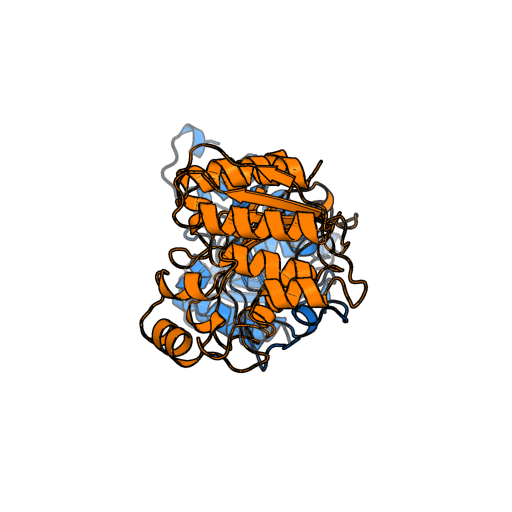9 LEU B N 1
ATOM 4939 C CA . LEU B 1 78 ? 26.851 30.639 73.230 1.00 14.17 69 LEU B CA 1
ATOM 4940 C C . LEU B 1 78 ? 27.163 29.323 72.526 1.00 17.45 69 LEU B C 1
ATOM 4941 O O . LEU B 1 78 ? 28.189 29.208 71.850 1.00 16.31 69 LEU B O 1
ATOM 4957 N N . ALA B 1 79 ? 26.333 28.305 72.778 1.00 14.40 70 ALA B N 1
ATOM 4958 C CA . ALA B 1 79 ? 26.375 27.093 71.974 1.00 15.66 70 ALA B CA 1
ATOM 4959 C C . ALA B 1 79 ? 25.854 27.418 70.572 1.00 18.91 70 ALA B C 1
ATOM 4960 O O . ALA B 1 79 ? 24.847 28.123 70.414 1.00 14.91 70 ALA B O 1
ATOM 4967 N N . VAL B 1 80 ? 26.488 26.867 69.550 1.00 14.11 71 VAL B N 1
ATOM 4968 C CA . VAL B 1 80 ? 26.003 27.034 68.175 1.00 13.91 71 VAL B CA 1
ATOM 4969 C C . VAL B 1 80 ? 25.892 25.679 67.484 1.00 15.11 71 VAL B C 1
ATOM 4970 O O . VAL B 1 80 ? 26.815 24.850 67.538 1.00 13.89 71 VAL B O 1
ATOM 4983 N N . ILE B 1 81 ? 24.751 25.462 66.816 1.00 11.46 72 ILE B N 1
ATOM 4984 C CA . ILE B 1 81 ? 24.446 24.239 66.082 1.00 12.56 72 ILE B CA 1
ATOM 4985 C C . ILE B 1 81 ? 24.439 24.600 64.607 1.00 14.17 72 ILE B C 1
ATOM 4986 O O . ILE B 1 81 ? 23.663 25.464 64.178 1.00 14.49 72 ILE B O 1
ATOM 5002 N N . MET B 1 82 ? 25.282 23.934 63.818 1.00 13.25 73 MET B N 1
ATOM 5003 C CA . MET B 1 82 ? 25.395 24.197 62.389 1.00 13.10 73 MET B CA 1
ATOM 5004 C C . MET B 1 82 ? 25.127 22.900 61.638 1.00 14.18 73 MET B C 1
ATOM 5005 O O . MET B 1 82 ? 26.060 22.130 61.372 1.00 13.75 73 MET B O 1
ATOM 5019 N N . PRO B 1 83 ? 23.894 22.644 61.223 1.00 13.18 74 PRO B N 1
ATOM 5020 C CA . PRO B 1 83 ? 23.624 21.424 60.466 1.00 15.59 74 PRO B CA 1
ATOM 5021 C C . PRO B 1 83 ? 23.977 21.556 59.004 1.00 18.08 74 PRO B C 1
ATOM 5022 O O . PRO B 1 83 ? 23.867 22.630 58.402 1.00 17.20 74 PRO B O 1
ATOM 5033 N N . ASN B 1 84 ? 24.369 20.425 58.415 1.00 17.38 75 ASN B N 1
ATOM 5034 C CA . ASN B 1 84 ? 24.440 20.362 56.964 1.00 17.20 75 ASN B CA 1
ATOM 5035 C C . ASN B 1 84 ? 23.032 20.354 56.369 1.00 17.65 75 ASN B C 1
ATOM 5036 O O . ASN B 1 84 ? 22.142 19.655 56.850 1.00 19.30 75 ASN B O 1
ATOM 5047 N N . VAL B 1 85 ? 22.845 21.127 55.304 1.00 17.12 76 VAL B N 1
ATOM 5048 C CA . VAL B 1 85 ? 21.574 21.170 54.589 1.00 17.15 76 VAL B CA 1
ATOM 5049 C C . VAL B 1 85 ? 21.822 20.783 53.132 1.00 17.88 76 VAL B C 1
ATOM 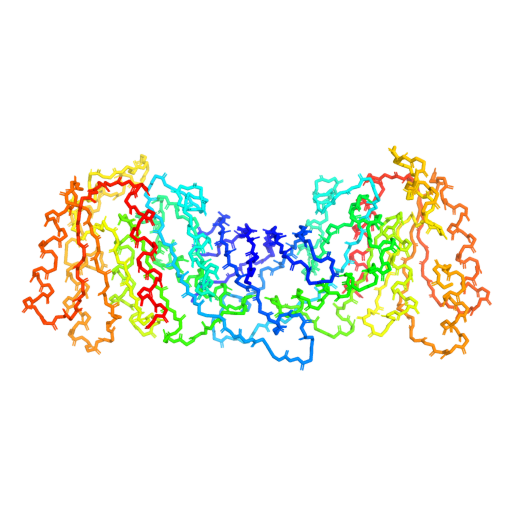5050 O O . VAL B 1 85 ? 22.595 21.446 52.423 1.00 21.50 76 VAL B O 1
ATOM 5063 N N . ASP B 1 86 ? 21.248 19.665 52.720 1.00 19.42 77 ASP B N 1
ATOM 5064 C CA . ASP B 1 86 ? 21.356 19.232 51.329 1.00 22.55 77 ASP B CA 1
ATOM 5065 C C . ASP B 1 86 ? 20.356 19.996 50.462 1.00 19.10 77 ASP B C 1
ATOM 5066 O O . ASP B 1 86 ? 19.249 20.322 50.910 1.00 21.30 77 ASP B O 1
ATOM 5075 N N . HIS B 1 87 ? 20.745 20.278 49.213 1.00 18.82 78 HIS B N 1
ATOM 5076 C CA . HIS B 1 87 ? 19.831 20.976 48.305 1.00 19.66 78 HIS B CA 1
ATOM 5077 C C . HIS B 1 87 ? 18.482 20.283 48.206 1.00 27.09 78 HIS B C 1
ATOM 5078 O O . HIS B 1 87 ? 17.439 20.940 48.141 1.00 20.80 78 HIS B O 1
ATOM 5092 N N . SER B 1 88 ? 18.487 18.957 48.159 1.00 21.71 79 SER B N 1
ATOM 5093 C CA . SER B 1 88 ? 17.252 18.220 47.939 1.00 21.17 79 SER B CA 1
ATOM 5094 C C . SER B 1 88 ? 16.286 18.347 49.111 1.00 23.37 79 SER B C 1
ATOM 5095 O O . SER B 1 88 ? 15.095 18.063 48.940 1.00 22.32 79 SER B O 1
ATOM 5103 N N . ALA B 1 89 ? 16.748 18.793 50.286 1.00 21.25 80 ALA B N 1
ATOM 5104 C CA . ALA B 1 89 ? 15.846 18.911 51.432 1.00 21.31 80 ALA B CA 1
ATOM 5105 C C . ALA B 1 89 ? 14.759 19.944 51.181 1.00 22.67 80 ALA B C 1
ATOM 5106 O O . ALA B 1 89 ? 13.630 19.800 51.672 1.00 20.27 80 ALA B O 1
ATOM 5113 N N . TYR B 1 90 ? 15.047 20.959 50.364 1.00 22.30 81 TYR B N 1
ATOM 5114 C CA . TYR B 1 90 ? 14.106 22.061 50.227 1.00 21.65 81 TYR B CA 1
ATOM 5115 C C . TYR B 1 90 ? 12.916 21.721 49.348 1.00 23.06 81 TYR B C 1
ATOM 5116 O O . TYR B 1 90 ? 11.800 22.147 49.644 1.00 22.03 81 TYR B O 1
ATOM 5134 N N . ALA B 1 91 ? 13.121 20.997 48.252 1.00 22.31 82 ALA B N 1
ATOM 5135 C CA . ALA B 1 91 ? 12.006 20.797 47.348 1.00 30.49 82 ALA B CA 1
ATOM 5136 C C . ALA B 1 91 ? 11.896 19.417 46.719 1.00 35.13 82 ALA B C 1
ATOM 5137 O O . ALA B 1 91 ? 10.974 19.218 45.925 1.00 29.88 82 ALA B O 1
ATOM 5144 N N . ASN B 1 92 ? 12.759 18.457 47.060 1.00 25.85 83 ASN B N 1
ATOM 5145 C CA . ASN B 1 92 ? 12.649 17.122 46.485 1.00 25.02 83 ASN B CA 1
ATOM 5146 C C . ASN B 1 92 ? 12.027 16.087 47.416 1.00 23.09 83 ASN B C 1
ATOM 5147 O O . ASN B 1 92 ? 11.780 14.953 46.971 1.00 23.92 83 ASN B O 1
ATOM 5158 N N . MET B 1 93 ? 11.798 16.421 48.682 1.00 21.58 84 MET B N 1
ATOM 5159 C CA . MET B 1 93 ? 11.336 15.430 49.639 1.00 24.84 84 MET B CA 1
ATOM 5160 C C . MET B 1 93 ? 9.833 15.541 49.871 1.00 27.39 84 MET B C 1
ATOM 5161 O O . MET B 1 93 ? 9.211 16.590 49.663 1.00 25.34 84 MET B O 1
ATOM 5175 N N . ALA B 1 94 ? 9.259 14.422 50.311 1.00 27.16 85 ALA B N 1
ATOM 5176 C CA . ALA B 1 94 ? 7.858 14.386 50.690 1.00 33.44 85 ALA B CA 1
ATOM 5177 C C . ALA B 1 94 ? 7.588 15.224 51.943 1.00 34.46 85 ALA B C 1
ATOM 5178 O O . ALA B 1 94 ? 8.474 15.500 52.761 1.00 27.01 85 ALA B O 1
ATOM 5185 N N . TYR B 1 95 ? 6.327 15.634 52.086 1.00 27.05 86 TYR B N 1
ATOM 5186 C CA . TYR B 1 95 ? 5.887 16.314 53.295 1.00 33.44 86 TYR B CA 1
ATOM 5187 C C . TYR B 1 95 ? 6.230 15.448 54.501 1.00 26.09 86 TYR B C 1
ATOM 5188 O O . TYR B 1 95 ? 6.014 14.224 54.486 1.00 26.43 86 TYR B O 1
ATOM 5199 N N . GLY B 1 96 ? 6.792 16.078 55.535 1.00 25.08 87 GLY B N 1
ATOM 5200 C CA . GLY B 1 96 ? 7.248 15.375 56.704 1.00 25.87 87 GLY B CA 1
ATOM 5201 C C . GLY B 1 96 ? 8.700 14.967 56.664 1.00 20.74 87 GLY B C 1
ATOM 5202 O O . GLY B 1 96 ? 9.254 14.592 57.697 1.00 22.81 87 GLY B O 1
ATOM 5206 N N . HIS B 1 97 ? 9.324 15.013 55.484 1.00 21.58 88 HIS B N 1
ATOM 5207 C CA . HIS B 1 97 ? 10.708 14.584 55.326 1.00 21.83 88 HIS B CA 1
ATOM 5208 C C . HIS B 1 97 ? 11.548 15.666 54.681 1.00 21.22 88 HIS B C 1
ATOM 5209 O O . HIS B 1 97 ? 12.577 15.356 54.065 1.00 21.44 88 HIS B O 1
ATOM 5223 N N A SER B 1 98 ? 11.137 16.918 54.801 0.31 21.30 89 SER B N 1
ATOM 5224 N N B SER B 1 98 ? 11.131 16.913 54.801 0.69 20.91 89 SER B N 1
ATOM 5225 C CA A SER B 1 98 ? 11.764 18.021 54.097 0.31 20.79 89 SER B CA 1
ATOM 5226 C CA B SER B 1 98 ? 11.729 18.035 54.093 0.69 19.30 89 SER B CA 1
ATOM 5227 C C A SER B 1 98 ? 12.583 18.877 55.055 0.31 19.50 89 SER B C 1
ATOM 5228 C C B SER B 1 98 ? 12.557 18.885 55.052 0.69 17.67 89 SER B C 1
ATOM 5229 O O A SER B 1 98 ? 12.658 18.614 56.257 0.31 19.56 89 SER B O 1
ATOM 5230 O O B SER B 1 98 ? 12.623 18.613 56.255 0.69 19.43 89 SER B O 1
ATOM 5245 N N . TYR B 1 99 ? 13.197 19.918 54.487 1.00 20.46 90 TYR B N 1
ATOM 5246 C CA . TYR B 1 99 ? 14.003 20.892 55.227 1.00 17.17 90 TYR B CA 1
ATOM 5247 C C . TYR B 1 99 ? 13.396 21.303 56.556 1.00 18.57 90 TYR B C 1
ATOM 5248 O O . TYR B 1 99 ? 14.086 21.285 57.588 1.00 19.24 90 TYR B O 1
ATOM 5266 N N . TYR B 1 100 ? 12.124 21.707 56.541 1.00 19.03 91 TYR B N 1
ATOM 5267 C CA . TYR B 1 100 ? 11.440 22.136 57.758 1.00 17.81 91 TYR B CA 1
ATOM 5268 C C . TYR B 1 100 ? 11.513 21.058 58.833 1.00 20.88 91 TYR B C 1
ATOM 5269 O O . TYR B 1 100 ? 11.947 21.318 59.964 1.00 18.44 91 TYR B O 1
ATOM 5287 N N . ASP B 1 101 ? 11.150 19.818 58.475 1.00 15.58 92 ASP B N 1
ATOM 5288 C CA . ASP B 1 101 ? 11.116 18.736 59.445 1.00 16.65 92 ASP B CA 1
ATOM 5289 C C . ASP B 1 101 ? 12.521 18.395 59.915 1.00 15.48 92 ASP B C 1
ATOM 5290 O O . ASP B 1 101 ? 12.727 18.042 61.085 1.00 16.28 92 ASP B O 1
ATOM 5299 N N . TYR B 1 102 ? 13.478 18.457 58.996 1.00 17.15 93 TYR B N 1
ATOM 5300 C CA . TYR B 1 102 ? 14.856 18.100 59.311 1.00 14.99 93 TYR B CA 1
ATOM 5301 C C . TYR B 1 102 ? 15.475 19.073 60.306 1.00 14.91 93 TYR B C 1
ATOM 5302 O O . TYR B 1 102 ? 16.130 18.648 61.270 1.00 16.07 93 TYR B O 1
ATOM 5320 N N . ILE B 1 103 ? 15.309 20.381 60.086 1.00 16.47 94 ILE B N 1
ATOM 5321 C CA . ILE B 1 103 ? 15.874 21.327 61.032 1.00 16.47 94 ILE B CA 1
ATOM 5322 C C . ILE B 1 103 ? 15.240 21.142 62.415 1.00 17.29 94 ILE B C 1
ATOM 5323 O O . ILE B 1 103 ? 15.928 21.234 63.443 1.00 14.82 94 ILE B O 1
ATOM 5339 N N . LEU B 1 104 ? 13.953 20.803 62.470 1.00 16.78 95 LEU B N 1
ATOM 5340 C CA . LEU B 1 104 ? 13.317 20.575 63.766 1.00 15.38 95 LEU B CA 1
ATOM 5341 C C . LEU B 1 104 ? 13.826 19.285 64.402 1.00 14.71 95 LEU B C 1
ATOM 5342 O O . LEU B 1 104 ? 13.930 19.198 65.628 1.00 16.90 95 LEU B O 1
ATOM 5358 N N . GLU B 1 105 ? 14.159 18.281 63.590 1.00 14.59 96 GLU B N 1
ATOM 5359 C CA . GLU B 1 105 ? 14.806 17.081 64.107 1.00 14.39 96 GLU B CA 1
ATOM 5360 C C . GLU B 1 105 ? 16.162 17.416 64.712 1.00 16.25 96 GLU B C 1
ATOM 5361 O O . GLU B 1 105 ? 16.492 16.936 65.806 1.00 16.37 96 GLU B O 1
ATOM 5373 N N . VAL B 1 106 ? 16.974 18.214 64.006 1.00 14.54 97 VAL B N 1
ATOM 5374 C CA . VAL B 1 106 ? 18.283 18.585 64.545 1.00 15.20 97 VAL B CA 1
ATOM 5375 C C . VAL B 1 106 ? 18.098 19.280 65.890 1.00 14.85 97 VAL B C 1
ATOM 5376 O O . VAL B 1 106 ? 18.786 18.969 66.876 1.00 15.84 97 VAL B O 1
ATOM 5389 N N . TYR B 1 107 ? 17.160 20.228 65.943 1.00 14.66 98 TYR B N 1
ATOM 5390 C CA . TYR B 1 107 ? 16.859 20.933 67.181 1.00 14.72 98 TYR B CA 1
ATOM 5391 C C . TYR B 1 107 ? 16.552 19.945 68.303 1.00 13.90 98 TYR B C 1
ATOM 5392 O O . TYR B 1 107 ? 17.147 20.012 69.392 1.00 14.67 98 TYR B O 1
ATOM 5410 N N . ASP B 1 108 ? 15.638 19.011 68.045 1.00 15.89 99 ASP B N 1
ATOM 5411 C CA . ASP B 1 108 ? 15.215 18.079 69.082 1.00 15.44 99 ASP B CA 1
ATOM 5412 C C . ASP B 1 108 ? 16.379 17.193 69.515 1.00 16.99 99 ASP B C 1
ATOM 5413 O O . ASP B 1 108 ? 16.603 17.001 70.716 1.00 18.91 99 ASP B O 1
ATOM 5422 N N . TYR B 1 109 ? 17.135 16.651 68.548 1.00 14.24 100 TYR B N 1
ATOM 5423 C CA . TYR B 1 109 ? 18.221 15.720 68.842 1.00 15.05 100 TYR B CA 1
ATOM 5424 C C . TYR B 1 109 ? 19.302 16.380 69.702 1.00 15.18 100 TYR B C 1
ATOM 5425 O O . TYR B 1 109 ? 19.719 15.841 70.737 1.00 15.39 100 TYR B O 1
ATOM 5443 N N . VAL B 1 110 ? 19.745 17.577 69.307 1.00 14.78 101 VAL B N 1
ATOM 5444 C CA . VAL B 1 110 ? 20.858 18.167 70.057 1.00 13.96 101 VAL B CA 1
ATOM 5445 C C . VAL B 1 110 ? 20.402 18.633 71.427 1.00 16.24 101 VAL B C 1
ATOM 5446 O O . VAL B 1 110 ? 21.199 18.652 72.368 1.00 16.54 101 VAL B O 1
ATOM 5459 N N . HIS B 1 111 ? 19.134 19.025 71.578 1.00 13.83 102 HIS B N 1
ATOM 5460 C CA . HIS B 1 111 ? 18.644 19.403 72.903 1.00 14.47 102 HIS B CA 1
ATOM 5461 C C . HIS B 1 111 ? 18.411 18.185 73.791 1.00 18.42 102 HIS B C 1
ATOM 5462 O O . HIS B 1 111 ? 18.492 18.315 75.018 1.00 21.20 102 HIS B O 1
ATOM 5477 N N . GLN B 1 112 ? 18.206 17.003 73.218 1.00 16.31 103 GLN B N 1
ATOM 5478 C CA . GLN B 1 112 ? 18.158 15.798 74.040 1.00 18.30 103 GLN B CA 1
ATOM 5479 C C . GLN B 1 112 ? 19.539 15.351 74.487 1.00 20.96 103 GLN B C 1
ATOM 5480 O O . GLN B 1 112 ? 19.725 14.972 75.650 1.00 20.78 103 GLN B O 1
ATOM 5494 N N . ILE B 1 113 ? 20.511 15.324 73.555 1.00 15.47 104 ILE B N 1
ATOM 5495 C CA . ILE B 1 113 ? 21.795 14.691 73.870 1.00 14.81 104 ILE B CA 1
ATOM 5496 C C . ILE B 1 113 ? 22.865 15.638 74.403 1.00 21.02 104 ILE B C 1
ATOM 5497 O O . ILE B 1 113 ? 23.903 15.161 74.897 1.00 27.85 104 ILE B O 1
ATOM 5513 N N . PHE B 1 114 ? 22.662 16.951 74.315 1.00 15.66 105 PHE B N 1
ATOM 5514 C CA . PHE B 1 114 ? 23.612 17.929 74.823 1.00 14.44 105 PHE B CA 1
ATOM 5515 C C . PHE B 1 114 ? 22.989 18.828 75.896 1.00 14.99 105 PHE B C 1
ATOM 5516 O O . PHE B 1 114 ? 21.754 18.955 75.997 1.00 18.45 105 PHE B O 1
ATOM 5533 N N . PRO B 1 115 ? 23.826 19.484 76.721 1.00 17.74 106 PRO B N 1
ATOM 5534 C CA . PRO B 1 115 ? 23.295 20.343 77.815 1.00 20.09 106 PRO B CA 1
ATOM 5535 C C . PRO B 1 115 ? 22.884 21.733 77.338 1.00 15.98 106 PRO B C 1
ATOM 5536 O O . PRO B 1 115 ? 23.502 22.763 77.658 1.00 21.11 106 PRO B O 1
ATOM 5547 N N . LEU B 1 116 ? 21.838 21.765 76.516 1.00 16.68 107 LEU B N 1
ATOM 5548 C CA . LEU B 1 116 ? 21.353 22.970 75.869 1.00 16.65 107 LEU B CA 1
ATOM 5549 C C . LEU B 1 116 ? 20.028 23.358 76.507 1.00 20.91 107 LEU B C 1
ATOM 5550 O O . LEU B 1 116 ? 19.170 22.496 76.736 1.00 22.23 107 LEU B O 1
ATOM 5566 N N . SER B 1 117 ? 19.861 24.650 76.791 1.00 15.11 108 SER B N 1
ATOM 5567 C CA . SER B 1 117 ? 18.618 25.102 77.367 1.00 15.34 108 SER B CA 1
ATOM 5568 C C . SER B 1 117 ? 17.452 24.816 76.425 1.00 18.05 108 SER B C 1
ATOM 5569 O O . SER B 1 117 ? 17.534 25.031 75.213 1.00 16.82 108 SER B O 1
ATOM 5577 N N . LYS B 1 118 ? 16.347 24.387 77.012 1.00 18.15 109 LYS B N 1
ATOM 5578 C CA . LYS B 1 118 ? 15.102 24.176 76.292 1.00 18.27 109 LYS B CA 1
ATOM 5579 C C . LYS B 1 118 ? 14.147 25.336 76.430 1.00 19.33 109 LYS B C 1
ATOM 5580 O O . LYS B 1 118 ? 13.046 25.287 75.856 1.00 24.54 109 LYS B O 1
ATOM 5600 N N . LYS B 1 119 ? 14.537 26.379 77.158 1.00 18.21 110 LYS B N 1
ATOM 5601 C CA . LYS B 1 119 ? 13.692 27.551 77.312 1.00 21.79 110 LYS B CA 1
ATOM 5602 C C . LYS B 1 119 ? 13.742 28.452 76.082 1.00 19.86 110 LYS B C 1
ATOM 5603 O O . LYS B 1 119 ? 14.810 28.705 75.525 1.00 19.44 110 LYS B O 1
ATOM 5611 N N . ARG B 1 120 ? 12.576 28.971 75.707 1.00 20.27 111 ARG B N 1
ATOM 5612 C CA . ARG B 1 120 ? 12.466 29.873 74.566 1.00 19.51 111 ARG B CA 1
ATOM 5613 C C . ARG B 1 120 ? 13.430 31.046 74.673 1.00 22.62 111 ARG B C 1
ATOM 5614 O O . ARG B 1 120 ? 14.069 31.422 73.675 1.00 19.25 111 ARG B O 1
ATOM 5635 N N . ASP B 1 121 ? 13.530 31.650 75.866 1.00 23.30 112 ASP B N 1
ATOM 5636 C CA . ASP B 1 121 ? 14.360 32.839 76.015 1.00 19.02 112 ASP B CA 1
ATOM 5637 C C . ASP B 1 121 ? 15.829 32.555 75.770 1.00 17.34 112 ASP B C 1
ATOM 5638 O O . ASP B 1 121 ? 16.616 33.495 75.600 1.00 22.69 112 ASP B O 1
ATOM 5647 N N . ASP B 1 122 ? 16.233 31.275 75.761 1.00 19.27 113 ASP B N 1
ATOM 5648 C CA . ASP B 1 122 ? 17.624 30.882 75.579 1.00 16.04 113 ASP B CA 1
ATOM 5649 C C . ASP B 1 122 ? 17.910 30.306 74.198 1.00 15.79 113 ASP B C 1
ATOM 5650 O O . ASP B 1 122 ? 18.999 29.783 73.970 1.00 18.13 113 ASP B O 1
ATOM 5659 N N . ASN B 1 123 ? 16.961 30.367 73.268 1.00 16.49 114 ASN B N 1
ATOM 5660 C CA . ASN B 1 123 ? 17.124 29.756 71.961 1.00 16.84 114 ASN B CA 1
ATOM 5661 C C . ASN B 1 123 ? 16.904 30.752 70.833 1.00 16.86 114 ASN B C 1
ATOM 5662 O O . ASN B 1 123 ? 15.888 31.472 70.814 1.00 17.18 114 ASN B O 1
ATOM 5673 N N . PHE B 1 124 ? 17.846 30.750 69.893 1.00 17.86 115 PHE B N 1
ATOM 5674 C CA . PHE B 1 124 ? 17.904 31.714 68.805 1.00 19.84 115 PHE B CA 1
ATOM 5675 C C . PHE B 1 124 ? 18.096 30.971 67.494 1.00 15.26 115 PHE B C 1
ATOM 5676 O O . PHE B 1 124 ? 18.524 29.825 67.468 1.00 16.76 115 PHE B O 1
ATOM 5693 N N . ILE B 1 125 ? 17.765 31.632 66.390 1.00 15.90 116 ILE B N 1
ATOM 5694 C CA . ILE B 1 125 ? 17.945 31.047 65.067 1.00 16.40 116 ILE B CA 1
ATOM 5695 C C . ILE B 1 125 ? 18.406 32.152 64.126 1.00 19.14 116 ILE B C 1
ATOM 5696 O O . ILE B 1 125 ? 18.048 33.330 64.266 1.00 17.04 116 ILE B O 1
ATOM 5712 N N . ALA B 1 126 ? 19.285 31.773 63.204 1.00 14.94 117 ALA B N 1
ATOM 5713 C CA . ALA B 1 126 ? 19.860 32.725 62.268 1.00 15.14 117 ALA B CA 1
ATOM 5714 C C . ALA B 1 126 ? 20.327 31.987 61.037 1.00 15.16 117 ALA B C 1
ATOM 5715 O O . ALA B 1 126 ? 20.545 30.769 61.068 1.00 16.55 117 ALA B O 1
ATOM 5722 N N . GLY B 1 127 ? 20.533 32.731 59.955 1.00 14.11 118 GLY B N 1
ATOM 5723 C CA . GLY B 1 127 ? 21.062 32.134 58.745 1.00 14.74 118 GLY B CA 1
ATOM 5724 C C . GLY B 1 127 ? 21.052 33.112 57.606 1.00 15.44 118 GLY B C 1
ATOM 5725 O O . GLY B 1 127 ? 20.373 34.147 57.652 1.00 16.00 118 GLY B O 1
ATOM 5729 N N . HIS B 1 128 ? 21.785 32.770 56.562 1.00 14.65 119 HIS B N 1
ATOM 5730 C CA . HIS B 1 128 ? 21.878 33.654 55.403 1.00 13.90 119 HIS B CA 1
ATOM 5731 C C . HIS B 1 128 ? 21.367 33.009 54.123 1.00 14.23 119 HIS B C 1
ATOM 5732 O O . HIS B 1 128 ? 21.469 31.794 53.902 1.00 14.49 119 HIS B O 1
ATOM 5746 N N . SER B 1 129 ? 20.827 33.868 53.241 1.00 16.26 120 SER B N 1
ATOM 5747 C CA . SER B 1 129 ? 20.347 33.507 51.904 1.00 20.51 120 SER B CA 1
ATOM 5748 C C . SER B 1 129 ? 19.251 32.454 52.050 1.00 17.97 120 SER B C 1
ATOM 5749 O O . SER B 1 129 ? 18.200 32.769 52.644 1.00 17.35 120 SER B O 1
ATOM 5757 N N . MET B 1 130 ? 19.395 31.236 51.526 1.00 16.65 121 MET B N 1
ATOM 5758 C CA . MET B 1 130 ? 18.337 30.260 51.803 1.00 14.36 121 MET B CA 1
ATOM 5759 C C . MET B 1 130 ? 18.223 29.939 53.277 1.00 14.44 121 MET B C 1
ATOM 5760 O O . MET B 1 130 ? 17.144 29.548 53.743 1.00 15.42 121 MET B O 1
ATOM 5774 N N . GLY B 1 131 ? 19.329 30.025 54.033 1.00 15.37 122 GLY B N 1
ATOM 5775 C CA . GLY B 1 131 ? 19.244 29.930 55.469 1.00 14.68 122 GLY B CA 1
ATOM 5776 C C . GLY B 1 131 ? 18.521 31.094 56.118 1.00 14.68 122 GLY B C 1
ATOM 5777 O O . GLY B 1 131 ? 18.075 30.975 57.259 1.00 15.57 122 GLY B O 1
ATOM 5781 N N . GLY B 1 132 ? 18.433 32.230 55.427 1.00 16.25 123 GLY B N 1
ATOM 5782 C CA . GLY B 1 132 ? 17.655 33.340 55.933 1.00 14.74 123 GLY B CA 1
ATOM 5783 C C . GLY B 1 132 ? 16.175 33.133 55.654 1.00 15.29 123 GLY B C 1
ATOM 5784 O O . GLY B 1 132 ? 15.328 33.501 56.460 1.00 17.12 123 GLY B O 1
ATOM 5788 N N . TYR B 1 133 ? 15.876 32.543 54.490 1.00 14.74 124 TYR B N 1
ATOM 5789 C CA . TYR B 1 133 ? 14.520 32.029 54.228 1.00 14.20 124 TYR B CA 1
ATOM 5790 C C . TYR B 1 133 ? 14.114 31.019 55.296 1.00 19.05 124 TYR B C 1
ATOM 5791 O O . TYR B 1 133 ? 13.034 31.129 55.898 1.00 16.15 124 TYR B O 1
ATOM 5809 N N . GLY B 1 134 ? 15.004 30.058 55.595 1.00 15.46 125 GLY B N 1
ATOM 5810 C CA . GLY B 1 134 ? 14.738 29.137 56.695 1.00 15.89 125 GLY B CA 1
ATOM 5811 C C . GLY B 1 134 ? 14.475 29.864 58.000 1.00 15.07 125 GLY B C 1
ATOM 5812 O O . GLY B 1 134 ? 13.523 29.548 58.729 1.00 17.15 125 GLY B O 1
ATOM 5816 N N . THR B 1 135 ? 15.329 30.846 58.320 1.00 15.14 126 THR B N 1
ATOM 5817 C CA . THR B 1 135 ? 15.1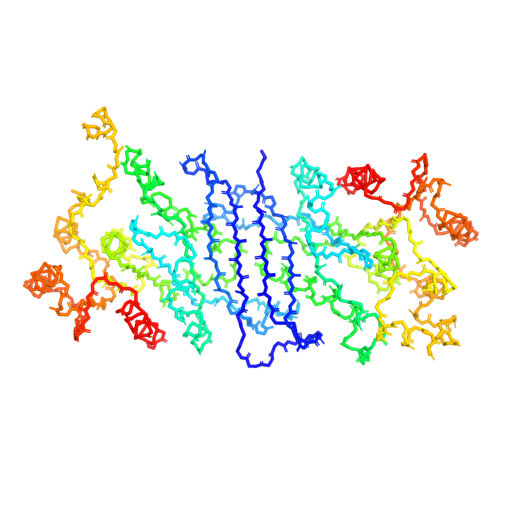93 31.556 59.578 1.00 14.11 126 THR B CA 1
ATOM 5818 C C . THR B 1 135 ? 13.833 32.209 59.708 1.00 15.38 126 THR B C 1
ATOM 5819 O O . THR B 1 135 ? 13.167 32.075 60.746 1.00 16.90 126 THR B O 1
ATOM 5830 N N . ILE B 1 136 ? 13.400 32.942 58.668 1.00 15.97 127 ILE B N 1
ATOM 5831 C CA . ILE B 1 136 ? 12.113 33.628 58.741 1.00 15.94 127 ILE B CA 1
ATOM 5832 C C . ILE B 1 136 ? 10.961 32.627 58.726 1.00 20.21 127 ILE B C 1
ATOM 5833 O O . ILE B 1 136 ? 9.951 32.834 59.415 1.00 18.92 127 ILE B O 1
ATOM 5849 N N . LYS B 1 137 ? 11.116 31.497 58.018 1.00 16.22 128 LYS B N 1
ATOM 5850 C CA . LYS B 1 137 ? 10.043 30.490 58.067 1.00 16.98 128 LYS B CA 1
ATOM 5851 C C . LYS B 1 137 ? 9.898 29.914 59.483 1.00 20.91 128 LYS B C 1
ATOM 5852 O O . LYS B 1 137 ? 8.780 29.749 59.977 1.00 20.63 128 LYS B O 1
ATOM 5871 N N . PHE B 1 138 ? 11.010 29.609 60.158 1.00 15.57 129 PHE B N 1
ATOM 5872 C CA . PHE B 1 138 ? 10.932 29.097 61.525 1.00 17.60 129 PHE B CA 1
ATOM 5873 C C . PHE B 1 138 ? 10.457 30.169 62.493 1.00 20.07 129 PHE B C 1
ATOM 5874 O O . PHE B 1 138 ? 9.711 29.865 63.425 1.00 18.46 129 PHE B O 1
ATOM 5891 N N . ALA B 1 139 ? 10.851 31.426 62.282 1.00 18.52 130 ALA B N 1
ATOM 5892 C CA . ALA B 1 139 ? 10.345 32.501 63.129 1.00 18.34 130 ALA B CA 1
ATOM 5893 C C . ALA B 1 139 ? 8.826 32.616 63.073 1.00 18.08 130 ALA B C 1
ATOM 5894 O O . ALA B 1 139 ? 8.203 32.945 64.092 1.00 21.73 130 ALA B O 1
ATOM 5901 N N . LEU B 1 140 ? 8.230 32.354 61.916 1.00 18.15 131 LEU B N 1
ATOM 5902 C CA . LEU B 1 140 ? 6.805 32.549 61.725 1.00 18.96 131 LEU B CA 1
ATOM 5903 C C . LEU B 1 140 ? 5.979 31.283 61.902 1.00 20.56 131 LEU B C 1
ATOM 5904 O O . LEU B 1 140 ? 4.752 31.385 61.896 1.00 23.94 131 LEU B O 1
ATOM 5920 N N . THR B 1 141 ? 6.607 30.120 62.059 1.00 23.05 132 THR B N 1
ATOM 5921 C CA . THR B 1 141 ? 5.908 28.859 62.324 1.00 18.00 132 THR B CA 1
ATOM 5922 C C . THR B 1 141 ? 6.284 28.205 63.648 1.00 23.62 132 THR B C 1
ATOM 5923 O O . THR B 1 141 ? 5.511 27.375 64.150 1.00 23.03 132 THR B O 1
ATOM 5934 N N . GLN B 1 142 ? 7.452 28.520 64.203 1.00 18.92 133 GLN B N 1
ATOM 5935 C CA . GLN B 1 142 ? 7.945 28.003 65.470 1.00 18.43 133 GLN B CA 1
ATOM 5936 C C . GLN B 1 142 ? 8.297 29.150 66.419 1.00 22.21 133 GLN B C 1
ATOM 5937 O O . GLN B 1 142 ? 9.316 29.099 67.130 1.00 21.15 133 GLN B O 1
ATOM 5951 N N . GLY B 1 143 ? 7.473 30.205 66.414 1.00 26.84 134 GLY B N 1
ATOM 5952 C CA . GLY B 1 143 ? 7.711 31.382 67.238 1.00 22.29 134 GLY B CA 1
ATOM 5953 C C . GLY B 1 143 ? 7.737 31.125 68.729 1.00 28.68 134 GLY B C 1
ATOM 5954 O O . GLY B 1 143 ? 8.303 31.932 69.478 1.00 28.92 134 GLY B O 1
ATOM 5958 N N . ASP B 1 144 ? 7.100 30.046 69.192 1.00 25.40 135 ASP B N 1
ATOM 5959 C CA . ASP B 1 144 ? 7.129 29.672 70.599 1.00 29.26 135 ASP B CA 1
ATOM 5960 C C . ASP B 1 144 ? 8.403 28.935 70.980 1.00 26.00 135 ASP B C 1
ATOM 5961 O O . ASP B 1 144 ? 8.615 28.648 72.160 1.00 30.84 135 ASP B O 1
ATOM 5970 N N . LYS B 1 145 ? 9.268 28.643 70.015 1.00 22.03 136 LYS B N 1
ATOM 5971 C CA . LYS B 1 145 ? 10.518 27.937 70.240 1.00 20.78 136 LYS B CA 1
ATOM 5972 C C . LYS B 1 145 ? 11.723 28.866 70.305 1.00 22.39 136 LYS B C 1
ATOM 5973 O O . LYS B 1 145 ? 12.673 28.582 71.040 1.00 23.68 136 LYS B O 1
ATOM 5992 N N . PHE B 1 146 ? 11.698 29.970 69.582 1.00 19.70 137 PHE B N 1
ATOM 5993 C CA . PHE B 1 146 ? 12.851 30.852 69.467 1.00 19.62 137 PHE B CA 1
ATOM 5994 C C . PHE B 1 146 ? 12.476 32.248 69.938 1.00 20.62 137 PHE B C 1
ATOM 5995 O O . PHE B 1 146 ? 11.469 32.808 69.498 1.00 20.93 137 PHE B O 1
ATOM 6012 N N . ALA B 1 147 ? 13.310 32.819 70.808 1.00 18.30 138 ALA B N 1
ATOM 6013 C CA . ALA B 1 147 ? 13.051 34.158 71.310 1.00 18.17 138 ALA B CA 1
ATOM 6014 C C . ALA B 1 147 ? 13.482 35.227 70.320 1.00 17.15 138 ALA B C 1
ATOM 6015 O O . ALA B 1 147 ? 12.934 36.345 70.338 1.00 19.82 138 ALA B O 1
ATOM 6022 N N . LYS B 1 148 ? 14.464 34.912 69.491 1.00 17.00 139 LYS B N 1
ATOM 6023 C CA . LYS B 1 148 ? 15.091 35.880 68.601 1.00 17.08 139 LYS B CA 1
ATOM 6024 C C . LYS B 1 148 ? 15.471 35.156 67.318 1.00 15.29 139 LYS B C 1
ATOM 6025 O O . LYS B 1 148 ? 15.878 33.989 67.360 1.00 18.74 139 LYS B O 1
ATOM 6044 N N . ALA B 1 149 ? 15.364 35.860 66.191 1.00 17.00 140 ALA B N 1
ATOM 6045 C CA . ALA B 1 149 ? 15.655 35.331 64.859 1.00 16.08 140 ALA B CA 1
ATOM 6046 C C . ALA B 1 149 ? 16.382 36.400 64.060 1.00 16.64 140 ALA B C 1
ATOM 6047 O O . ALA B 1 149 ? 15.985 37.574 64.093 1.00 18.67 140 ALA B O 1
ATOM 6054 N N . VAL B 1 150 ? 17.419 35.998 63.334 1.00 16.35 141 VAL B N 1
ATOM 6055 C CA . VAL B 1 150 ? 18.277 36.908 62.591 1.00 15.81 141 VAL B CA 1
ATOM 6056 C C . VAL B 1 150 ? 18.426 36.425 61.149 1.00 17.25 141 VAL B C 1
ATOM 6057 O O . VAL B 1 150 ? 19.352 35.671 60.801 1.00 16.12 141 VAL B O 1
ATOM 6070 N N . PRO B 1 151 ? 17.547 36.858 60.248 1.00 14.98 142 PRO B N 1
ATOM 6071 C CA . PRO B 1 151 ? 17.754 36.587 58.816 1.00 16.54 142 PRO B CA 1
ATOM 6072 C C . PRO B 1 151 ? 18.818 37.510 58.236 1.00 17.85 142 PRO B C 1
ATOM 6073 O O . PRO B 1 151 ? 18.730 38.733 58.376 1.00 18.05 142 PRO B O 1
ATOM 6084 N N . LEU B 1 152 ? 19.801 36.918 57.576 1.00 16.39 143 LEU B N 1
ATOM 6085 C CA . LEU B 1 152 ? 20.922 37.618 56.959 1.00 15.84 143 LEU B CA 1
ATOM 6086 C C . LEU B 1 152 ? 20.800 37.472 55.450 1.00 14.85 143 LEU B C 1
ATOM 6087 O O . LEU B 1 152 ? 20.755 36.348 54.940 1.00 15.55 143 LEU B O 1
ATOM 6103 N N . SER B 1 153 ? 20.810 38.585 54.731 1.00 17.46 144 SER B N 1
ATOM 6104 C CA . SER B 1 153 ? 20.815 38.556 53.272 1.00 16.46 144 SER B CA 1
ATOM 6105 C C . SER B 1 153 ? 19.799 37.544 52.746 1.00 15.98 144 SER B C 1
ATOM 6106 O O . SER B 1 153 ? 20.106 36.734 51.854 1.00 16.92 144 SER B O 1
ATOM 6114 N N . ALA B 1 154 ? 18.580 37.616 53.301 1.00 15.46 145 ALA B N 1
ATOM 6115 C CA . ALA B 1 154 ? 17.632 36.520 53.174 1.00 15.47 145 ALA B CA 1
ATOM 6116 C C . ALA B 1 154 ? 16.848 36.573 51.864 1.00 16.98 145 ALA B C 1
ATOM 6117 O O . ALA B 1 154 ? 16.646 37.626 51.255 1.00 17.08 145 ALA B O 1
ATOM 6124 N N . VAL B 1 155 ? 16.454 35.379 51.433 1.00 16.96 146 VAL B N 1
ATOM 6125 C CA . VAL B 1 155 ? 15.480 35.140 50.364 1.00 16.95 146 VAL B CA 1
ATOM 6126 C C . VAL B 1 155 ? 14.077 35.237 50.954 1.00 14.70 146 VAL B C 1
ATOM 6127 O O . VAL B 1 155 ? 13.679 34.409 51.780 1.00 19.19 146 VAL B O 1
ATOM 6140 N N . PHE B 1 156 ? 13.332 36.272 50.557 1.00 17.40 147 PHE B N 1
ATOM 6141 C CA . PHE B 1 156 ? 11.978 36.501 51.052 1.00 17.93 147 PHE B CA 1
ATOM 6142 C C . PHE B 1 156 ? 10.891 36.288 50.007 1.00 18.21 147 PHE B C 1
ATOM 6143 O O . PHE B 1 156 ? 9.686 36.290 50.359 1.00 20.47 147 PHE B O 1
ATOM 6160 N N . GLU B 1 157 ? 11.268 36.194 48.736 1.00 20.48 148 GLU B N 1
ATOM 6161 C CA . GLU B 1 157 ? 10.315 36.173 47.653 1.00 24.16 148 GLU B CA 1
ATOM 6162 C C . GLU B 1 157 ? 10.535 34.971 46.759 1.00 20.36 148 GLU B C 1
ATOM 6163 O O . GLU B 1 157 ? 11.652 34.540 46.516 1.00 20.78 148 GLU B O 1
ATOM 6175 N N . ALA B 1 158 ? 9.430 34.508 46.174 1.00 18.14 149 ALA B N 1
ATOM 6176 C CA . ALA B 1 158 ? 9.495 33.339 45.307 1.00 21.29 149 ALA B CA 1
ATOM 6177 C C . ALA B 1 158 ? 10.426 33.552 44.116 1.00 19.53 149 ALA B C 1
ATOM 6178 O O . ALA B 1 158 ? 11.138 32.627 43.696 1.00 26.72 149 ALA B O 1
ATOM 6185 N N . GLN B 1 159 ? 10.412 34.743 43.523 1.00 22.43 150 GLN B N 1
ATOM 6186 C CA . GLN B 1 159 ? 11.241 34.862 42.337 1.00 30.72 150 GLN B CA 1
ATOM 6187 C C . GLN B 1 159 ? 12.725 34.810 42.680 1.00 33.05 150 GLN B C 1
ATOM 6188 O O . GLN B 1 159 ? 13.539 34.413 41.835 1.00 34.43 150 GLN B O 1
ATOM 6202 N N . ASN B 1 160 ? 13.094 35.156 43.918 1.00 23.24 151 ASN B N 1
ATOM 6203 C CA . ASN B 1 160 ? 14.494 35.026 44.304 1.00 24.18 151 ASN B CA 1
ATOM 6204 C C . ASN B 1 160 ? 15.006 33.606 44.078 1.00 27.42 151 ASN B C 1
ATOM 6205 O O . ASN B 1 160 ? 16.218 33.395 43.910 1.00 25.18 151 ASN B O 1
ATOM 6216 N N . LEU B 1 161 ? 14.104 32.614 44.139 1.00 25.75 152 LEU B N 1
ATOM 6217 C CA . LEU B 1 161 ? 14.522 31.219 44.162 1.00 22.75 152 LEU B CA 1
ATOM 6218 C C . LEU B 1 161 ? 15.194 30.820 42.863 1.00 28.03 152 LEU B C 1
ATOM 6219 O O . LEU B 1 161 ? 16.035 29.919 42.843 1.00 25.83 152 LEU B O 1
ATOM 6235 N N . MET B 1 162 ? 14.817 31.448 41.764 1.00 25.91 153 MET B N 1
ATOM 6236 C CA . MET B 1 162 ? 15.389 31.093 40.476 1.00 32.23 153 MET B CA 1
ATOM 6237 C C . MET B 1 162 ? 16.779 31.666 40.267 1.00 28.16 153 MET B C 1
ATOM 6238 O O . MET B 1 162 ? 17.445 31.274 39.307 1.00 40.16 153 MET B O 1
ATOM 6252 N N . ASP B 1 163 ? 17.236 32.561 41.136 1.00 34.98 154 ASP B N 1
ATOM 6253 C CA . ASP B 1 163 ? 18.541 33.188 40.998 1.00 38.13 154 ASP B CA 1
ATOM 6254 C C . ASP B 1 163 ? 19.634 32.454 41.756 1.00 31.97 154 ASP B C 1
ATOM 6255 O O . ASP B 1 163 ? 20.784 32.900 41.741 1.00 36.64 154 ASP B O 1
ATOM 6262 N N . LEU B 1 164 ? 19.309 31.346 42.407 1.00 30.07 155 LEU B N 1
ATOM 6263 C CA . LEU B 1 164 ? 20.212 30.721 43.364 1.00 24.92 155 LEU B CA 1
ATOM 6264 C C . LEU B 1 164 ? 20.960 29.539 42.751 1.00 21.59 155 LEU B C 1
ATOM 6265 O O . LEU B 1 164 ? 20.654 29.077 41.645 1.00 28.19 155 LEU B O 1
ATOM 6281 N N . GLU B 1 165 ? 21.940 29.036 43.514 1.00 22.81 156 GLU B N 1
ATOM 6282 C CA . GLU B 1 165 ? 22.904 28.041 43.039 1.00 25.78 156 GLU B CA 1
ATOM 6283 C C . GLU B 1 165 ? 22.453 26.612 43.245 1.00 29.17 156 GLU B C 1
ATOM 6284 O O . GLU B 1 165 ? 23.249 25.737 43.618 1.00 25.72 156 GLU B O 1
ATOM 6296 N N . TRP B 1 166 ? 21.195 26.318 42.962 1.00 24.71 157 TRP B N 1
ATOM 6297 C CA . TRP B 1 166 ? 20.677 24.967 43.078 1.00 20.02 157 TRP B CA 1
ATOM 6298 C C . TRP B 1 166 ? 21.429 23.986 42.196 1.00 26.91 157 TRP B C 1
ATOM 6299 O O . TRP B 1 166 ? 21.813 24.317 41.074 1.00 26.10 157 TRP B O 1
ATOM 6320 N N . ASN B 1 167 ? 21.611 22.758 42.698 1.00 19.56 158 ASN B N 1
ATOM 6321 C CA . ASN B 1 167 ? 22.066 21.674 41.826 1.00 24.52 158 ASN B CA 1
ATOM 6322 C C . ASN B 1 167 ? 20.941 21.265 40.861 1.00 24.47 158 ASN B C 1
ATOM 6323 O O . ASN B 1 167 ? 19.814 21.761 40.922 1.00 25.83 158 ASN B O 1
ATOM 6334 N N . ASP B 1 168 ? 21.257 20.348 39.938 1.00 25.14 159 ASP B N 1
ATOM 6335 C CA . ASP B 1 168 ? 20.351 20.068 38.835 1.00 23.63 159 ASP B CA 1
ATOM 6336 C C . ASP B 1 168 ? 19.032 19.481 39.313 1.00 25.69 159 ASP B C 1
ATOM 6337 O O . ASP B 1 168 ? 17.954 19.874 38.842 1.00 23.08 159 ASP B O 1
ATOM 6346 N N . PHE B 1 169 ? 19.097 18.478 40.200 1.00 23.12 160 PHE B N 1
ATOM 6347 C CA . PHE B 1 169 ? 17.870 17.803 40.645 1.00 29.83 160 PHE B CA 1
ATOM 6348 C C . PHE B 1 169 ? 17.000 18.732 41.490 1.00 24.22 160 PHE B C 1
ATOM 6349 O O . PHE B 1 169 ? 15.763 18.709 41.368 1.00 21.76 160 PHE B O 1
ATOM 6366 N N . SER B 1 170 ? 17.617 19.567 42.344 1.00 22.41 161 SER B N 1
ATOM 6367 C CA . SER B 1 170 ? 16.821 20.492 43.138 1.00 19.82 161 SER B CA 1
ATOM 6368 C C . SER B 1 170 ? 16.287 21.623 42.269 1.00 21.86 161 SER B C 1
ATOM 6369 O O . SER B 1 170 ? 15.131 22.044 42.424 1.00 21.79 161 SER B O 1
ATOM 6377 N N . LYS B 1 171 ? 17.093 22.100 41.312 1.00 18.65 162 LYS B N 1
ATOM 6378 C CA . LYS B 1 171 ? 16.603 23.160 40.425 1.00 23.12 162 LYS B CA 1
ATOM 6379 C C . LYS B 1 171 ? 15.366 22.700 39.664 1.00 25.17 162 LYS B C 1
ATOM 6380 O O . LYS B 1 171 ? 14.414 23.472 39.490 1.00 22.77 162 LYS B O 1
ATOM 6399 N N . GLU B 1 172 ? 15.345 21.438 39.220 1.00 21.44 163 GLU B N 1
ATOM 6400 C CA . GLU B 1 172 ? 14.186 20.958 38.473 1.00 25.62 163 GLU B CA 1
ATOM 6401 C C . GLU B 1 172 ? 12.932 20.968 39.335 1.00 20.51 163 GLU B C 1
ATOM 6402 O O . GLU B 1 172 ? 11.826 21.242 38.831 1.00 22.43 163 GLU B O 1
ATOM 6414 N N . ALA B 1 173 ? 13.070 20.651 40.633 1.00 20.54 164 ALA B N 1
ATOM 6415 C CA . ALA B 1 173 ? 11.933 20.714 41.547 1.00 21.63 164 ALA B CA 1
ATOM 6416 C C . ALA B 1 173 ? 11.511 22.153 41.805 1.00 20.19 164 ALA B C 1
ATOM 6417 O O . ALA B 1 173 ? 10.303 22.439 41.915 1.00 23.16 164 ALA B O 1
ATOM 6424 N N . ILE B 1 174 ? 12.478 23.071 41.896 1.00 20.56 165 ILE B N 1
ATOM 6425 C CA . ILE B 1 174 ? 12.162 24.487 42.092 1.00 20.39 165 ILE B CA 1
ATOM 6426 C C . ILE B 1 174 ? 11.397 25.029 40.882 1.00 22.22 165 ILE B C 1
ATOM 6427 O O . ILE B 1 174 ? 10.341 25.652 41.032 1.00 24.52 165 ILE B O 1
ATOM 6443 N N . ILE B 1 175 ? 11.908 24.795 39.664 1.00 19.70 166 ILE B N 1
ATOM 6444 C CA . ILE B 1 175 ? 11.206 25.259 38.467 1.00 19.07 166 ILE B CA 1
ATOM 6445 C C . ILE B 1 175 ? 9.807 24.663 38.426 1.00 23.17 166 ILE B C 1
ATOM 6446 O O . ILE B 1 175 ? 8.821 25.352 38.119 1.00 24.82 166 ILE B O 1
ATOM 6462 N N . GLY B 1 176 ? 9.700 23.360 38.718 1.00 25.59 167 GLY B N 1
ATOM 6463 C CA . GLY B 1 176 ? 8.441 22.648 38.539 1.00 25.85 167 GLY B CA 1
ATOM 6464 C C . GLY B 1 176 ? 7.362 23.011 39.538 1.00 24.62 167 GLY B C 1
ATOM 6465 O O . GLY B 1 176 ? 6.174 22.787 39.264 1.00 30.45 167 GLY B O 1
ATOM 6469 N N . ASN B 1 177 ? 7.740 23.601 40.656 1.00 25.80 168 ASN B N 1
ATOM 6470 C CA . ASN B 1 177 ? 6.800 23.979 41.700 1.00 30.49 168 ASN B CA 1
ATOM 6471 C C . ASN B 1 177 ? 6.757 25.476 41.932 1.00 33.48 168 ASN B C 1
ATOM 6472 O O . ASN B 1 177 ? 6.051 25.929 42.843 1.00 27.66 168 ASN B O 1
ATOM 6483 N N . LEU B 1 178 ? 7.467 26.257 41.117 1.00 21.62 169 LEU B N 1
ATOM 6484 C CA . LEU B 1 178 ? 7.470 27.706 41.264 1.00 20.82 169 LEU B CA 1
ATOM 6485 C C . LEU B 1 178 ? 6.056 28.270 41.205 1.00 26.43 169 LEU B C 1
ATOM 6486 O O . LEU B 1 178 ? 5.722 29.213 41.927 1.00 24.94 169 LEU B O 1
ATOM 6502 N N . SER B 1 179 ? 5.215 27.716 40.331 1.00 25.29 170 SER B N 1
ATOM 6503 C CA . SER B 1 179 ? 3.856 28.240 40.209 1.00 28.18 170 SER B CA 1
ATOM 6504 C C . SER B 1 179 ? 2.989 27.914 41.421 1.00 33.79 170 SER B C 1
ATOM 6505 O O . SER B 1 179 ? 1.821 28.338 41.448 1.00 35.58 170 SER B O 1
ATOM 6513 N N . SER B 1 180 ? 3.516 27.188 42.397 1.00 29.04 171 SER B N 1
ATOM 6514 C CA . SER B 1 180 ? 2.782 26.797 43.593 1.00 31.14 171 SER B CA 1
ATOM 6515 C C . SER B 1 180 ? 3.308 27.442 44.870 1.00 33.08 171 SER B C 1
ATOM 6516 O O . SER B 1 180 ? 2.880 27.050 45.961 1.00 35.87 171 SER B O 1
ATOM 6524 N N . VAL B 1 181 ? 4.259 28.375 44.777 1.00 28.56 172 VAL B N 1
ATOM 6525 C CA . VAL B 1 181 ? 4.857 28.928 45.985 1.00 21.62 172 VAL B CA 1
ATOM 6526 C C . VAL B 1 181 ? 4.006 30.051 46.565 1.00 27.39 172 VAL B C 1
ATOM 6527 O O . VAL B 1 181 ? 3.699 30.065 47.764 1.00 23.26 172 VAL B O 1
ATOM 6540 N N . LYS B 1 182 ? 3.667 31.043 45.750 1.00 26.72 173 LYS B N 1
ATOM 6541 C CA . LYS B 1 182 ? 2.991 32.223 46.272 1.00 21.23 173 LYS B CA 1
ATOM 6542 C C . LYS B 1 182 ? 1.682 31.842 46.958 1.00 19.75 173 LYS B C 1
ATOM 6543 O O . LYS B 1 182 ? 0.909 31.016 46.463 1.00 28.24 173 LYS B O 1
ATOM 6562 N N . GLY B 1 183 ? 1.457 32.460 48.124 1.00 22.95 174 GLY B N 1
ATOM 6563 C CA . GLY B 1 183 ? 0.218 32.244 48.852 1.00 23.77 174 GLY B CA 1
ATOM 6564 C C . GLY B 1 183 ? 0.093 30.892 49.528 1.00 26.95 174 GLY B C 1
ATOM 6565 O O . GLY B 1 183 ? -1.025 30.433 49.789 1.00 28.70 174 GLY B O 1
ATOM 6569 N N . THR B 1 184 ? 1.213 30.243 49.814 1.00 23.89 175 THR B N 1
ATOM 6570 C CA . THR B 1 184 ? 1.257 28.951 50.476 1.00 19.54 175 THR B CA 1
ATOM 6571 C C . THR B 1 184 ? 2.248 29.042 51.636 1.00 21.32 175 THR B C 1
ATOM 6572 O O . THR B 1 184 ? 2.927 30.061 51.818 1.00 24.58 175 THR B O 1
ATOM 6583 N N . GLU B 1 185 ? 2.362 27.930 52.390 1.00 26.22 176 GLU B N 1
ATOM 6584 C CA . GLU B 1 185 ? 3.308 27.841 53.493 1.00 25.16 176 GLU B CA 1
ATOM 6585 C C . GLU B 1 185 ? 4.750 27.974 53.051 1.00 28.82 176 GLU B C 1
ATOM 6586 O O . GLU B 1 185 ? 5.644 28.038 53.918 1.00 25.05 176 GLU B O 1
ATOM 6594 N N . HIS B 1 186 ? 5.022 28.007 51.754 1.00 20.44 177 HIS B N 1
ATOM 6595 C CA . HIS B 1 186 ? 6.366 28.216 51.258 1.00 19.79 177 HIS B CA 1
ATOM 6596 C C . HIS B 1 186 ? 6.683 29.677 50.971 1.00 23.19 177 HIS B C 1
ATOM 6597 O O . HIS B 1 186 ? 7.832 29.991 50.630 1.00 20.95 177 HIS B O 1
ATOM 6611 N N . ASP B 1 187 ? 5.708 30.564 51.104 1.00 20.57 178 ASP B N 1
ATOM 6612 C CA . ASP B 1 187 ? 5.852 31.986 50.803 1.00 16.43 178 ASP B CA 1
ATOM 6613 C C . ASP B 1 187 ? 5.967 32.763 52.098 1.00 19.58 178 ASP B C 1
ATOM 6614 O O . ASP B 1 187 ? 5.010 32.772 52.882 1.00 19.87 178 ASP B O 1
ATOM 6623 N N . PRO B 1 188 ? 7.109 33.409 52.388 1.00 18.54 179 PRO B N 1
ATOM 6624 C CA . PRO B 1 188 ? 7.247 34.084 53.687 1.00 20.88 179 PRO B CA 1
ATOM 6625 C C . PRO B 1 188 ? 6.178 35.112 53.945 1.00 24.80 179 PRO B C 1
ATOM 6626 O O . PRO B 1 188 ? 5.813 35.335 55.102 1.00 23.40 179 PRO B O 1
ATOM 6637 N N . TYR B 1 189 ? 5.670 35.753 52.901 1.00 20.16 180 TYR B N 1
ATOM 6638 C CA . TYR B 1 189 ? 4.643 36.764 53.086 1.00 21.76 180 TYR B CA 1
ATOM 6639 C C . TYR B 1 189 ? 3.323 36.140 53.525 1.00 25.51 180 TYR B C 1
ATOM 6640 O O . TYR B 1 189 ? 2.616 36.709 54.359 1.00 24.04 180 TYR B O 1
ATOM 6658 N N . TYR B 1 190 ? 2.990 34.960 52.992 1.00 23.89 181 TYR B N 1
ATOM 6659 C CA . TYR B 1 190 ? 1.817 34.228 53.454 1.00 19.29 181 TYR B CA 1
ATOM 6660 C C . TYR B 1 190 ? 1.993 33.772 54.890 1.00 21.74 181 TYR B C 1
ATOM 6661 O O . TYR B 1 190 ? 1.064 33.870 55.697 1.00 24.43 181 TYR B O 1
ATOM 6679 N N . LEU B 1 191 ? 3.186 33.282 55.233 1.00 20.65 182 LEU B N 1
ATOM 6680 C CA . LEU B 1 191 ? 3.416 32.865 56.608 1.00 20.66 182 LEU B CA 1
ATOM 6681 C C . LEU B 1 191 ? 3.284 34.043 57.558 1.00 24.64 182 LEU B C 1
ATOM 6682 O O . LEU B 1 191 ? 2.801 33.906 58.689 1.00 30.22 182 LEU B O 1
ATOM 6698 N N . LEU B 1 192 ? 3.741 35.209 57.119 1.00 22.18 183 LEU B N 1
ATOM 6699 C CA . LEU B 1 192 ? 3.671 36.398 57.957 1.00 21.21 183 LEU B CA 1
ATOM 6700 C C . LEU B 1 192 ? 2.227 36.777 58.229 1.00 23.16 183 LEU B C 1
ATOM 6701 O O . LEU B 1 192 ? 1.843 37.024 59.383 1.00 30.45 183 LEU B O 1
ATOM 6717 N N . ASP B 1 193 ? 1.417 36.817 57.175 1.00 27.02 184 ASP B N 1
ATOM 6718 C CA . ASP B 1 193 ? 0.008 37.153 57.330 1.00 25.26 184 ASP B CA 1
ATOM 6719 C C . ASP B 1 193 ? -0.716 36.147 58.214 1.00 36.72 184 ASP B C 1
ATOM 6720 O O . ASP B 1 193 ? -1.594 36.524 59.002 1.00 30.15 184 ASP B O 1
ATOM 6729 N N . LYS B 1 194 ? -0.364 34.867 58.099 1.00 30.32 185 LYS B N 1
ATOM 6730 C CA . LYS B 1 194 ? -1.004 33.844 58.913 1.00 30.32 185 LYS B CA 1
ATOM 6731 C C . LYS B 1 194 ? -0.581 33.952 60.376 1.00 32.05 185 LYS B C 1
ATOM 6732 O O . LYS B 1 194 ? -1.419 33.841 61.279 1.00 33.33 185 LYS B O 1
ATOM 6740 N N . ALA B 1 195 ? 0.710 34.196 60.628 1.00 28.40 186 ALA B N 1
ATOM 6741 C CA . ALA B 1 195 ? 1.208 34.243 62.001 1.00 31.10 186 ALA B CA 1
ATOM 6742 C C . ALA B 1 195 ? 0.499 35.320 62.807 1.00 41.47 186 ALA B C 1
ATOM 6743 O O . ALA B 1 195 ? 0.127 35.093 63.965 1.00 36.32 186 ALA B O 1
ATOM 6750 N N . VAL B 1 196 ? 0.334 36.501 62.215 1.00 28.28 187 VAL B N 1
ATOM 6751 C CA A VAL B 1 196 ? -0.388 37.593 62.856 0.62 38.20 187 VAL B CA 1
ATOM 6752 C CA B VAL B 1 196 ? -0.375 37.573 62.901 0.38 38.29 187 VAL B CA 1
ATOM 6753 C C . VAL B 1 196 ? -1.822 37.172 63.150 1.00 46.48 187 VAL B C 1
ATOM 6754 O O . VAL B 1 196 ? -2.361 37.409 64.247 1.00 35.87 187 VAL B O 1
ATOM 6777 N N . ALA B 1 197 ? -2.457 36.541 62.169 1.00 32.51 188 ALA B N 1
ATOM 6778 C CA . ALA B 1 197 ? -3.865 36.204 62.288 1.00 27.76 188 ALA B CA 1
A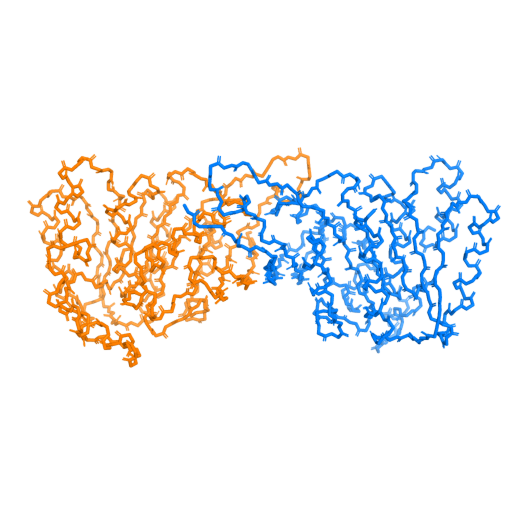TOM 6779 C C . ALA B 1 197 ? -4.127 35.231 63.428 1.00 35.51 188 ALA B C 1
ATOM 6780 O O . ALA B 1 197 ? -5.155 35.335 64.111 1.00 42.77 188 ALA B O 1
ATOM 6787 N N . GLU B 1 198 ? -3.248 34.248 63.620 1.00 28.23 189 GLU B N 1
ATOM 6788 C CA . GLU B 1 198 ? -3.408 33.262 64.675 1.00 34.68 189 GLU B CA 1
ATOM 6789 C C . GLU B 1 198 ? -2.790 33.722 65.986 1.00 43.01 189 GLU B C 1
ATOM 6790 O O . GLU B 1 198 ? -2.610 32.906 66.902 1.00 45.64 189 GLU B O 1
ATOM 6798 N N . ASP B 1 199 ? -2.492 35.020 66.097 1.00 36.77 190 ASP B N 1
ATOM 6799 C CA . ASP B 1 199 ? -1.973 35.611 67.329 1.00 50.25 190 ASP B CA 1
ATOM 6800 C C . ASP B 1 199 ? -0.739 34.855 67.802 1.00 46.28 190 ASP B C 1
ATOM 6801 O O . ASP B 1 199 ? -0.563 34.576 68.991 1.00 34.61 190 ASP B O 1
ATOM 6808 N N . LYS B 1 200 ? 0.122 34.497 66.859 1.00 38.31 191 LYS B N 1
ATOM 6809 C CA . LYS B 1 200 ? 1.289 33.702 67.195 1.00 43.83 191 LYS B CA 1
ATOM 6810 C C . LYS B 1 200 ? 2.395 34.612 67.710 1.00 30.64 191 LYS B C 1
ATOM 6811 O O . LYS B 1 200 ? 2.504 35.781 67.315 1.00 32.56 191 LYS B O 1
ATOM 6830 N N . GLN B 1 201 ? 3.141 34.088 68.669 1.00 34.52 192 GLN B N 1
ATOM 6831 C CA . GLN B 1 201 ? 4.395 34.691 69.076 1.00 29.77 192 GLN B CA 1
ATOM 6832 C C . GLN B 1 201 ? 5.323 34.803 67.874 1.00 26.10 192 GLN B C 1
ATOM 6833 O O . GLN B 1 201 ? 5.526 33.833 67.153 1.00 29.28 192 GLN B O 1
ATOM 6847 N N . ILE B 1 202 ? 5.869 35.990 67.648 1.00 26.37 193 ILE B N 1
ATOM 6848 C CA . ILE B 1 202 ? 6.912 36.202 66.645 1.00 24.26 193 ILE B CA 1
ATOM 6849 C C . ILE B 1 202 ? 8.188 36.548 67.389 1.00 18.93 193 ILE B C 1
ATOM 6850 O O . ILE B 1 202 ? 8.167 37.445 68.246 1.00 22.11 193 ILE B O 1
ATOM 6866 N N . PRO B 1 203 ? 9.291 35.872 67.112 1.00 19.76 194 PRO B N 1
ATOM 6867 C CA . PRO B 1 203 ? 10.554 36.211 67.790 1.00 18.13 194 PRO B CA 1
ATOM 6868 C C . PRO B 1 203 ? 10.945 37.657 67.515 1.00 20.85 194 PRO B C 1
ATOM 6869 O O . PRO B 1 203 ? 10.588 38.248 66.500 1.00 22.27 194 PRO B O 1
ATOM 6880 N N . LYS B 1 204 ? 11.736 38.226 68.430 1.00 18.99 195 LYS B N 1
ATOM 6881 C CA . LYS B 1 204 ? 12.378 39.499 68.118 1.00 18.93 195 LYS B CA 1
ATOM 6882 C C . LYS B 1 204 ? 13.244 39.315 66.869 1.00 18.47 195 LYS B C 1
ATOM 6883 O O . LYS B 1 204 ? 13.999 38.342 66.755 1.00 18.95 195 LYS B O 1
ATOM 6891 N N . LEU B 1 205 ? 13.123 40.248 65.921 1.00 17.04 196 LEU B N 1
ATOM 6892 C CA . LEU B 1 205 ? 13.768 40.147 64.622 1.00 17.75 196 LEU B CA 1
ATOM 6893 C C . LEU B 1 205 ? 14.891 41.160 64.464 1.00 19.27 196 LEU B C 1
ATOM 6894 O O . LEU B 1 205 ? 14.689 42.368 64.678 1.00 21.89 196 LEU B O 1
ATOM 6910 N N . LEU B 1 206 ? 16.066 40.665 64.057 1.00 16.89 197 LEU B N 1
ATOM 6911 C CA . LEU B 1 206 ? 17.167 41.498 63.585 1.00 21.03 197 LEU B CA 1
ATOM 6912 C C . LEU B 1 206 ? 17.436 41.058 62.153 1.00 17.12 197 LEU B C 1
ATOM 6913 O O . LEU B 1 206 ? 17.856 39.919 61.919 1.00 19.42 197 LEU B O 1
ATOM 6929 N N . ILE B 1 207 ? 17.139 41.934 61.195 1.00 17.25 198 ILE B N 1
ATOM 6930 C CA . ILE B 1 207 ? 17.290 41.628 59.778 1.00 16.35 198 ILE B CA 1
ATOM 6931 C C . ILE B 1 207 ? 18.452 42.436 59.243 1.00 18.84 198 ILE B C 1
ATOM 6932 O O . ILE B 1 207 ? 18.523 43.645 59.464 1.00 18.04 198 ILE B O 1
ATOM 6948 N N . MET B 1 208 ? 19.381 41.777 58.554 1.00 18.73 199 MET B N 1
ATOM 6949 C CA . MET B 1 208 ? 20.597 42.444 58.088 1.00 16.59 199 MET B CA 1
ATOM 6950 C C . MET B 1 208 ? 20.842 42.093 56.626 1.00 17.67 199 MET B C 1
ATOM 6951 O O . MET B 1 208 ? 20.606 40.960 56.189 1.00 19.76 199 MET B O 1
ATOM 6965 N N . CYS B 1 209 ? 21.309 43.075 55.868 1.00 17.99 200 CYS B N 1
ATOM 6966 C CA . CYS B 1 209 ? 21.715 42.844 54.489 1.00 17.01 200 CYS B CA 1
ATOM 6967 C C . CYS B 1 209 ? 22.712 43.918 54.079 1.00 18.82 200 CYS B C 1
ATOM 6968 O O . CYS B 1 209 ? 22.574 45.080 54.465 1.00 25.21 200 CYS B O 1
ATOM 6976 N N . GLY B 1 210 ? 23.683 43.543 53.272 1.00 20.91 201 GLY B N 1
ATOM 6977 C CA . GLY B 1 210 ? 24.596 44.518 52.720 1.00 23.87 201 GLY B CA 1
ATOM 6978 C C . GLY B 1 210 ? 23.991 45.239 51.531 1.00 21.59 201 GLY B C 1
ATOM 6979 O O . GLY B 1 210 ? 23.253 44.662 50.734 1.00 21.10 201 GLY B O 1
ATOM 6983 N N . LYS B 1 211 ? 24.393 46.500 51.365 1.00 19.15 202 LYS B N 1
ATOM 6984 C CA . LYS B 1 211 ? 23.788 47.356 50.349 1.00 21.44 202 LYS B CA 1
ATOM 6985 C C . LYS B 1 211 ? 24.127 46.945 48.920 1.00 24.35 202 LYS B C 1
ATOM 6986 O O . LYS B 1 211 ? 23.413 47.342 47.996 1.00 26.84 202 LYS B O 1
ATOM 6994 N N . GLN B 1 212 ? 25.179 46.157 48.709 1.00 20.89 203 GLN B N 1
ATOM 6995 C CA . GLN B 1 212 ? 25.544 45.698 47.373 1.00 24.34 203 GLN B CA 1
ATOM 6996 C C . GLN B 1 212 ? 24.951 44.331 47.032 1.00 27.58 203 GLN B C 1
ATOM 6997 O O . GLN B 1 212 ? 25.161 43.840 45.920 1.00 24.81 203 GLN B O 1
ATOM 7011 N N . ASP B 1 213 ? 24.242 43.699 47.957 1.00 23.08 204 ASP B N 1
ATOM 7012 C CA . ASP B 1 213 ? 23.689 42.367 47.742 1.00 20.06 204 ASP B CA 1
ATOM 7013 C C . ASP B 1 213 ? 22.596 42.407 46.682 1.00 20.98 204 ASP B C 1
ATOM 7014 O O . ASP B 1 213 ? 21.794 43.331 46.649 1.00 22.80 204 ASP B O 1
ATOM 7023 N N . PHE B 1 214 ? 22.566 41.393 45.808 1.00 21.89 205 PHE B N 1
ATOM 7024 C CA . PHE B 1 214 ? 21.502 41.338 44.808 1.00 19.00 205 PHE B CA 1
ATOM 7025 C C . PHE B 1 214 ? 20.124 41.211 45.438 1.00 19.69 205 PHE B C 1
ATOM 7026 O O . PHE B 1 214 ? 19.119 41.498 44.760 1.00 23.19 205 PHE B O 1
ATOM 7043 N N . LEU B 1 215 ? 20.040 40.824 46.711 1.00 19.43 206 LEU B N 1
ATOM 7044 C CA . LEU B 1 215 ? 18.771 40.691 47.419 1.00 18.88 206 LEU B CA 1
ATOM 7045 C C . LEU B 1 215 ? 18.415 41.916 48.255 1.00 23.64 206 LEU B C 1
ATOM 7046 O O . LEU B 1 215 ? 17.382 41.908 48.932 1.00 22.65 206 LEU B O 1
ATOM 7062 N N . TYR B 1 216 ? 19.209 42.981 48.195 1.00 19.07 207 TYR B N 1
ATOM 7063 C CA . TYR B 1 216 ? 19.018 44.104 49.103 1.00 19.09 207 TYR B CA 1
ATOM 7064 C C . TYR B 1 216 ? 17.653 44.758 48.918 1.00 27.06 207 TYR B C 1
ATOM 7065 O O . TYR B 1 216 ? 16.959 45.053 49.899 1.00 21.13 207 TYR B O 1
ATOM 7083 N N . GLN B 1 217 ? 17.262 45.041 47.670 1.00 25.29 208 GLN B N 1
ATOM 7084 C CA . GLN B 1 217 ? 15.978 45.710 47.469 1.00 25.16 208 GLN B CA 1
ATOM 7085 C C . GLN B 1 217 ? 14.816 44.835 47.924 1.00 24.30 208 GLN B C 1
ATOM 7086 O O . GLN B 1 217 ? 13.864 45.338 48.530 1.00 23.50 208 GLN B O 1
ATOM 7100 N N . ASP B 1 218 ? 14.897 43.516 47.703 1.00 24.58 209 ASP B N 1
ATOM 7101 C CA . ASP B 1 218 ? 13.831 42.640 48.199 1.00 22.16 209 ASP B CA 1
ATOM 7102 C C . ASP B 1 218 ? 13.824 42.601 49.722 1.00 22.77 209 ASP B C 1
ATOM 7103 O O . ASP B 1 218 ? 12.767 42.450 50.337 1.00 21.67 209 ASP B O 1
ATOM 7112 N N . ASN B 1 219 ? 14.985 42.768 50.353 1.00 19.08 210 ASN B N 1
ATOM 7113 C CA . ASN B 1 219 ? 15.030 42.926 51.803 1.00 17.76 210 ASN B CA 1
ATOM 7114 C C . ASN B 1 219 ? 14.316 44.204 52.242 1.00 21.20 210 ASN B C 1
ATOM 7115 O O . ASN B 1 219 ? 13.563 44.204 53.219 1.00 19.93 210 ASN B O 1
ATOM 7126 N N . LEU B 1 220 ? 14.554 45.323 51.534 1.00 19.73 211 LEU B N 1
ATOM 7127 C CA . LEU B 1 220 ? 13.861 46.556 51.881 1.00 18.84 211 LEU B CA 1
ATOM 7128 C C . LEU B 1 220 ? 12.358 46.399 51.705 1.00 20.05 211 LEU B C 1
ATOM 7129 O O . LEU B 1 220 ? 11.569 46.935 52.491 1.00 21.73 211 LEU B O 1
ATOM 7145 N N . ASP B 1 221 ? 11.939 45.709 50.646 1.00 20.75 212 ASP B N 1
ATOM 7146 C CA . ASP B 1 221 ? 10.506 45.517 50.433 1.00 21.20 212 ASP B CA 1
ATOM 7147 C C . ASP B 1 221 ? 9.886 44.740 51.588 1.00 21.18 212 ASP B C 1
ATOM 7148 O O . ASP B 1 221 ? 8.765 45.037 52.032 1.00 21.92 212 ASP B O 1
ATOM 7157 N N . PHE B 1 222 ? 10.593 43.726 52.075 1.00 22.63 213 PHE B N 1
ATOM 7158 C CA . PHE B 1 222 ? 10.074 42.919 53.164 1.00 16.88 213 PHE B CA 1
ATOM 7159 C C . PHE B 1 222 ? 9.933 43.741 54.437 1.00 19.96 213 PHE B C 1
ATOM 7160 O O . PHE B 1 222 ? 8.898 43.669 55.114 1.00 18.48 213 PHE B O 1
ATOM 7177 N N . ILE B 1 223 ? 10.975 44.498 54.807 1.00 22.29 214 ILE B N 1
ATOM 7178 C CA . ILE B 1 223 ? 10.864 45.260 56.050 1.00 17.54 214 ILE B CA 1
ATOM 7179 C C . ILE B 1 223 ? 9.837 46.376 55.920 1.00 19.74 214 ILE B C 1
ATOM 7180 O O . ILE B 1 223 ? 9.224 46.779 56.910 1.00 20.51 214 ILE B O 1
ATOM 7196 N N . ASP B 1 224 ? 9.661 46.935 54.725 1.00 19.81 215 ASP B N 1
ATOM 7197 C CA . ASP B 1 224 ? 8.592 47.897 54.510 1.00 20.09 215 ASP B CA 1
ATOM 7198 C C . ASP B 1 224 ? 7.220 47.282 54.784 1.00 22.79 215 ASP B C 1
ATOM 7199 O O . ASP B 1 224 ? 6.347 47.915 55.407 1.00 20.44 215 ASP B O 1
ATOM 7208 N N . TYR B 1 225 ? 7.008 46.046 54.341 1.00 20.44 216 TYR B N 1
ATOM 7209 C CA . TYR B 1 225 ? 5.767 45.363 54.663 1.00 18.00 216 TYR B CA 1
ATOM 7210 C C . TYR B 1 225 ? 5.649 45.095 56.162 1.00 20.57 216 TYR B C 1
ATOM 7211 O O . TYR B 1 225 ? 4.590 45.336 56.757 1.00 19.34 216 TYR B O 1
ATOM 7229 N N . LEU B 1 226 ? 6.717 44.611 56.802 1.00 17.74 217 LEU B N 1
ATOM 7230 C CA . LEU B 1 226 ? 6.698 44.482 58.259 1.00 18.61 217 LEU B CA 1
ATOM 7231 C C . LEU B 1 226 ? 6.225 45.775 58.924 1.00 19.74 217 LEU B C 1
ATOM 7232 O O . LEU B 1 226 ? 5.398 45.752 59.848 1.00 18.55 217 LEU B O 1
ATOM 7248 N N . SER B 1 227 ? 6.775 46.918 58.486 1.00 19.78 218 SER B N 1
ATOM 7249 C CA . SER B 1 227 ? 6.377 48.189 59.080 1.00 18.55 218 SER B CA 1
ATOM 7250 C C . SER B 1 227 ? 4.877 48.436 58.878 1.00 18.60 218 SER B C 1
ATOM 7251 O O . SER B 1 227 ? 4.179 48.919 59.784 1.00 21.19 218 SER B O 1
ATOM 7259 N N . ARG B 1 228 ? 4.366 48.128 57.680 1.00 20.02 219 ARG B N 1
ATOM 7260 C CA . ARG B 1 228 ? 2.969 48.439 57.374 1.00 20.48 219 ARG B CA 1
ATOM 7261 C C . ARG B 1 228 ? 2.004 47.571 58.174 1.00 25.05 219 ARG B C 1
ATOM 7262 O O . ARG B 1 228 ? 0.887 48.004 58.460 1.00 20.43 219 ARG B O 1
ATOM 7283 N N . ILE B 1 229 ? 2.391 46.342 58.520 1.00 19.63 220 ILE B N 1
ATOM 7284 C CA . ILE B 1 229 ? 1.524 45.493 59.327 1.00 22.21 220 ILE B CA 1
ATOM 7285 C C . ILE B 1 229 ? 1.945 45.464 60.796 1.00 21.17 220 ILE B C 1
ATOM 7286 O O . ILE B 1 229 ? 1.479 44.617 61.563 1.00 21.98 220 ILE B O 1
ATOM 7302 N N . ASN B 1 230 ? 2.814 46.384 61.204 1.00 20.81 221 ASN B N 1
ATOM 7303 C CA . ASN B 1 230 ? 3.124 46.635 62.612 1.00 21.44 221 ASN B CA 1
ATOM 7304 C C . ASN B 1 230 ? 3.781 45.438 63.292 1.00 21.05 221 ASN B C 1
ATOM 7305 O O . ASN B 1 230 ? 3.541 45.172 64.474 1.00 23.91 221 ASN B O 1
ATOM 7316 N N . VAL B 1 231 ? 4.661 44.733 62.583 1.00 20.59 222 VAL B N 1
ATOM 7317 C CA . VAL B 1 231 ? 5.481 43.695 63.167 1.00 20.14 222 VAL B CA 1
ATOM 7318 C C . VAL B 1 231 ? 6.820 44.321 63.552 1.00 23.61 222 VAL B C 1
ATOM 7319 O O . VAL B 1 231 ? 7.478 44.895 62.672 1.00 23.13 222 VAL B O 1
ATOM 7332 N N . PRO B 1 232 ? 7.233 44.260 64.801 1.00 22.31 223 PRO B N 1
ATOM 7333 C CA . PRO B 1 232 ? 8.477 44.938 65.186 1.00 22.09 223 PRO B CA 1
ATOM 7334 C C . PRO B 1 232 ? 9.707 44.244 64.629 1.00 19.89 223 PRO B C 1
ATOM 7335 O O . PRO B 1 232 ? 9.748 43.021 64.459 1.00 24.20 223 PRO B O 1
ATOM 7346 N N . TYR B 1 233 ? 10.721 45.057 64.317 1.00 20.72 224 TYR B N 1
ATOM 7347 C CA . TYR B 1 233 ? 11.986 44.514 63.875 1.00 20.84 224 TYR B CA 1
ATOM 7348 C C . TYR B 1 233 ? 13.059 45.582 64.007 1.00 22.46 224 TYR B C 1
ATOM 7349 O O . TYR B 1 233 ? 12.758 46.775 64.145 1.00 22.66 224 TYR B O 1
ATOM 7367 N N . GLN B 1 234 ? 14.304 45.133 63.950 1.00 18.62 225 GLN B N 1
ATOM 7368 C CA . GLN B 1 234 ? 15.457 45.993 63.727 1.00 22.51 225 GLN B CA 1
ATOM 7369 C C . GLN B 1 234 ? 16.077 45.617 62.398 1.00 20.36 225 GLN B C 1
ATOM 7370 O O . GLN B 1 234 ? 16.210 44.427 62.088 1.00 24.26 225 GLN B O 1
ATOM 7384 N N . PHE B 1 235 ? 16.449 46.622 61.611 1.00 19.41 226 PHE B N 1
ATOM 7385 C CA . PHE B 1 235 ? 17.156 46.394 60.358 1.00 20.96 226 PHE B CA 1
ATOM 7386 C C . PHE B 1 235 ? 18.493 47.111 60.360 1.00 23.21 226 PHE B C 1
ATOM 7387 O O . PHE B 1 235 ? 18.562 48.300 60.680 1.00 25.39 226 PHE B O 1
ATOM 7404 N N . GLU B 1 236 ? 19.548 46.395 59.983 1.00 19.59 227 GLU B N 1
ATOM 7405 C CA . GLU B 1 236 ? 20.897 46.960 59.938 1.00 21.21 227 GLU B CA 1
ATOM 7406 C C . GLU B 1 236 ? 21.484 46.664 58.569 1.00 23.55 227 GLU B C 1
ATOM 7407 O O . GLU B 1 236 ? 21.461 45.518 58.109 1.00 24.97 227 GLU B O 1
ATOM 7419 N N . ASP B 1 237 ? 21.917 47.711 57.887 1.00 24.77 228 ASP B N 1
ATOM 7420 C CA . ASP B 1 237 ? 22.574 47.563 56.606 1.00 21.81 228 ASP B CA 1
ATOM 7421 C C . ASP B 1 237 ? 23.869 48.346 56.650 1.00 35.21 228 ASP B C 1
ATOM 7422 O O . ASP B 1 237 ? 24.232 48.956 57.662 1.00 33.15 228 ASP B O 1
ATOM 7431 N N . GLY B 1 238 ? 24.570 48.316 55.544 1.00 32.33 229 GLY B N 1
ATOM 7432 C CA . GLY B 1 238 ? 25.881 48.897 55.461 1.00 32.27 229 GLY B CA 1
ATOM 7433 C C . GLY B 1 238 ? 26.508 48.361 54.202 1.00 32.14 229 GLY B C 1
ATOM 7434 O O . GLY B 1 238 ? 25.892 47.601 53.446 1.00 27.67 229 GLY B O 1
ATOM 7438 N N . PRO B 1 239 ? 27.745 48.760 53.937 1.00 29.98 230 PRO B N 1
ATOM 7439 C CA . PRO B 1 239 ? 28.457 48.183 52.797 1.00 28.29 230 PRO B CA 1
ATOM 7440 C C . PRO B 1 239 ? 28.589 46.682 52.995 1.00 23.83 230 PRO B C 1
ATOM 7441 O O . PRO B 1 239 ? 28.800 46.193 54.111 1.00 28.10 230 PRO B O 1
ATOM 7452 N N . GLY B 1 240 ? 28.475 45.963 51.925 1.00 24.91 231 GLY B N 1
ATOM 7453 C CA . GLY B 1 240 ? 28.624 44.517 51.978 1.00 23.89 231 GLY B CA 1
ATOM 7454 C C . GLY B 1 240 ? 27.850 43.882 50.843 1.00 23.38 231 GLY B C 1
ATOM 7455 O O . GLY B 1 240 ? 26.881 44.385 50.309 1.00 22.35 231 GLY B O 1
ATOM 7459 N N . ASP B 1 241 ? 28.313 42.695 50.470 1.00 24.64 232 ASP B N 1
ATOM 7460 C CA . ASP B 1 241 ? 27.759 41.929 49.375 1.00 23.01 232 ASP B CA 1
ATOM 7461 C C . ASP B 1 241 ? 27.346 40.557 49.900 1.00 17.39 232 ASP B C 1
ATOM 7462 O O . ASP B 1 241 ? 27.350 40.299 51.105 1.00 19.53 232 ASP B O 1
ATOM 7471 N N . HIS B 1 242 ? 26.996 39.670 48.965 1.00 18.79 233 HIS B N 1
ATOM 7472 C CA . HIS B 1 242 ? 26.456 38.346 49.262 1.00 21.12 233 HIS B CA 1
ATOM 7473 C C . HIS B 1 242 ? 27.602 37.346 49.455 1.00 19.64 233 HIS B C 1
ATOM 7474 O O . HIS B 1 242 ? 27.846 36.456 48.647 1.00 19.94 233 HIS B O 1
ATOM 7488 N N . ASP B 1 243 ? 28.317 37.498 50.570 1.00 17.42 234 ASP B N 1
ATOM 7489 C CA . ASP B 1 243 ? 29.527 36.702 50.786 1.00 17.73 234 ASP B CA 1
ATOM 7490 C C . ASP B 1 243 ? 29.879 36.682 52.271 1.00 15.93 234 ASP B C 1
ATOM 7491 O O . ASP B 1 243 ? 29.276 37.390 53.093 1.00 16.99 234 ASP B O 1
ATOM 7500 N N . TYR B 1 244 ? 30.892 35.846 52.608 1.00 14.94 235 TYR B N 1
ATOM 7501 C CA . TYR B 1 244 ? 31.244 35.619 54.003 1.00 16.61 235 TYR B CA 1
ATOM 7502 C C . TYR B 1 244 ? 32.062 36.749 54.592 1.00 13.84 235 TYR B C 1
ATOM 7503 O O . TYR B 1 244 ? 32.184 36.857 55.823 1.00 19.00 235 TYR B O 1
ATOM 7521 N N . ALA B 1 245 ? 32.633 37.620 53.767 1.00 17.89 236 ALA B N 1
ATOM 7522 C CA . ALA B 1 245 ? 33.202 38.840 54.337 1.00 16.76 236 ALA B CA 1
ATOM 7523 C C . ALA B 1 245 ? 32.117 39.647 55.039 1.00 17.89 236 ALA B C 1
ATOM 7524 O O . ALA B 1 245 ? 32.332 40.193 56.130 1.00 21.41 236 ALA B O 1
ATOM 7531 N N . TYR B 1 246 ? 30.916 39.701 54.449 1.00 16.92 237 TYR B N 1
ATOM 7532 C CA . TYR B 1 246 ? 29.801 40.344 55.123 1.00 20.22 237 TYR B CA 1
ATOM 7533 C C . TYR B 1 246 ? 29.227 39.466 56.236 1.00 16.08 237 TYR B C 1
ATOM 7534 O O . TYR B 1 246 ? 29.000 39.955 57.348 1.00 17.80 237 TYR B O 1
ATOM 7552 N N . TRP B 1 247 ? 28.983 38.166 55.978 1.00 15.66 238 TRP B N 1
ATOM 7553 C CA . TRP B 1 247 ? 28.366 37.349 57.019 1.00 16.55 238 TRP B CA 1
ATOM 7554 C C . TRP B 1 247 ? 29.268 37.188 58.246 1.00 14.74 238 TRP B C 1
ATOM 7555 O O . TRP B 1 247 ? 28.748 37.031 59.353 1.00 15.55 238 TRP B O 1
ATOM 7576 N N . ASP B 1 248 ? 30.603 37.325 58.101 1.00 16.11 239 ASP B N 1
ATOM 7577 C CA . ASP B 1 248 ? 31.453 37.306 59.292 1.00 16.37 239 ASP B CA 1
ATOM 7578 C C . ASP B 1 248 ? 31.149 38.501 60.195 1.00 14.05 239 ASP B C 1
ATOM 7579 O O . ASP B 1 248 ? 30.939 38.348 61.407 1.00 17.09 239 ASP B O 1
ATOM 7588 N N . GLN B 1 249 ? 31.089 39.693 59.606 1.00 16.62 240 GLN B N 1
ATOM 7589 C CA . GLN B 1 249 ? 30.760 40.900 60.352 1.00 15.98 240 GLN B CA 1
ATOM 7590 C C . GLN B 1 249 ? 29.356 40.852 60.927 1.00 16.51 240 GLN B C 1
ATOM 7591 O O . GLN B 1 249 ? 29.121 41.268 62.073 1.00 20.62 240 GLN B O 1
ATOM 7605 N N . ALA B 1 250 ? 28.399 40.378 60.121 1.00 15.87 241 ALA B N 1
ATOM 7606 C CA . ALA B 1 250 ? 27.002 40.372 60.521 1.00 17.24 241 ALA B CA 1
ATOM 7607 C C . ALA B 1 250 ? 26.747 39.374 61.641 1.00 15.73 241 ALA B C 1
ATOM 7608 O O . ALA B 1 250 ? 25.981 39.658 62.567 1.00 18.74 241 ALA B O 1
ATOM 7615 N N . ILE B 1 251 ? 27.382 38.199 61.584 1.00 15.99 242 ILE B N 1
ATOM 7616 C CA . ILE B 1 251 ? 27.135 37.213 62.633 1.00 17.48 242 ILE B CA 1
ATOM 7617 C C . ILE B 1 251 ? 27.805 37.622 63.932 1.00 17.62 242 ILE B C 1
ATOM 7618 O O . ILE B 1 251 ? 27.290 37.303 65.019 1.00 17.36 242 ILE B O 1
ATOM 7634 N N . LYS B 1 252 ? 28.924 38.355 63.866 1.00 15.60 243 LYS B N 1
ATOM 7635 C CA . LYS B 1 252 ? 29.478 38.902 65.097 1.00 15.06 243 LYS B CA 1
ATOM 7636 C C . LYS B 1 252 ? 28.491 39.851 65.764 1.00 19.28 243 LYS B C 1
ATOM 7637 O O . LYS B 1 252 ? 28.245 39.765 66.971 1.00 18.82 243 LYS B O 1
ATOM 7656 N N . ARG B 1 253 ? 27.904 40.769 64.982 1.00 17.73 244 ARG B N 1
ATOM 7657 C CA . ARG B 1 253 ? 26.913 41.697 65.516 1.00 18.26 244 ARG B CA 1
ATOM 7658 C C . ARG B 1 253 ? 25.689 40.962 66.025 1.00 20.29 244 ARG B C 1
ATOM 7659 O O . ARG B 1 253 ? 25.167 41.275 67.105 1.00 21.16 244 ARG B O 1
ATOM 7680 N N . ALA B 1 254 ? 25.234 39.964 65.261 1.00 19.83 245 ALA B N 1
ATOM 7681 C CA . ALA B 1 254 ? 24.053 39.210 65.634 1.00 18.49 245 ALA B CA 1
ATOM 7682 C C . ALA B 1 254 ? 24.232 38.491 66.965 1.00 18.55 245 ALA B C 1
ATOM 7683 O O . ALA B 1 254 ? 23.310 38.464 67.784 1.00 19.00 245 ALA B O 1
ATOM 7690 N N . ILE B 1 255 ? 25.406 37.914 67.205 1.00 17.11 246 ILE B N 1
ATOM 7691 C CA . ILE B 1 255 ? 25.617 37.163 68.438 1.00 19.51 246 ILE B CA 1
ATOM 7692 C C . ILE B 1 255 ? 25.622 38.099 69.625 1.00 18.42 246 ILE B C 1
ATOM 7693 O O . ILE B 1 255 ? 25.012 37.805 70.654 1.00 20.86 246 ILE B O 1
ATOM 7709 N N . THR B 1 256 ? 26.278 39.257 69.498 1.00 20.56 247 THR B N 1
ATOM 7710 C CA . THR B 1 256 ? 26.215 40.250 70.571 1.00 18.25 247 THR B CA 1
ATOM 7711 C C . THR B 1 256 ? 24.773 40.656 70.872 1.00 19.82 247 THR B C 1
ATOM 7712 O O . THR B 1 256 ? 24.361 40.743 72.039 1.00 22.73 247 THR B O 1
ATOM 7723 N N . TRP B 1 257 ? 23.979 40.887 69.827 1.00 20.41 248 TRP B N 1
ATOM 7724 C CA . TRP B 1 257 ? 22.582 41.279 69.998 1.00 18.66 248 TRP B CA 1
ATOM 7725 C C . TRP B 1 257 ? 21.768 40.168 70.647 1.00 20.89 248 TRP B C 1
ATOM 7726 O O . TRP B 1 257 ? 20.931 40.436 71.527 1.00 23.77 248 TRP B O 1
ATOM 7747 N N . MET B 1 258 ? 22.009 38.929 70.249 1.00 20.94 249 MET B N 1
ATOM 7748 C CA . MET B 1 258 ? 21.245 37.805 70.765 1.00 21.26 249 MET B CA 1
ATOM 7749 C C . MET B 1 258 ? 21.356 37.673 72.277 1.00 23.42 249 MET B C 1
ATOM 7750 O O . MET B 1 258 ? 20.366 37.396 72.961 1.00 24.54 249 MET B O 1
ATOM 7764 N N . VAL B 1 259 ? 22.577 37.766 72.811 1.00 23.99 250 VAL B N 1
ATOM 7765 C CA . VAL B 1 259 ? 22.801 37.382 74.201 1.00 32.31 250 VAL B CA 1
ATOM 7766 C C . VAL B 1 259 ? 22.549 38.525 75.172 1.00 32.23 250 VAL B C 1
ATOM 7767 O O . VAL B 1 259 ? 22.493 38.290 76.385 1.00 42.12 250 VAL B O 1
ATOM 7780 N N . ASN B 1 260 ? 22.331 39.738 74.685 1.00 41.96 251 ASN B N 1
ATOM 7781 C CA . ASN B 1 260 ? 22.236 40.890 75.584 1.00 56.75 251 ASN B CA 1
ATOM 7782 C C . ASN B 1 260 ? 20.842 41.416 75.894 1.00 67.64 251 ASN B C 1
ATOM 7783 O O . ASN B 1 260 ? 19.838 40.911 75.365 1.00 66.82 251 ASN B O 1
#

Nearest PDB structures (foldseek):
  7l0a-assembly1_A  TM=1.004E+00  e=2.316E-55  Staphylococcus aureus
  7l0a-assembly1_B  TM=9.485E-01  e=1.106E-48  Staphylococcus aureus
  6wcx-assembly2_B  TM=9.366E-01  e=1.438E-44  Staphylococcus aureus
  4rgy-assembly1_A-2  TM=8.512E-01  e=5.843E-25  uncultured bacterium FLS12
  7b5v-assembly1_B  TM=7.371E-01  e=4.326E-16  Dysgonomonas mossii DSM 22836

Foldseek 3Di:
DDADDAFDKDWDWDWDQFPLLRGIWIKIKIAIRDRQVVDPVDDDAAAQEEEEEEDQVDFRCCCVPLAVLSVLCRVLRYMYMRIGPYLVNVLSCVLVVCPVVRSVSSVVVCVVPDRHDQQQLRYEYEYEACSLLVQLLCQLVVVRRHQETEYEPYDQDPVCSLVDPDDPVSVVRNSGSVVSVVVSLVVVHHGHAYEYEYEPAEPCPVVSVVVVVVCVVSVNDYHYDYYHDYRDSVVVNVVSSVVSVVSSD/DDKDWDKDWDQQPLQRGIWIKIKIAADDPQVVDPVDDDDAAQEEEEEEDDVDFRCCCVPLAVLSVLCNVLRYMYMRIGDHLCQDFPDDPRRHPLNRSVSSVVVCVVPDRHDQQQLRYEYEYEACSLLVQLLCLLVVVRRHQETEYEPYDQALVVVQVDDHDDVSNVRSVVCSVPQPLDSNHSVNSVVVSVVVVHHGHAYEYEYEPAEPCVVVSVVVVVVCVVVVNDYHYDYYHDYRDSVVVNVVSSVVSVVSSD

Secondary structure (DSSP, 8-state):
-----S--EEEEEEEEEETTTTEEEEEEEEEE--GGGS-TTS---PBPEEEEE--TT--TTHHHHHS-HHHHHHHHT-EEEEE---HHHHHHHHHTT-HHHHHHHHHHHHHHHS-B--SGGGEEEEEETHHHHHHHHHHHHSTTT-SEEEEES--SSSGGGG-S---HHHHH----HHHHHHHHHHTT----EEEEEEETTSTTHHHHHHHHHHHHHHT---EEEEES--SSHHHHHHHHHHHHHHHH-/--EEEEEEEEE-TTTSSEEEEEEEEE--GGGG-TTS---PBPEEEEE--TT--TTHHHHHS-HHHHHHHTT-EEEEE---THHHHTSPTTSSHHHHHHHHHHHHHHHS-B--SGGGEEEEEETHHHHHHHHHHHHSTTT-SEEEEES---SGGGGGGS---HHHHHHHHHHGGGTTTSTT-HHHHHHHHHHTT----EEEEEEETTSTTHHHHHHHHHHHHHTT---EEEEES--SSHHHHHHHHHHHHHHHH-

B-factor: mean 27.59, std 12.13, range [10.11, 114.29]